Protein AF-0000000081336446 (afdb_homodimer)

pLDDT: mean 94.87, std 6.67, range [36.56, 98.88]

InterPro domains:
  IPR006139 D-isomer specific 2-hydroxyacid dehydrogenase, catalytic domain [PF00389] (53-344)
  IPR006140 D-isomer specific 2-hydroxyacid dehydrogenase, NAD-binding domain [PF02826] (144-323)
  IPR029753 D-isomer specific 2-hydroxyacid dehydrogenase, NAD-binding domain conserved site [PS00670] (231-253)
  IPR029753 D-isomer specific 2-hydroxyacid dehydrogenase, NAD-binding domain conserved site [PS00671] (260-276)
  IPR036291 NAD(P)-binding domain superfamily [SSF51735] (137-324)
  IPR050418 D-isomer specific 2-hydroxyacid dehydrogenase, PdxB subfamily [PTHR43761] (101-345)

Radius of gyration: 30.39 Å; Cα contacts (8 Å, |Δi|>4): 1432; chains: 2; bounding box: 53×104×70 Å

Secondary structure (DSSP, 8-state):
---EEEE---PPTTHHHHHHHHHHHTT-EEEEEGGG-S-HHHHHHHHGGGSEEE---TTSHHHHHHHHHHTTB-SEEEESS---B-HHHHHHHT-TTSSB---EEEESSS--TTB-HHHHHHTT-EEE--TTTTHHHHHHHHHHHHHHHHTTHHHHHHHHHTT---TTSSPPBPPGGGPEEEEE--SHHHHHHHHHHHHTT-EEEEE--TT--HHHHHHHT-EE-SSHHHHHHH-SEEEE-----TTTTT-BSHHHHHHSPTTEEEEE-S-TTSB-HHHHHHHHHH-TTTEEEEEE---SS-GGG---TTTT-TTEEE-SS-TT-BHHHHHHHHHHHHHHHHHHHHHHHHHHS--/---EEEE---PPTTHHHHHHHHHHHTT-EEEEEGGG-S-HHHHHHHHGGGSEEE---TTSHHHHHHHHHHTTB-SEEEESS---B-HHHHHHHT-TTSSB---EEEESSS--TTB-HHHHHHTT-EEE--TTTTHHHHHHHHHHHHHHHHTTHHHHHHHHHTT---TTSSPPBPPGGGPEEEEE--SHHHHHHHHHHHHTT-EEEEE--TT--HHHHHHHT-EE-SSHHHHHHH-SEEEE-----TTTTT-BSHHHHHHSPTTEEEEE-S-TTSB-HHHHHHHHHH-TTTEEEEEE---SS-GGG---TTTT-TTEEE-SS-TT-BHHHHHHHHHHHHHHHHHHHHHHHHHHTT-

Organism: NCBI:txid2813360

Structure (mmCIF, N/CA/C/O backbone):
data_AF-0000000081336446-model_v1
#
loop_
_entity.id
_entity.type
_entity.pdbx_description
1 polymer 'Hydroxyacid dehydrogenase'
#
loop_
_atom_site.group_PDB
_atom_site.id
_atom_site.type_symbol
_atom_site.label_atom_id
_atom_site.label_alt_id
_atom_site.label_comp_id
_atom_site.label_asym_id
_atom_site.label_entity_id
_atom_site.label_seq_id
_atom_site.pdbx_PDB_ins_code
_atom_site.Cartn_x
_atom_site.Cartn_y
_atom_site.Cartn_z
_atom_site.occupancy
_atom_site.B_iso_or_equiv
_atom_site.auth_seq_id
_atom_site.auth_comp_id
_atom_site.auth_asym_id
_atom_site.auth_atom_id
_atom_site.pdbx_PDB_model_num
ATOM 1 N N . MET A 1 1 ? -6.777 40.469 31.391 1 57.97 1 MET A N 1
ATOM 2 C CA . MET A 1 1 ? -7.051 40.531 29.969 1 57.97 1 MET A CA 1
ATOM 3 C C . MET A 1 1 ? -7.652 39.25 29.453 1 57.97 1 MET A C 1
ATOM 5 O O . MET A 1 1 ? -7.332 38.156 29.969 1 57.97 1 MET A O 1
ATOM 9 N N . ALA A 1 2 ? -8.789 39.375 28.594 1 83.06 2 ALA A N 1
ATOM 10 C CA . ALA A 1 2 ? -9.516 38.156 28.219 1 83.06 2 ALA A CA 1
ATOM 11 C C . ALA A 1 2 ? -8.695 37.312 27.25 1 83.06 2 ALA A C 1
ATOM 13 O O . ALA A 1 2 ? -8.07 37.844 26.328 1 83.06 2 ALA A O 1
ATOM 14 N N . PHE A 1 3 ? -8.398 36.125 27.625 1 93.44 3 PHE A N 1
ATOM 15 C CA . PHE A 1 3 ? -7.715 35.156 26.766 1 93.44 3 PHE A CA 1
ATOM 16 C C . PHE A 1 3 ? -8.633 34.688 25.641 1 93.44 3 PHE A C 1
ATOM 18 O O . PHE A 1 3 ? -9.625 34 25.891 1 93.44 3 PHE A O 1
ATOM 25 N N . VAL A 1 4 ? -8.391 35.156 24.438 1 96.62 4 VAL A N 1
ATOM 26 C CA . VAL A 1 4 ? -9.258 34.844 23.297 1 96.62 4 VAL A CA 1
ATOM 27 C C . VAL A 1 4 ? -8.438 34.25 22.156 1 96.62 4 VAL A C 1
ATOM 29 O O . VAL A 1 4 ? -7.332 34.75 21.875 1 96.62 4 VAL A O 1
ATOM 32 N N . THR A 1 5 ? -8.938 33.188 21.562 1 98.38 5 THR A N 1
ATOM 33 C CA . THR A 1 5 ? -8.289 32.562 20.422 1 98.38 5 THR A CA 1
ATOM 34 C C . THR A 1 5 ? -9.016 32.906 19.125 1 98.38 5 THR A C 1
ATOM 36 O O . THR A 1 5 ? -10.227 32.719 19.016 1 98.38 5 THR A O 1
ATOM 39 N N . LEU A 1 6 ? -8.289 33.469 18.203 1 98.62 6 LEU A N 1
ATOM 40 C CA . LEU A 1 6 ? -8.805 33.625 16.844 1 98.62 6 LEU A CA 1
ATOM 41 C C . LEU A 1 6 ? -8.461 32.406 15.992 1 98.62 6 LEU A C 1
ATOM 43 O O . LEU A 1 6 ? -7.289 32.156 15.711 1 98.62 6 LEU A O 1
ATOM 47 N N . ILE A 1 7 ? -9.422 31.656 15.586 1 98.38 7 ILE A N 1
ATOM 48 C CA . ILE A 1 7 ? -9.25 30.547 14.656 1 98.38 7 ILE A CA 1
ATOM 49 C C . ILE A 1 7 ? -9.227 31.078 13.227 1 98.38 7 ILE A C 1
ATOM 51 O O . ILE A 1 7 ? -10.266 31.438 12.672 1 98.38 7 ILE A O 1
ATOM 55 N N . LEU A 1 8 ? -8.062 31.078 12.688 1 97.69 8 LEU A N 1
ATOM 56 C CA . LEU A 1 8 ? -7.906 31.656 11.359 1 97.69 8 LEU A CA 1
ATOM 57 C C . LEU A 1 8 ? -8.57 30.781 10.305 1 97.69 8 LEU A C 1
ATOM 59 O O . LEU A 1 8 ? -9.211 31.281 9.375 1 97.69 8 LEU A O 1
ATOM 63 N N . ASP A 1 9 ? -8.336 29.516 10.438 1 95.19 9 ASP A N 1
ATOM 64 C CA . ASP A 1 9 ? -8.898 28.484 9.562 1 95.19 9 ASP A CA 1
ATOM 65 C C . ASP A 1 9 ? -8.977 27.141 10.273 1 95.19 9 ASP A C 1
ATOM 67 O O . ASP A 1 9 ? -8.344 26.953 11.312 1 95.19 9 ASP A O 1
ATOM 71 N N . ALA A 1 10 ? -9.828 26.281 9.805 1 92.75 10 ALA A N 1
ATOM 72 C CA . ALA A 1 10 ? -10.055 24.953 10.352 1 92.75 10 ALA A CA 1
ATOM 73 C C . ALA A 1 10 ? -10.664 24.016 9.297 1 92.75 10 ALA A C 1
ATOM 75 O O . ALA A 1 10 ? -11.062 24.469 8.227 1 92.75 10 ALA A O 1
ATOM 76 N N . PRO A 1 11 ? -10.531 22.75 9.594 1 90.62 11 PRO A N 1
ATOM 77 C CA . PRO A 1 11 ? -11.25 21.859 8.68 1 90.62 11 PRO A CA 1
ATOM 78 C C . PRO A 1 11 ? -12.758 22.094 8.688 1 90.62 11 PRO A C 1
ATOM 80 O O . PRO A 1 11 ? -13.297 22.609 9.664 1 90.62 11 PRO A O 1
ATOM 83 N N . GLY A 1 12 ? -13.406 21.688 7.672 1 89.19 12 GLY A N 1
ATOM 84 C CA . GLY A 1 12 ? -14.859 21.812 7.629 1 89.19 12 GLY A CA 1
ATOM 85 C C . GLY A 1 12 ? -15.562 20.859 8.578 1 89.19 12 GLY A C 1
ATOM 86 O O . GLY A 1 12 ? -14.938 19.984 9.164 1 89.19 12 GLY A O 1
ATOM 87 N N . PRO A 1 13 ? -16.906 21.188 8.82 1 90.75 13 PRO A N 1
ATOM 88 C CA . PRO A 1 13 ? -17.688 20.234 9.609 1 90.75 13 PRO A CA 1
ATOM 89 C C . PRO A 1 13 ? -17.656 18.828 9.031 1 90.75 13 PRO A C 1
ATOM 91 O O . PRO A 1 13 ? -17.578 18.656 7.812 1 90.75 13 PRO A O 1
ATOM 94 N N . PRO A 1 14 ? -17.703 17.812 9.898 1 91.88 14 PRO A N 1
ATOM 95 C CA . PRO A 1 14 ? -17.984 17.922 11.336 1 91.88 14 PRO A CA 1
ATOM 96 C C . PRO A 1 14 ? -16.734 18.172 12.172 1 91.88 14 PRO A C 1
ATOM 98 O O . PRO A 1 14 ? -16.828 18.438 13.367 1 91.88 14 PRO A O 1
ATOM 101 N N . LEU A 1 15 ? -15.562 18.141 11.586 1 92.88 15 LEU A N 1
ATOM 102 C CA . LEU A 1 15 ? -14.312 18.281 12.336 1 92.88 15 LEU A CA 1
ATOM 103 C C . LEU A 1 15 ? -14.227 19.672 12.969 1 92.88 15 LEU A C 1
ATOM 105 O O . LEU A 1 15 ? -13.672 19.812 14.055 1 92.88 15 LEU A O 1
ATOM 109 N N . LEU A 1 16 ? -14.711 20.625 12.297 1 95.19 16 LEU A N 1
ATOM 110 C CA . LEU A 1 16 ? -14.758 21.969 12.852 1 95.19 16 LEU A CA 1
ATOM 111 C C . LEU A 1 16 ? -15.461 21.984 14.203 1 95.19 16 LEU A C 1
ATOM 113 O O . LEU A 1 16 ? -14.953 22.531 15.172 1 95.19 16 LEU A O 1
ATOM 117 N N . PHE A 1 17 ? -16.641 21.375 14.211 1 96.69 17 PHE A N 1
ATOM 118 C CA . PHE A 1 17 ? -17.469 21.391 15.414 1 96.69 17 PHE A CA 1
ATOM 119 C C . PHE A 1 17 ? -16.781 20.641 16.547 1 96.69 17 PHE A C 1
ATOM 121 O O . PHE A 1 17 ? -16.859 21.062 17.719 1 96.69 17 PHE A O 1
ATOM 128 N N . GLU A 1 18 ? -16.094 19.578 16.203 1 96.56 18 GLU A N 1
ATOM 129 C CA . GLU A 1 18 ? -15.328 18.859 17.219 1 96.56 18 GLU A CA 1
ATOM 130 C C . GLU A 1 18 ? -14.266 19.766 17.844 1 96.56 18 GLU A C 1
ATOM 132 O O . GLU A 1 18 ? -14.07 19.766 19.062 1 96.56 18 GLU A O 1
ATOM 137 N N . GLU A 1 19 ? -13.586 20.5 17.016 1 96.75 19 GLU A N 1
ATOM 138 C CA . GLU A 1 19 ? -12.531 21.391 17.484 1 96.75 19 GLU A CA 1
ATOM 139 C C . GLU A 1 19 ? -13.102 22.531 18.328 1 96.75 19 GLU A C 1
ATOM 141 O O . GLU A 1 19 ? -12.633 22.781 19.438 1 96.75 19 GLU A O 1
ATOM 146 N N . VAL A 1 20 ? -14.125 23.188 17.859 1 97.56 20 VAL A N 1
ATOM 147 C CA . VAL A 1 20 ? -14.742 24.328 18.547 1 97.56 20 VAL A CA 1
ATOM 148 C C . VAL A 1 20 ? -15.336 23.875 19.875 1 97.56 20 VAL A C 1
ATOM 150 O O . VAL A 1 20 ? -15.18 24.547 20.906 1 97.56 20 VAL A O 1
ATOM 153 N N . ASP A 1 21 ? -16.016 22.703 19.844 1 97.88 21 ASP A N 1
ATOM 154 C CA . ASP A 1 21 ? -16.594 22.172 21.062 1 97.88 21 ASP A CA 1
ATOM 155 C C . ASP A 1 21 ? -15.523 21.922 22.125 1 97.88 21 ASP A C 1
ATOM 157 O O . ASP A 1 21 ? -15.758 22.125 23.312 1 97.88 21 ASP A O 1
ATOM 161 N N . ARG A 1 22 ? -14.445 21.5 21.719 1 97.06 22 ARG A N 1
ATOM 162 C CA . ARG A 1 22 ? -13.352 21.266 22.656 1 97.06 22 ARG A CA 1
ATOM 163 C C . ARG A 1 22 ? -12.859 22.578 23.266 1 97.06 22 ARG A C 1
ATOM 165 O O . ARG A 1 22 ? -12.531 22.625 24.453 1 97.06 22 ARG A O 1
ATOM 172 N N . PHE A 1 23 ? -12.727 23.641 22.453 1 97.5 23 PHE A N 1
ATOM 173 C CA . PHE A 1 23 ? -12.398 24.969 22.969 1 97.5 23 PHE A CA 1
ATOM 174 C C . PHE A 1 23 ? -13.391 25.391 24.047 1 97.5 23 PHE A C 1
ATOM 176 O O . PHE A 1 23 ? -12.992 25.859 25.125 1 97.5 23 PHE A O 1
ATOM 183 N N . LEU A 1 24 ? -14.625 25.203 23.75 1 97.19 24 LEU A N 1
ATOM 184 C CA . LEU A 1 24 ? -15.688 25.641 24.656 1 97.19 24 LEU A CA 1
ATOM 185 C C . LEU A 1 24 ? -15.664 24.828 25.953 1 97.19 24 LEU A C 1
ATOM 187 O O . LEU A 1 24 ? -15.867 25.375 27.031 1 97.19 24 LEU A O 1
ATOM 191 N N . GLU A 1 25 ? -15.461 23.562 25.797 1 96.69 25 GLU A N 1
ATOM 192 C CA . GLU A 1 25 ? -15.352 22.703 26.969 1 96.69 25 GLU A CA 1
ATOM 193 C C . GLU A 1 25 ? -14.188 23.125 27.875 1 96.69 25 GLU A C 1
ATOM 195 O O . GLU A 1 25 ? -14.258 22.969 29.094 1 96.69 25 GLU A O 1
ATOM 200 N N . ALA A 1 26 ? -13.172 23.625 27.297 1 95.31 26 ALA A N 1
ATOM 201 C CA . ALA A 1 26 ? -11.984 24.062 28.031 1 95.31 26 ALA A CA 1
ATOM 202 C C . ALA A 1 26 ? -12.172 25.484 28.578 1 95.31 26 ALA A C 1
ATOM 204 O O . ALA A 1 26 ? -11.297 26 29.266 1 95.31 26 ALA A O 1
ATOM 205 N N . GLY A 1 27 ? -13.289 26.109 28.266 1 94.56 27 GLY A N 1
ATOM 206 C CA . GLY A 1 27 ? -13.586 27.453 28.75 1 94.56 27 GLY A CA 1
ATOM 207 C C . GLY A 1 27 ? -12.789 28.531 28.031 1 94.56 27 GLY A C 1
ATOM 208 O O . GLY A 1 27 ? -12.484 29.562 28.625 1 94.56 27 GLY A O 1
ATOM 209 N N . ILE A 1 28 ? -12.383 28.234 26.812 1 96.19 28 ILE A N 1
ATOM 210 C CA . ILE A 1 28 ? -11.586 29.203 26.047 1 96.19 28 ILE A CA 1
ATOM 211 C C . ILE A 1 28 ? -12.484 29.953 25.078 1 96.19 28 ILE A C 1
ATOM 213 O O . ILE A 1 28 ? -13.211 29.344 24.281 1 96.19 28 ILE A O 1
ATOM 217 N N . ALA A 1 29 ? -12.445 31.25 25.172 1 96.56 29 ALA A N 1
ATOM 218 C CA . ALA A 1 29 ? -13.211 32.094 24.234 1 96.56 29 ALA A CA 1
ATOM 219 C C . ALA A 1 29 ? -12.609 32.031 22.828 1 96.56 29 ALA A C 1
ATOM 221 O O . ALA A 1 29 ? -11.383 32.031 22.672 1 96.56 29 ALA A O 1
ATOM 222 N N . ILE A 1 30 ? -13.516 31.938 21.828 1 97.56 30 ILE A N 1
ATOM 223 C CA . ILE A 1 30 ? -12.961 31.828 20.484 1 97.56 30 ILE A CA 1
ATOM 224 C C . ILE A 1 30 ? -13.688 32.812 19.547 1 97.56 30 ILE A C 1
ATOM 226 O O . ILE A 1 30 ? -14.867 33.125 19.766 1 97.56 30 ILE A O 1
ATOM 230 N N . THR A 1 31 ? -13.008 33.344 18.672 1 98.25 31 THR A N 1
ATOM 231 C CA . THR A 1 31 ? -13.492 34 17.469 1 98.25 31 THR A CA 1
ATOM 232 C C . THR A 1 31 ? -13.172 33.188 16.234 1 98.25 31 THR A C 1
ATOM 234 O O . THR A 1 31 ? -12.016 32.875 15.969 1 98.25 31 THR A O 1
ATOM 237 N N . LEU A 1 32 ? -14.211 32.781 15.508 1 98.12 32 LEU A N 1
ATOM 238 C CA . LEU A 1 32 ? -14.039 31.938 14.328 1 98.12 32 LEU A CA 1
ATOM 239 C C . LEU A 1 32 ? -14.031 32.781 13.055 1 98.12 32 LEU A C 1
ATOM 241 O O . LEU A 1 32 ? -14.984 33.531 12.789 1 98.12 32 LEU A O 1
ATOM 245 N N . ASN A 1 33 ? -12.914 32.719 12.352 1 98.19 33 ASN A N 1
ATOM 246 C CA . ASN A 1 33 ? -12.883 33.312 11.016 1 98.19 33 ASN A CA 1
ATOM 247 C C . ASN A 1 33 ? -13.625 32.438 10.008 1 98.19 33 ASN A C 1
ATOM 249 O O . ASN A 1 33 ? -13.156 31.359 9.656 1 98.19 33 ASN A O 1
ATOM 253 N N . VAL A 1 34 ? -14.711 32.875 9.453 1 97.31 34 VAL A N 1
ATOM 254 C CA . VAL A 1 34 ? -15.594 32.031 8.641 1 97.31 34 VAL A CA 1
ATOM 255 C C . VAL A 1 34 ? -15.258 32.219 7.16 1 97.31 34 VAL A C 1
ATOM 257 O O . VAL A 1 34 ? -15.875 31.594 6.297 1 97.31 34 VAL A O 1
ATOM 260 N N . HIS A 1 35 ? -14.219 33 6.879 1 95.69 35 HIS A N 1
ATOM 261 C CA . HIS A 1 35 ? -13.875 33.406 5.523 1 95.69 35 HIS A CA 1
ATOM 262 C C . HIS A 1 35 ? -13.641 32.219 4.621 1 95.69 35 HIS A C 1
ATOM 264 O O . HIS A 1 35 ? -13.969 32.25 3.434 1 95.69 35 HIS A O 1
ATOM 270 N N . TYR A 1 36 ? -13.117 31.172 5.176 1 92.56 36 TYR A N 1
ATOM 271 C CA . TYR A 1 36 ? -12.641 30.062 4.355 1 92.56 36 TYR A CA 1
ATOM 272 C C . TYR A 1 36 ? -13.656 28.922 4.34 1 92.56 36 TYR A C 1
ATOM 274 O O . TYR A 1 36 ? -13.398 27.859 3.758 1 92.56 36 TYR A O 1
ATOM 282 N N . PHE A 1 37 ? -14.789 29.078 4.926 1 93 37 PHE A N 1
ATOM 283 C CA . PHE A 1 37 ? -15.812 28.047 4.953 1 93 37 PHE A CA 1
ATOM 284 C C . PHE A 1 37 ? -16.875 28.312 3.891 1 93 37 PHE A C 1
ATOM 286 O O . PHE A 1 37 ? -17.25 29.469 3.656 1 93 37 PHE A O 1
ATOM 293 N N . ILE A 1 38 ? -17.297 27.266 3.342 1 87.62 38 ILE A N 1
ATOM 294 C CA . ILE A 1 38 ? -18.328 27.375 2.312 1 87.62 38 ILE A CA 1
ATOM 295 C C . ILE A 1 38 ? -19.688 27.656 2.963 1 87.62 38 ILE A C 1
ATOM 297 O O . ILE A 1 38 ? -20.406 28.562 2.553 1 87.62 38 ILE A O 1
ATOM 301 N N . ASP A 1 39 ? -20.031 26.906 3.984 1 90.75 39 ASP A N 1
ATOM 302 C CA . ASP A 1 39 ? -21.344 27 4.625 1 90.75 39 ASP A CA 1
ATOM 303 C C . ASP A 1 39 ? -21.266 27.828 5.902 1 90.75 39 ASP A C 1
ATOM 305 O O . ASP A 1 39 ? -21.531 27.328 6.996 1 90.75 39 ASP A O 1
ATOM 309 N N . LYS A 1 40 ? -21.094 29.141 5.715 1 94.38 40 LYS A N 1
ATOM 310 C CA . LYS A 1 40 ? -20.953 30.062 6.836 1 94.38 40 LYS A CA 1
ATOM 311 C C . LYS A 1 40 ? -22.234 30.141 7.664 1 94.38 40 LYS A C 1
ATOM 313 O O . LYS A 1 40 ? -22.172 30.188 8.898 1 94.38 40 LYS A O 1
ATOM 318 N N . THR A 1 41 ? -23.312 30.109 6.918 1 94.62 41 THR A N 1
ATOM 319 C CA . THR A 1 41 ? -24.609 30.266 7.559 1 94.62 41 THR A CA 1
ATOM 320 C C . THR A 1 41 ? -24.875 29.125 8.539 1 94.62 41 THR A C 1
ATOM 322 O O . THR A 1 41 ? -25.281 29.359 9.68 1 94.62 41 THR A O 1
ATOM 325 N N . HIS A 1 42 ? -24.672 27.922 8.125 1 94.88 42 HIS A N 1
ATOM 326 C CA . HIS A 1 42 ? -24.906 26.766 8.977 1 94.88 42 HIS A CA 1
ATOM 327 C C . HIS A 1 42 ? -24.016 26.781 10.203 1 94.88 42 HIS A C 1
ATOM 329 O O . HIS A 1 42 ? -24.438 26.422 11.297 1 94.88 42 HIS A O 1
ATOM 335 N N . ILE A 1 43 ? -22.781 27.203 10.016 1 95.69 43 ILE A N 1
ATOM 336 C CA . ILE A 1 43 ? -21.828 27.281 11.117 1 95.69 43 ILE A CA 1
ATOM 337 C C . ILE A 1 43 ? -22.297 28.297 12.148 1 95.69 43 ILE A C 1
ATOM 339 O O . ILE A 1 43 ? -22.297 28.016 13.352 1 95.69 43 ILE A O 1
ATOM 343 N N . LYS A 1 44 ? -22.75 29.484 11.703 1 96.31 44 LYS A N 1
ATOM 344 C CA . LYS A 1 44 ? -23.219 30.547 12.586 1 96.31 44 LYS A CA 1
ATOM 345 C C . LYS A 1 44 ? -24.5 30.125 13.312 1 96.31 44 LYS A C 1
ATOM 347 O O . LYS A 1 44 ? -24.703 30.484 14.477 1 96.31 44 LYS A O 1
ATOM 352 N N . LEU A 1 45 ? -25.312 29.359 12.578 1 96.06 45 LEU A N 1
ATOM 353 C CA . LEU A 1 45 ? -26.547 28.875 13.195 1 96.06 45 LEU A CA 1
ATOM 354 C C . LEU A 1 45 ? -26.25 27.859 14.273 1 96.06 45 LEU A C 1
ATOM 356 O O . LEU A 1 45 ? -26.953 27.781 15.281 1 96.06 45 LEU A O 1
ATOM 360 N N . HIS A 1 46 ? -25.281 27.062 14.062 1 96.38 46 HIS A N 1
ATOM 361 C CA . HIS A 1 46 ? -24.938 25.969 14.969 1 96.38 46 HIS A CA 1
ATOM 362 C C . HIS A 1 46 ? -24.5 26.5 16.328 1 96.38 46 HIS A C 1
ATOM 364 O O . HIS A 1 46 ? -24.906 25.984 17.359 1 96.38 46 HIS A O 1
ATOM 370 N N . TYR A 1 47 ? -23.641 27.531 16.344 1 96.06 47 TYR A N 1
ATOM 371 C CA . TYR A 1 47 ? -23.078 28 17.609 1 96.06 47 TYR A CA 1
ATOM 372 C C . TYR A 1 47 ? -23.719 29.297 18.062 1 96.06 47 TYR A C 1
ATOM 374 O O . TYR A 1 47 ? -23.609 29.672 19.219 1 96.06 47 TYR A O 1
ATOM 382 N N . GLY A 1 48 ? -24.406 29.969 17.125 1 95.31 48 GLY A N 1
ATOM 383 C CA . GLY A 1 48 ? -25.062 31.219 17.469 1 95.31 48 GLY A CA 1
ATOM 384 C C . GLY A 1 48 ? -24.125 32.219 18.156 1 95.31 48 GLY A C 1
ATOM 385 O O . GLY A 1 48 ? -23.031 32.5 17.672 1 95.31 48 GLY A O 1
ATOM 386 N N . GLU A 1 49 ? -24.516 32.656 19.328 1 95.12 49 GLU A N 1
ATOM 387 C CA . GLU A 1 49 ? -23.766 33.688 20.031 1 95.12 49 GLU A CA 1
ATOM 388 C C . GLU A 1 49 ? -22.781 33.094 21.031 1 95.12 49 GLU A C 1
ATOM 390 O O . GLU A 1 49 ? -22.156 33.812 21.812 1 95.12 49 GLU A O 1
ATOM 395 N N . ARG A 1 50 ? -22.641 31.781 20.984 1 95.94 50 ARG A N 1
ATOM 396 C CA . ARG A 1 50 ? -21.734 31.125 21.906 1 95.94 50 ARG A CA 1
ATOM 397 C C . ARG A 1 50 ? -20.281 31.453 21.578 1 95.94 50 ARG A C 1
ATOM 399 O O . ARG A 1 50 ? -19.406 31.328 22.438 1 95.94 50 ARG A O 1
ATOM 406 N N . ILE A 1 51 ? -20.094 31.734 20.281 1 97.31 51 ILE A N 1
ATOM 407 C CA . ILE A 1 51 ? -18.766 32.156 19.844 1 97.31 51 ILE A CA 1
ATOM 408 C C . ILE A 1 51 ? -18.875 33.438 19 1 97.31 51 ILE A C 1
ATOM 410 O O . ILE A 1 51 ? -19.984 33.844 18.641 1 97.31 51 ILE A O 1
ATOM 414 N N . GLN A 1 52 ? -17.797 34.094 18.766 1 97.56 52 GLN A N 1
ATOM 415 C CA . GLN A 1 52 ? -17.75 35.281 17.906 1 97.56 52 GLN A CA 1
ATOM 416 C C . GLN A 1 52 ? -17.297 34.906 16.5 1 97.56 52 GLN A C 1
ATOM 418 O O . GLN A 1 52 ? -16.625 33.875 16.312 1 97.56 52 GLN A O 1
ATOM 423 N N . TYR A 1 53 ? -17.703 35.75 15.523 1 97.94 53 TYR A N 1
ATOM 424 C CA . TYR A 1 53 ? -17.359 35.469 14.133 1 97.94 53 TYR A CA 1
ATOM 425 C C . TYR A 1 53 ? -16.703 36.688 13.484 1 97.94 53 TYR A C 1
ATOM 427 O O . TYR A 1 53 ? -17.016 37.812 13.812 1 97.94 53 TYR A O 1
ATOM 435 N N . VAL A 1 54 ? -15.781 36.406 12.68 1 97.88 54 VAL A N 1
ATOM 436 C CA . VAL A 1 54 ? -15.227 37.406 11.797 1 97.88 54 VAL A CA 1
ATOM 437 C C . VAL A 1 54 ? -15.117 36.844 10.375 1 97.88 54 VAL A C 1
ATOM 439 O O . VAL A 1 54 ? -15.305 35.656 10.156 1 97.88 54 VAL A O 1
ATOM 442 N N . ASP A 1 55 ? -14.977 37.625 9.359 1 97.25 55 ASP A N 1
ATOM 443 C CA . ASP A 1 55 ? -14.781 37.281 7.957 1 97.25 55 ASP A CA 1
ATOM 444 C C . ASP A 1 55 ? -13.57 38 7.371 1 97.25 55 ASP A C 1
ATOM 446 O O . ASP A 1 55 ? -13.719 39.031 6.715 1 97.25 55 ASP A O 1
ATOM 450 N N . ILE A 1 56 ? -12.43 37.375 7.648 1 97 56 ILE A N 1
ATOM 451 C CA . ILE A 1 56 ? -11.156 38 7.316 1 97 56 ILE A CA 1
ATOM 452 C C . ILE A 1 56 ? -10.438 37.188 6.242 1 97 56 ILE A C 1
ATOM 454 O O . ILE A 1 56 ? -10.242 36 6.402 1 97 56 ILE A O 1
ATOM 458 N N . ASN A 1 57 ? -10.078 37.812 5.129 1 96.31 57 ASN A N 1
ATOM 459 C CA . ASN A 1 57 ? -9.133 37.188 4.203 1 96.31 57 ASN A CA 1
ATOM 460 C C . ASN A 1 57 ? -7.699 37.312 4.719 1 96.31 57 ASN A C 1
ATOM 462 O O . ASN A 1 57 ? -7.023 38.312 4.492 1 96.31 57 ASN A O 1
ATOM 466 N N . CYS A 1 58 ? -7.219 36.281 5.281 1 95.5 58 CYS A N 1
ATOM 467 C CA . CYS A 1 58 ? -5.934 36.312 5.969 1 95.5 58 CYS A CA 1
ATOM 468 C C . CYS A 1 58 ? -4.785 36.375 4.973 1 95.5 58 CYS A C 1
ATOM 470 O O . CYS A 1 58 ? -3.637 36.594 5.352 1 95.5 58 CYS A O 1
ATOM 472 N N . HIS A 1 59 ? -5.059 36.219 3.713 1 92.94 59 HIS A N 1
ATOM 473 C CA . HIS A 1 59 ? -4.023 36.312 2.688 1 92.94 59 HIS A CA 1
ATOM 474 C C . HIS A 1 59 ? -3.852 37.75 2.209 1 92.94 59 HIS A C 1
ATOM 476 O O . HIS A 1 59 ? -2.893 38.031 1.5 1 92.94 59 HIS A O 1
ATOM 482 N N . ASP A 1 60 ? -4.801 38.594 2.535 1 95.69 60 ASP A N 1
ATOM 483 C CA . ASP A 1 60 ? -4.645 40.031 2.408 1 95.69 60 ASP A CA 1
ATOM 484 C C . ASP A 1 60 ? -4.027 40.625 3.67 1 95.69 60 ASP A C 1
ATOM 486 O O . ASP A 1 60 ? -4.742 41.031 4.594 1 95.69 60 ASP A O 1
ATOM 490 N N . LYS A 1 61 ? -2.715 40.812 3.605 1 96.56 61 LYS A N 1
ATOM 491 C CA . LYS A 1 61 ? -1.954 41.125 4.812 1 96.56 61 LYS A CA 1
ATOM 492 C C . LYS A 1 61 ? -2.426 42.406 5.441 1 96.56 61 LYS A C 1
ATOM 494 O O . LYS A 1 61 ? -2.734 42.469 6.633 1 96.56 61 LYS A O 1
ATOM 499 N N . PRO A 1 62 ? -2.602 43.469 4.738 1 97 62 PRO A N 1
ATOM 500 C CA . PRO A 1 62 ? -3.066 44.719 5.348 1 97 62 PRO A CA 1
ATOM 501 C C . PRO A 1 62 ? -4.457 44.594 5.969 1 97 62 PRO A C 1
ATOM 503 O O . PRO A 1 62 ? -4.691 45.094 7.07 1 97 62 PRO A O 1
ATOM 506 N N . ALA A 1 63 ? -5.297 43.938 5.242 1 97 63 ALA A N 1
ATOM 507 C CA . ALA A 1 63 ? -6.656 43.75 5.746 1 97 63 ALA A CA 1
ATOM 508 C C . ALA A 1 63 ? -6.66 42.906 7.012 1 97 63 ALA A C 1
ATOM 510 O O . ALA A 1 63 ? -7.445 43.156 7.93 1 97 63 ALA A O 1
ATOM 511 N N . PHE A 1 64 ? -5.859 41.906 7.051 1 97.94 64 PHE A N 1
ATOM 512 C CA . PHE A 1 64 ? -5.73 41.031 8.195 1 97.94 64 PHE A CA 1
ATOM 513 C C . PHE A 1 64 ? -5.25 41.781 9.422 1 97.94 64 PHE A C 1
ATOM 515 O O . PHE A 1 64 ? -5.871 41.719 10.484 1 97.94 64 PHE A O 1
ATOM 522 N N . ILE A 1 65 ? -4.227 42.562 9.289 1 98.19 65 ILE A N 1
ATOM 523 C CA . ILE A 1 65 ? -3.652 43.344 10.375 1 98.19 65 ILE A CA 1
ATOM 524 C C . ILE A 1 65 ? -4.68 44.344 10.883 1 98.19 65 ILE A C 1
ATOM 526 O O . ILE A 1 65 ? -4.875 44.5 12.094 1 98.19 65 ILE A O 1
ATOM 530 N N . ALA A 1 66 ? -5.297 45 9.922 1 98.19 66 ALA A N 1
ATOM 531 C CA . ALA A 1 66 ? -6.297 46 10.289 1 98.19 66 ALA A CA 1
ATOM 532 C C . ALA A 1 66 ? -7.434 45.375 11.086 1 98.19 66 ALA A C 1
ATOM 534 O O . ALA A 1 66 ? -7.906 45.969 12.062 1 98.19 66 ALA A O 1
ATOM 535 N N . ALA A 1 67 ? -7.875 44.25 10.625 1 98.12 67 ALA A N 1
ATOM 536 C CA . ALA A 1 67 ? -8.969 43.562 11.305 1 98.12 67 ALA A CA 1
ATOM 537 C C . ALA A 1 67 ? -8.578 43.188 12.727 1 98.12 67 ALA A C 1
ATOM 539 O O . ALA A 1 67 ? -9.383 43.281 13.656 1 98.12 67 ALA A O 1
ATOM 540 N N . VAL A 1 68 ? -7.406 42.688 12.93 1 98 68 VAL A N 1
ATOM 541 C CA . VAL A 1 68 ? -6.906 42.281 14.242 1 98 68 VAL A CA 1
ATOM 542 C C . VAL A 1 68 ? -6.816 43.5 15.156 1 98 68 VAL A C 1
ATOM 544 O O . VAL A 1 68 ? -7.227 43.438 16.312 1 98 68 VAL A O 1
ATOM 547 N N . LYS A 1 69 ? -6.336 44.594 14.633 1 97.56 69 LYS A N 1
ATOM 548 C CA . LYS A 1 69 ? -6.215 45.812 15.414 1 97.56 69 LYS A CA 1
ATOM 549 C C . LYS A 1 69 ? -7.586 46.344 15.812 1 97.56 69 LYS A C 1
ATOM 551 O O . LYS A 1 69 ? -7.781 46.781 16.953 1 97.56 69 LYS A O 1
ATOM 556 N N . HIS A 1 70 ? -8.461 46.344 14.797 1 97.56 70 HIS A N 1
ATOM 557 C CA . HIS A 1 70 ? -9.812 46.844 15.047 1 97.56 70 HIS A CA 1
ATOM 558 C C . HIS A 1 70 ? -10.484 46.062 16.172 1 97.56 70 HIS A C 1
ATOM 560 O O . HIS A 1 70 ? -11.281 46.594 16.938 1 97.56 70 HIS A O 1
ATOM 566 N N . ALA A 1 71 ? -10.172 44.812 16.266 1 97.31 71 ALA A N 1
ATOM 567 C CA . ALA A 1 71 ? -10.773 43.938 17.266 1 97.31 71 ALA A CA 1
ATOM 568 C C . ALA A 1 71 ? -10.094 44.094 18.609 1 97.31 71 ALA A C 1
ATOM 570 O O . ALA A 1 71 ? -10.57 43.562 19.625 1 97.31 71 ALA A O 1
ATOM 571 N N . GLY A 1 72 ? -8.992 44.781 18.719 1 96.94 72 GLY A N 1
ATOM 572 C CA . GLY A 1 72 ? -8.242 44.938 19.953 1 96.94 72 GLY A CA 1
ATOM 573 C C . GLY A 1 72 ? -7.238 43.844 20.188 1 96.94 72 GLY A C 1
ATOM 574 O O . GLY A 1 72 ? -6.648 43.75 21.266 1 96.94 72 GLY A O 1
ATOM 575 N N . GLY A 1 73 ? -7.133 42.969 19.203 1 97.69 73 GLY A N 1
ATOM 576 C CA . GLY A 1 73 ? -6.145 41.906 19.281 1 97.69 73 GLY A CA 1
ATOM 577 C C . GLY A 1 73 ? -6.727 40.562 19.734 1 97.69 73 GLY A C 1
ATOM 578 O O . GLY A 1 73 ? -7.918 40.469 20.047 1 97.69 73 GLY A O 1
ATOM 579 N N . TYR A 1 74 ? -5.906 39.5 19.703 1 98.25 74 TYR A N 1
ATOM 580 C CA . TYR A 1 74 ? -6.215 38.156 20.141 1 98.25 74 TYR A CA 1
ATOM 581 C C . TYR A 1 74 ? -5.012 37.531 20.828 1 98.25 74 TYR A C 1
ATOM 583 O O . TYR A 1 74 ? -3.871 37.719 20.391 1 98.25 74 TYR A O 1
ATOM 591 N N . SER A 1 75 ? -5.25 36.75 21.828 1 97.81 75 SER A N 1
ATOM 592 C CA . SER A 1 75 ? -4.168 36.125 22.578 1 97.81 75 SER A CA 1
ATOM 593 C C . SER A 1 75 ? -3.48 35.031 21.734 1 97.81 75 SER A C 1
ATOM 595 O O . SER A 1 75 ? -2.273 34.812 21.859 1 97.81 75 SER A O 1
ATOM 597 N N . VAL A 1 76 ? -4.25 34.312 20.938 1 98.62 76 VAL A N 1
ATOM 598 C CA . VAL A 1 76 ? -3.74 33.188 20.172 1 98.62 76 VAL A CA 1
ATOM 599 C C . VAL A 1 76 ? -4.301 33.219 18.75 1 98.62 76 VAL A C 1
ATOM 601 O O . VAL A 1 76 ? -5.484 33.5 18.547 1 98.62 76 VAL A O 1
ATOM 604 N N . PHE A 1 77 ? -3.451 33.031 17.766 1 98.62 77 PHE A N 1
ATOM 605 C CA . PHE A 1 77 ? -3.863 32.656 16.422 1 98.62 77 PHE A CA 1
ATOM 606 C C . PHE A 1 77 ? -3.791 31.141 16.234 1 98.62 77 PHE A C 1
ATOM 608 O O . PHE A 1 77 ? -2.721 30.547 16.375 1 98.62 77 PHE A O 1
ATOM 615 N N . LYS A 1 78 ? -4.93 30.531 16.016 1 98.38 78 LYS A N 1
ATOM 616 C CA . LYS A 1 78 ? -4.945 29.125 15.664 1 98.38 78 LYS A CA 1
ATOM 617 C C . LYS A 1 78 ? -5.113 28.938 14.156 1 98.38 78 LYS A C 1
ATOM 619 O O . LYS A 1 78 ? -6 29.531 13.547 1 98.38 78 LYS A O 1
ATOM 624 N N . THR A 1 79 ? -4.223 28.172 13.531 1 97.06 79 THR A N 1
ATOM 625 C CA . THR A 1 79 ? -4.301 27.953 12.094 1 97.06 79 THR A CA 1
ATOM 626 C C . THR A 1 79 ? -3.996 26.5 11.75 1 97.06 79 THR A C 1
ATOM 628 O O . THR A 1 79 ? -3.439 25.766 12.57 1 97.06 79 THR A O 1
ATOM 631 N N . ARG A 1 80 ? -4.465 26.062 10.531 1 93 80 ARG A N 1
ATOM 632 C CA . ARG A 1 80 ? -4.18 24.734 10 1 93 80 ARG A CA 1
ATOM 633 C C . ARG A 1 80 ? -3.678 24.812 8.562 1 93 80 ARG A C 1
ATOM 635 O O . ARG A 1 80 ? -2.801 24.047 8.156 1 93 80 ARG A O 1
ATOM 642 N N . LEU A 1 81 ? -4.207 25.578 7.621 1 82.06 81 LEU A N 1
ATOM 643 C CA . LEU A 1 81 ? -3.996 25.641 6.18 1 82.06 81 LEU A CA 1
ATOM 644 C C . LEU A 1 81 ? -2.783 26.5 5.844 1 82.06 81 LEU A C 1
ATOM 646 O O . LEU A 1 81 ? -2.729 27.109 4.773 1 82.06 81 LEU A O 1
ATOM 650 N N . ASN A 1 82 ? -1.811 26.625 6.59 1 82.12 82 ASN A N 1
ATOM 651 C CA . ASN A 1 82 ? -0.541 27.297 6.355 1 82.12 82 ASN A CA 1
ATOM 652 C C . ASN A 1 82 ? -0.75 28.766 5.957 1 82.12 82 ASN A C 1
ATOM 654 O O . ASN A 1 82 ? -0.175 29.234 4.969 1 82.12 82 ASN A O 1
ATOM 658 N N . ILE A 1 83 ? -1.647 29.453 6.543 1 90.81 83 ILE A N 1
ATOM 659 C CA . ILE A 1 83 ? -1.767 30.906 6.406 1 90.81 83 ILE A CA 1
ATOM 660 C C . ILE A 1 83 ? -0.434 31.562 6.75 1 90.81 83 ILE A C 1
ATOM 662 O O . ILE A 1 83 ? 0.16 31.281 7.793 1 90.81 83 ILE A O 1
ATOM 666 N N . PRO A 1 84 ? 0.007 32.406 5.867 1 93.12 84 PRO A N 1
ATOM 667 C CA . PRO A 1 84 ? 1.306 33.031 6.137 1 93.12 84 PRO A CA 1
ATOM 668 C C . PRO A 1 84 ? 1.27 34 7.332 1 93.12 84 PRO A C 1
ATOM 670 O O . PRO A 1 84 ? 0.434 34.906 7.383 1 93.12 84 PRO A O 1
ATOM 673 N N . LEU A 1 85 ? 2.084 33.812 8.281 1 97.5 85 LEU A N 1
ATOM 674 C CA . LEU A 1 85 ? 2.266 34.688 9.445 1 97.5 85 LEU A CA 1
ATOM 675 C C . LEU A 1 85 ? 3.699 35.188 9.516 1 97.5 85 LEU A C 1
ATOM 677 O O . LEU A 1 85 ? 4.508 34.656 10.289 1 97.5 85 LEU A O 1
ATOM 681 N N . ASP A 1 86 ? 3.934 36.219 8.742 1 97.12 86 ASP A N 1
ATOM 682 C CA . ASP A 1 86 ? 5.285 36.75 8.617 1 97.12 86 ASP A CA 1
ATOM 683 C C . ASP A 1 86 ? 5.574 37.781 9.711 1 97.12 86 ASP A C 1
ATOM 685 O O . ASP A 1 86 ? 4.777 37.969 10.633 1 97.12 86 ASP A O 1
ATOM 689 N N . SER A 1 87 ? 6.672 38.469 9.586 1 97.94 87 SER A N 1
ATOM 690 C CA . SER A 1 87 ? 7.168 39.375 10.625 1 97.94 87 SER A CA 1
ATOM 691 C C . SER A 1 87 ? 6.211 40.531 10.852 1 97.94 87 SER A C 1
ATOM 693 O O . SER A 1 87 ? 5.938 40.906 11.992 1 97.94 87 SER A O 1
ATOM 695 N N . GLU A 1 88 ? 5.691 41.062 9.82 1 98.12 88 GLU A N 1
ATOM 696 C CA . GLU A 1 88 ? 4.809 42.219 9.93 1 98.12 88 GLU A CA 1
ATOM 697 C C . GLU A 1 88 ? 3.523 41.875 10.672 1 98.12 88 GLU A C 1
ATOM 699 O O . GLU A 1 88 ? 3.074 42.625 11.539 1 98.12 88 GLU A O 1
ATOM 704 N N . VAL A 1 89 ? 2.928 40.719 10.273 1 98.38 89 VAL A N 1
ATOM 705 C CA . VAL A 1 89 ? 1.695 40.281 10.906 1 98.38 89 VAL A CA 1
ATOM 706 C C . VAL A 1 89 ? 1.941 40.031 12.391 1 98.38 89 VAL A C 1
ATOM 708 O O . VAL A 1 89 ? 1.171 40.5 13.242 1 98.38 89 VAL A O 1
ATOM 711 N N . ILE A 1 90 ? 3 39.375 12.742 1 98.62 90 ILE A N 1
ATOM 712 C CA . ILE A 1 90 ? 3.303 38.969 14.117 1 98.62 90 ILE A CA 1
ATOM 713 C C . ILE A 1 90 ? 3.586 40.219 14.953 1 98.62 90 ILE A C 1
ATOM 715 O O . ILE A 1 90 ? 3.029 40.406 16.047 1 98.62 90 ILE A O 1
ATOM 719 N N . ARG A 1 91 ? 4.418 41.125 14.445 1 98 91 ARG A N 1
ATOM 720 C CA . ARG A 1 91 ? 4.773 42.344 15.172 1 98 91 ARG A CA 1
ATOM 721 C C . ARG A 1 91 ? 3.537 43.188 15.461 1 98 91 ARG A C 1
ATOM 723 O O . ARG A 1 91 ? 3.383 43.688 16.562 1 98 91 ARG A O 1
ATOM 730 N N . SER A 1 92 ? 2.734 43.312 14.469 1 98.38 92 SER A N 1
ATOM 731 C CA . SER A 1 92 ? 1.523 44.125 14.625 1 98.38 92 SER A CA 1
ATOM 732 C C . SER A 1 92 ? 0.577 43.5 15.648 1 98.38 92 SER A C 1
ATOM 734 O O . SER A 1 92 ? 0.001 44.188 16.469 1 98.38 92 SER A O 1
ATOM 736 N N . ALA A 1 93 ? 0.449 42.219 15.562 1 98.38 93 ALA A N 1
ATOM 737 C CA . ALA A 1 93 ? -0.504 41.5 16.422 1 98.38 93 ALA A CA 1
ATOM 738 C C . ALA A 1 93 ? 0.018 41.406 17.859 1 98.38 93 ALA A C 1
ATOM 740 O O . ALA A 1 93 ? -0.763 41.25 18.797 1 98.38 93 ALA A O 1
ATOM 741 N N . ALA A 1 94 ? 1.296 41.469 18 1 98.19 94 ALA A N 1
ATOM 742 C CA . ALA A 1 94 ? 1.913 41.344 19.312 1 98.19 94 ALA A CA 1
ATOM 743 C C . ALA A 1 94 ? 2.107 42.688 19.984 1 98.19 94 ALA A C 1
ATOM 745 O O . ALA A 1 94 ? 2.586 42.781 21.109 1 98.19 94 ALA A O 1
ATOM 746 N N . SER A 1 95 ? 1.737 43.719 19.344 1 97.25 95 SER A N 1
ATOM 747 C CA . SER A 1 95 ? 1.961 45.062 19.828 1 97.25 95 SER A CA 1
ATOM 748 C C . SER A 1 95 ? 1.315 45.281 21.188 1 97.25 95 SER A C 1
ATOM 750 O O . SER A 1 95 ? 0.165 44.906 21.406 1 97.25 95 SER A O 1
ATOM 752 N N . SER A 1 96 ? 1.971 46 22.047 1 95.31 96 SER A N 1
ATOM 753 C CA . SER A 1 96 ? 1.48 46.281 23.391 1 95.31 96 SER A CA 1
ATOM 754 C C . SER A 1 96 ? 0.369 47.344 23.375 1 95.31 96 SER A C 1
ATOM 756 O O . SER A 1 96 ? -0.327 47.531 24.359 1 95.31 96 SER A O 1
ATOM 758 N N . ASP A 1 97 ? 0.189 47.875 22.219 1 95.5 97 ASP A N 1
ATOM 759 C CA . ASP A 1 97 ? -0.853 48.875 22.078 1 95.5 97 ASP A CA 1
ATOM 760 C C . ASP A 1 97 ? -2.234 48.25 21.984 1 95.5 97 ASP A C 1
ATOM 762 O O . ASP A 1 97 ? -3.252 48.906 22.156 1 95.5 97 ASP A O 1
ATOM 766 N N . LEU A 1 98 ? -2.199 47 21.703 1 96.62 98 LEU A N 1
ATOM 767 C CA . LEU A 1 98 ? -3.469 46.281 21.578 1 96.62 98 LEU A CA 1
ATOM 768 C C . LEU A 1 98 ? -3.996 45.875 22.953 1 96.62 98 LEU A C 1
ATOM 770 O O . LEU A 1 98 ? -3.213 45.625 23.875 1 96.62 98 LEU A O 1
ATOM 774 N N . ALA A 1 99 ? -5.293 45.875 23.062 1 96.25 99 ALA A N 1
ATOM 775 C CA . ALA A 1 99 ? -5.91 45.438 24.312 1 96.25 99 ALA A CA 1
ATOM 776 C C . ALA A 1 99 ? -5.523 44 24.641 1 96.25 99 ALA A C 1
ATOM 778 O O . ALA A 1 99 ? -5.379 43.656 25.812 1 96.25 99 ALA A O 1
ATOM 779 N N . THR A 1 100 ? -5.434 43.188 23.625 1 96.56 100 THR A N 1
ATOM 780 C CA . THR A 1 100 ? -5.055 41.781 23.75 1 96.56 100 THR A CA 1
ATOM 781 C C . THR A 1 100 ? -3.955 41.438 22.75 1 96.56 100 THR A C 1
ATOM 783 O O . THR A 1 100 ? -4.234 40.938 21.656 1 96.56 100 THR A O 1
ATOM 786 N N . PRO A 1 101 ? -2.742 41.656 23.141 1 97.31 101 PRO A N 1
ATOM 787 C CA . PRO A 1 101 ? -1.64 41.344 22.234 1 97.31 101 PRO A CA 1
ATOM 788 C C . PRO A 1 101 ? -1.478 39.844 22 1 97.31 101 PRO A C 1
ATOM 790 O O . PRO A 1 101 ? -1.713 39.031 22.906 1 97.31 101 PRO A O 1
ATOM 793 N N . LEU A 1 102 ? -1.03 39.5 20.844 1 98.31 102 LEU A N 1
ATOM 794 C CA . LEU A 1 102 ? -0.776 38.094 20.469 1 98.31 102 LEU A CA 1
ATOM 795 C C . LEU A 1 102 ? 0.289 37.5 21.375 1 98.31 102 LEU A C 1
ATOM 797 O O . LEU A 1 102 ? 1.355 38.062 21.578 1 98.31 102 LEU A O 1
ATOM 801 N N . GLN A 1 103 ? -0.017 36.344 21.859 1 97.69 103 GLN A N 1
ATOM 802 C CA . GLN A 1 103 ? 0.901 35.656 22.766 1 97.69 103 GLN A CA 1
ATOM 803 C C . GLN A 1 103 ? 1.371 34.312 22.188 1 97.69 103 GLN A C 1
ATOM 805 O O . GLN A 1 103 ? 2.453 33.844 22.531 1 97.69 103 GLN A O 1
ATOM 810 N N . ALA A 1 104 ? 0.563 33.719 21.328 1 98.44 104 ALA A N 1
ATOM 811 C CA . ALA A 1 104 ? 0.945 32.438 20.766 1 98.44 104 ALA A CA 1
ATOM 812 C C . ALA A 1 104 ? 0.335 32.25 19.375 1 98.44 104 ALA A C 1
ATOM 814 O O . ALA A 1 104 ? -0.72 32.812 19.078 1 98.44 104 ALA A O 1
ATOM 815 N N . ILE A 1 105 ? 1.02 31.547 18.547 1 98.56 105 ILE A N 1
ATOM 816 C CA . ILE A 1 105 ? 0.522 31 17.281 1 98.56 105 ILE A CA 1
ATOM 817 C C . ILE A 1 105 ? 0.455 29.484 17.359 1 98.56 105 ILE A C 1
ATOM 819 O O . ILE A 1 105 ? 1.453 28.828 17.672 1 98.56 105 ILE A O 1
ATOM 823 N N . ALA A 1 106 ? -0.745 29 17.156 1 98.25 106 ALA A N 1
ATOM 824 C CA . ALA A 1 106 ? -0.987 27.562 17.297 1 98.25 106 ALA A CA 1
ATOM 825 C C . ALA A 1 106 ? -1.303 26.922 15.953 1 98.25 106 ALA A C 1
ATOM 827 O O . ALA A 1 106 ? -2.385 27.125 15.398 1 98.25 106 ALA A O 1
ATOM 828 N N . GLN A 1 107 ? -0.414 26.109 15.508 1 97.38 107 GLN A N 1
ATOM 829 C CA . GLN A 1 107 ? -0.545 25.391 14.242 1 97.38 107 GLN A CA 1
ATOM 830 C C . GLN A 1 107 ? -1.026 23.969 14.461 1 97.38 107 GLN A C 1
ATOM 832 O O . GLN A 1 107 ? -0.293 23.125 14.992 1 97.38 107 GLN A O 1
ATOM 837 N N . ALA A 1 108 ? -2.266 23.703 14.039 1 96.56 108 ALA A N 1
ATOM 838 C CA . ALA A 1 108 ? -2.717 22.312 14.016 1 96.56 108 ALA A CA 1
ATOM 839 C C . ALA A 1 108 ? -2.062 21.547 12.867 1 96.56 108 ALA A C 1
ATOM 841 O O . ALA A 1 108 ? -2.676 21.344 11.812 1 96.56 108 ALA A O 1
ATOM 842 N N . GLY A 1 109 ? -0.968 20.969 13.055 1 93.31 109 GLY A N 1
ATOM 843 C CA . GLY A 1 109 ? -0.104 20.312 12.086 1 93.31 109 GLY A CA 1
ATOM 844 C C . GLY A 1 109 ? 1.359 20.328 12.484 1 93.31 109 GLY A C 1
ATOM 845 O O . GLY A 1 109 ? 1.737 20.984 13.453 1 93.31 109 GLY A O 1
ATOM 846 N N . VAL A 1 110 ? 2.156 19.688 11.75 1 87.88 110 VAL A N 1
ATOM 847 C CA . VAL A 1 110 ? 3.566 19.516 12.078 1 87.88 110 VAL A CA 1
ATOM 848 C C . VAL A 1 110 ? 4.371 20.688 11.523 1 87.88 110 VAL A C 1
ATOM 850 O O . VAL A 1 110 ? 5.258 21.219 12.195 1 87.88 110 VAL A O 1
ATOM 853 N N . GLY A 1 111 ? 4.109 21.062 10.32 1 86.88 111 GLY A N 1
ATOM 854 C CA . GLY A 1 111 ? 4.887 22.078 9.617 1 86.88 111 GLY A CA 1
ATOM 855 C C . GLY A 1 111 ? 4.613 23.484 10.102 1 86.88 111 GLY A C 1
ATOM 856 O O . GLY A 1 111 ? 3.457 23.859 10.297 1 86.88 111 GLY A O 1
ATOM 857 N N . ILE A 1 112 ? 5.664 24.297 10.312 1 91.06 112 ILE A N 1
ATOM 858 C CA . ILE A 1 112 ? 5.512 25.672 10.789 1 91.06 112 ILE A CA 1
ATOM 859 C C . ILE A 1 112 ? 6.328 26.625 9.922 1 91.06 112 ILE A C 1
ATOM 861 O O . ILE A 1 112 ? 6.742 27.688 10.375 1 91.06 112 ILE A O 1
ATOM 865 N N . SER A 1 113 ? 6.539 26.188 8.68 1 84.75 113 SER A N 1
ATOM 866 C CA . SER A 1 113 ? 7.391 26.938 7.77 1 84.75 113 SER A CA 1
ATOM 867 C C . SER A 1 113 ? 6.738 28.266 7.367 1 84.75 113 SER A C 1
ATOM 869 O O . SER A 1 113 ? 7.422 29.203 6.961 1 84.75 113 SER A O 1
ATOM 871 N N . HIS A 1 114 ? 5.465 28.391 7.508 1 89.5 114 HIS A N 1
ATOM 872 C CA . HIS A 1 114 ? 4.727 29.578 7.102 1 89.5 114 HIS A CA 1
ATOM 873 C C . HIS A 1 114 ? 4.719 30.641 8.211 1 89.5 114 HIS A C 1
ATOM 875 O O . HIS A 1 114 ? 4.211 31.734 8.016 1 89.5 114 HIS A O 1
ATOM 881 N N . ILE A 1 115 ? 5.301 30.328 9.367 1 96.19 115 ILE A N 1
ATOM 882 C CA . ILE A 1 115 ? 5.387 31.234 10.516 1 96.19 115 ILE A CA 1
ATOM 883 C C . ILE A 1 115 ? 6.809 31.766 10.641 1 96.19 115 ILE A C 1
ATOM 885 O O . ILE A 1 115 ? 7.773 31 10.625 1 96.19 115 ILE A O 1
ATOM 889 N N . ASP A 1 116 ? 6.969 33.031 10.719 1 96.94 116 ASP A N 1
ATOM 890 C CA . ASP A 1 116 ? 8.273 33.656 10.984 1 96.94 116 ASP A CA 1
ATOM 891 C C . ASP A 1 116 ? 8.711 33.406 12.43 1 96.94 116 ASP A C 1
ATOM 893 O O . ASP A 1 116 ? 8.453 34.219 13.305 1 96.94 116 ASP A O 1
ATOM 897 N N . ARG A 1 117 ? 9.484 32.438 12.594 1 95.75 117 ARG A N 1
ATOM 898 C CA . ARG A 1 117 ? 9.844 31.984 13.938 1 95.75 117 ARG A CA 1
ATOM 899 C C . ARG A 1 117 ? 10.766 33 14.617 1 95.75 117 ARG A C 1
ATOM 901 O O . ARG A 1 117 ? 10.734 33.156 15.836 1 95.75 117 ARG A O 1
ATOM 908 N N . GLN A 1 118 ? 11.586 33.594 13.859 1 96.25 118 GLN A N 1
ATOM 909 C CA . GLN A 1 118 ? 12.492 34.594 14.414 1 96.25 118 GLN A CA 1
ATOM 910 C C . GLN A 1 118 ? 11.719 35.781 14.977 1 96.25 118 GLN A C 1
ATOM 912 O O . GLN A 1 118 ? 11.992 36.25 16.094 1 96.25 118 GLN A O 1
ATOM 917 N N . GLU A 1 119 ? 10.812 36.25 14.211 1 97.81 119 GLU A N 1
ATOM 918 C CA . GLU A 1 119 ? 9.992 37.344 14.688 1 97.81 119 GLU A CA 1
ATOM 919 C C . GLU A 1 119 ? 9.133 36.938 15.875 1 97.81 119 GLU A C 1
ATOM 921 O O . GLU A 1 119 ? 8.898 37.719 16.797 1 97.81 119 GLU A O 1
ATOM 926 N N . ALA A 1 120 ? 8.586 35.719 15.812 1 98.19 120 ALA A N 1
ATOM 927 C CA . ALA A 1 120 ? 7.809 35.219 16.938 1 98.19 120 ALA A CA 1
ATOM 928 C C . ALA A 1 120 ? 8.625 35.281 18.234 1 98.19 120 ALA A C 1
ATOM 930 O O . ALA A 1 120 ? 8.148 35.75 19.25 1 98.19 120 ALA A O 1
ATOM 931 N N . GLU A 1 121 ? 9.812 34.844 18.156 1 97.12 121 GLU A N 1
ATOM 932 C CA . GLU A 1 121 ? 10.703 34.844 19.312 1 97.12 121 GLU A CA 1
ATOM 933 C C . GLU A 1 121 ? 10.984 36.281 19.781 1 97.12 121 GLU A C 1
ATOM 935 O O . GLU A 1 121 ? 10.898 36.562 20.969 1 97.12 121 GLU A O 1
ATOM 940 N N . ARG A 1 122 ? 11.312 37.125 18.859 1 97.5 122 ARG A N 1
ATOM 941 C CA . ARG A 1 122 ? 11.625 38.5 19.172 1 97.5 122 ARG A CA 1
ATOM 942 C C . ARG A 1 122 ? 10.453 39.188 19.844 1 97.5 122 ARG A C 1
ATOM 944 O O . ARG A 1 122 ? 10.641 40.031 20.734 1 97.5 122 ARG A O 1
ATOM 951 N N . SER A 1 123 ? 9.266 38.875 19.422 1 97.69 123 SER A N 1
ATOM 952 C CA . SER A 1 123 ? 8.055 39.531 19.906 1 97.69 123 SER A CA 1
ATOM 953 C C . SER A 1 123 ? 7.5 38.844 21.141 1 97.69 123 SER A C 1
ATOM 955 O O . SER A 1 123 ? 6.434 39.188 21.641 1 97.69 123 SER A O 1
ATOM 957 N N . GLY A 1 124 ? 8.164 37.75 21.531 1 96.62 124 GLY A N 1
ATOM 958 C CA . GLY A 1 124 ? 7.703 37 22.688 1 96.62 124 GLY A CA 1
ATOM 959 C C . GLY A 1 124 ? 6.48 36.156 22.391 1 96.62 124 GLY A C 1
ATOM 960 O O . GLY A 1 124 ? 5.676 35.875 23.297 1 96.62 124 GLY A O 1
ATOM 961 N N . VAL A 1 125 ? 6.242 35.812 21.172 1 98.25 125 VAL A N 1
ATOM 962 C CA . VAL A 1 125 ? 5.105 35 20.766 1 98.25 125 VAL A CA 1
ATOM 963 C C . VAL A 1 125 ? 5.52 33.531 20.703 1 98.25 125 VAL A C 1
ATOM 965 O O . VAL A 1 125 ? 6.449 33.156 19.969 1 98.25 125 VAL A O 1
ATOM 968 N N . THR A 1 126 ? 4.84 32.656 21.453 1 98 126 THR A N 1
ATOM 969 C CA . THR A 1 126 ? 5.125 31.234 21.469 1 98 126 THR A CA 1
ATOM 970 C C . THR A 1 126 ? 4.496 30.547 20.266 1 98 126 THR A C 1
ATOM 972 O O . THR A 1 126 ? 3.367 30.859 19.875 1 98 126 THR A O 1
ATOM 975 N N . VAL A 1 127 ? 5.227 29.656 19.641 1 98.19 127 VAL A N 1
ATOM 976 C CA . VAL A 1 127 ? 4.68 28.875 18.531 1 98.19 127 VAL A CA 1
ATOM 977 C C . VAL A 1 127 ? 4.375 27.453 19 1 98.19 127 VAL A C 1
ATOM 979 O O . VAL A 1 127 ? 5.262 26.766 19.516 1 98.19 127 VAL A O 1
ATOM 982 N N . LEU A 1 128 ? 3.164 27.062 18.906 1 97.75 128 LEU A N 1
ATOM 983 C CA . LEU A 1 128 ? 2.684 25.719 19.25 1 97.75 128 LEU A CA 1
ATOM 984 C C . LEU A 1 128 ? 2.336 24.938 18 1 97.75 128 LEU A C 1
ATOM 986 O O . LEU A 1 128 ? 1.816 25.5 17.031 1 97.75 128 LEU A O 1
ATOM 990 N N . ASN A 1 129 ? 2.699 23.703 17.922 1 96.75 129 ASN A N 1
ATOM 991 C CA . ASN A 1 129 ? 2.293 22.812 16.828 1 96.75 129 ASN A CA 1
ATOM 992 C C . ASN A 1 129 ? 2.016 21.406 17.328 1 96.75 129 ASN A C 1
ATOM 994 O O . ASN A 1 129 ? 1.938 21.172 18.531 1 96.75 129 ASN A O 1
ATOM 998 N N . THR A 1 130 ? 1.651 20.531 16.453 1 96.31 130 THR A N 1
ATOM 999 C CA . THR A 1 130 ? 1.211 19.188 16.859 1 96.31 130 THR A CA 1
ATOM 1000 C C . THR A 1 130 ? 2.055 18.109 16.188 1 96.31 130 THR A C 1
ATOM 1002 O O . THR A 1 130 ? 1.542 17.328 15.391 1 96.31 130 THR A O 1
ATOM 1005 N N . PRO A 1 131 ? 3.363 17.969 16.594 1 92.56 131 PRO A N 1
ATOM 1006 C CA . PRO A 1 131 ? 4.234 16.953 16.016 1 92.56 131 PRO A CA 1
ATOM 1007 C C . PRO A 1 131 ? 3.688 15.531 16.203 1 92.56 131 PRO A C 1
ATOM 1009 O O . PRO A 1 131 ? 3.186 15.203 17.281 1 92.56 131 PRO A O 1
ATOM 1012 N N . GLY A 1 132 ? 3.709 14.711 15.156 1 94.12 132 GLY A N 1
ATOM 1013 C CA . GLY A 1 132 ? 3.336 13.312 15.258 1 94.12 132 GLY A CA 1
ATOM 1014 C C . GLY A 1 132 ? 1.867 13.062 14.969 1 94.12 132 GLY A C 1
ATOM 1015 O O . GLY A 1 132 ? 1.452 11.914 14.773 1 94.12 132 GLY A O 1
ATOM 1016 N N . ALA A 1 133 ? 1.062 14.156 14.93 1 95.38 133 ALA A N 1
ATOM 1017 C CA . ALA A 1 133 ? -0.38 14 14.758 1 95.38 133 ALA A CA 1
ATOM 1018 C C . ALA A 1 133 ? -0.699 13.25 13.469 1 95.38 133 ALA A C 1
ATOM 1020 O O . ALA A 1 133 ? -1.706 12.547 13.383 1 95.38 133 ALA A O 1
ATOM 1021 N N . ASN A 1 134 ? 0.182 13.352 12.508 1 96.44 134 ASN A N 1
ATOM 1022 C CA . ASN A 1 134 ? -0.082 12.734 11.219 1 96.44 134 ASN A CA 1
ATOM 1023 C C . ASN A 1 134 ? 0.836 11.539 10.969 1 96.44 134 ASN A C 1
ATOM 1025 O O . ASN A 1 134 ? 0.935 11.055 9.836 1 96.44 134 ASN A O 1
ATOM 1029 N N . ALA A 1 135 ? 1.518 11.023 11.969 1 97.31 135 ALA A N 1
ATOM 1030 C CA . ALA A 1 135 ? 2.551 10 11.805 1 97.31 135 ALA A CA 1
ATOM 1031 C C . ALA A 1 135 ? 1.966 8.711 11.242 1 97.31 135 ALA A C 1
ATOM 1033 O O . ALA A 1 135 ? 2.533 8.109 10.328 1 97.31 135 ALA A O 1
ATOM 1034 N N . THR A 1 136 ? 0.807 8.32 11.766 1 97.5 136 THR A N 1
ATOM 1035 C CA . THR A 1 136 ? 0.177 7.086 11.312 1 97.5 136 THR A CA 1
ATOM 1036 C C . THR A 1 136 ? -0.228 7.199 9.844 1 97.5 136 THR A C 1
ATOM 1038 O O . THR A 1 136 ? 0.023 6.289 9.047 1 97.5 136 THR A O 1
ATOM 1041 N N . ALA A 1 137 ? -0.825 8.328 9.508 1 97.69 137 ALA A N 1
ATOM 1042 C CA . ALA A 1 137 ? -1.264 8.57 8.133 1 97.69 137 ALA A CA 1
ATOM 1043 C C . ALA A 1 137 ? -0.092 8.477 7.16 1 97.69 137 ALA A C 1
ATOM 1045 O O . ALA A 1 137 ? -0.172 7.785 6.141 1 97.69 137 ALA A O 1
ATOM 1046 N N . VAL A 1 138 ? 0.971 9.117 7.473 1 98.06 138 VAL A N 1
ATOM 1047 C CA . VAL A 1 138 ? 2.137 9.148 6.598 1 98.06 138 VAL A CA 1
ATOM 1048 C C . VAL A 1 138 ? 2.748 7.75 6.504 1 98.06 138 VAL A C 1
ATOM 1050 O O . VAL A 1 138 ? 3.156 7.316 5.422 1 98.06 138 VAL A O 1
ATOM 1053 N N . ALA A 1 139 ? 2.812 7.059 7.602 1 98.12 139 ALA A N 1
ATOM 1054 C CA . ALA A 1 139 ? 3.4 5.723 7.629 1 98.12 139 ALA A CA 1
ATOM 1055 C C . ALA A 1 139 ? 2.639 4.77 6.711 1 98.12 139 ALA A C 1
ATOM 1057 O O . ALA A 1 139 ? 3.248 3.994 5.969 1 98.12 139 ALA A O 1
ATOM 1058 N N . GLU A 1 140 ? 1.33 4.832 6.773 1 97.62 140 GLU A N 1
ATOM 1059 C CA . GLU A 1 140 ? 0.502 4 5.906 1 97.62 140 GLU A CA 1
ATOM 1060 C C . GLU A 1 140 ? 0.752 4.316 4.434 1 97.62 140 GLU A C 1
ATOM 1062 O O . GLU A 1 140 ? 0.861 3.41 3.609 1 97.62 140 GLU A O 1
ATOM 1067 N N . TYR A 1 141 ? 0.847 5.586 4.145 1 98.12 141 TYR A N 1
ATOM 1068 C CA . TYR A 1 141 ? 1.158 6.035 2.793 1 98.12 141 TYR A CA 1
ATOM 1069 C C . TYR A 1 141 ? 2.486 5.457 2.318 1 98.12 141 TYR A C 1
ATOM 1071 O O . TYR A 1 141 ? 2.576 4.914 1.215 1 98.12 141 TYR A O 1
ATOM 1079 N N . VAL A 1 142 ? 3.498 5.504 3.145 1 98.56 142 VAL A N 1
ATOM 1080 C CA . VAL A 1 142 ? 4.855 5.094 2.793 1 98.56 142 VAL A CA 1
ATOM 1081 C C . VAL A 1 142 ? 4.891 3.59 2.531 1 98.56 142 VAL A C 1
ATOM 1083 O O . VAL A 1 142 ? 5.414 3.145 1.508 1 98.56 142 VAL A O 1
ATOM 1086 N N . VAL A 1 143 ? 4.305 2.812 3.408 1 96.38 143 VAL A N 1
ATOM 1087 C CA . VAL A 1 143 ? 4.34 1.361 3.27 1 96.38 143 VAL A CA 1
ATOM 1088 C C . VAL A 1 143 ? 3.547 0.941 2.033 1 96.38 143 VAL A C 1
ATOM 1090 O O . VAL A 1 143 ? 3.971 0.054 1.289 1 96.38 143 VAL A O 1
ATOM 1093 N N . ALA A 1 144 ? 2.412 1.59 1.799 1 96.19 144 ALA A N 1
ATOM 1094 C CA . ALA A 1 144 ? 1.616 1.293 0.61 1 96.19 144 ALA A CA 1
ATOM 1095 C C . ALA A 1 144 ? 2.406 1.581 -0.664 1 96.19 144 ALA A C 1
ATOM 1097 O O . ALA A 1 144 ? 2.393 0.782 -1.603 1 96.19 144 ALA A O 1
ATOM 1098 N N . GLN A 1 145 ? 3.078 2.719 -0.676 1 97.75 145 GLN A N 1
ATOM 1099 C CA . GLN A 1 145 ? 3.875 3.096 -1.84 1 97.75 145 GLN A CA 1
ATOM 1100 C C . GLN A 1 145 ? 5.031 2.123 -2.053 1 97.75 145 GLN A C 1
ATOM 1102 O O . GLN A 1 145 ? 5.363 1.782 -3.191 1 97.75 145 GLN A O 1
ATOM 1107 N N . ALA A 1 146 ? 5.652 1.666 -0.968 1 97.25 146 ALA A N 1
ATOM 1108 C CA . ALA A 1 146 ? 6.75 0.708 -1.062 1 97.25 146 ALA A CA 1
ATOM 1109 C C . ALA A 1 146 ? 6.316 -0.556 -1.798 1 97.25 146 ALA A C 1
ATOM 1111 O O . ALA A 1 146 ? 7 -1.013 -2.717 1 97.25 146 ALA A O 1
ATOM 1112 N N . VAL A 1 147 ? 5.16 -1.062 -1.438 1 95.75 147 VAL A N 1
ATOM 1113 C CA . VAL A 1 147 ? 4.676 -2.283 -2.072 1 95.75 147 VAL A CA 1
ATOM 1114 C C . VAL A 1 147 ? 4.227 -1.979 -3.5 1 95.75 147 VAL A C 1
ATOM 1116 O O . VAL A 1 147 ? 4.59 -2.695 -4.438 1 95.75 147 VAL A O 1
ATOM 1119 N N . TYR A 1 148 ? 3.467 -0.919 -3.67 1 96.62 148 TYR A N 1
ATOM 1120 C CA . TYR A 1 148 ? 2.896 -0.546 -4.961 1 96.62 148 TYR A CA 1
ATOM 1121 C C . TYR A 1 148 ? 3.988 -0.375 -6.008 1 96.62 148 TYR A C 1
ATOM 1123 O O . TYR A 1 148 ? 3.871 -0.89 -7.125 1 96.62 148 TYR A O 1
ATOM 1131 N N . LEU A 1 149 ? 5.07 0.235 -5.609 1 96.94 149 LEU A N 1
ATOM 1132 C CA . LEU A 1 149 ? 6.137 0.563 -6.547 1 96.94 149 LEU A CA 1
ATOM 1133 C C . LEU A 1 149 ? 7.094 -0.612 -6.715 1 96.94 149 LEU A C 1
ATOM 1135 O O . LEU A 1 149 ? 7.586 -0.863 -7.816 1 96.94 149 LEU A O 1
ATOM 1139 N N . SER A 1 150 ? 7.371 -1.352 -5.621 1 96.25 150 SER A N 1
ATOM 1140 C CA . SER A 1 150 ? 8.305 -2.473 -5.699 1 96.25 150 SER A CA 1
ATOM 1141 C C . SER A 1 150 ? 7.754 -3.586 -6.586 1 96.25 150 SER A C 1
ATOM 1143 O O . SER A 1 150 ? 8.516 -4.328 -7.203 1 96.25 150 SER A O 1
ATOM 1145 N N . ARG A 1 151 ? 6.426 -3.604 -6.727 1 96.31 151 ARG A N 1
ATOM 1146 C CA . ARG A 1 151 ? 5.777 -4.66 -7.496 1 96.31 151 ARG A CA 1
ATOM 1147 C C . ARG A 1 151 ? 5.395 -4.172 -8.891 1 96.31 151 ARG A C 1
ATOM 1149 O O . ARG A 1 151 ? 4.68 -4.863 -9.617 1 96.31 151 ARG A O 1
ATOM 1156 N N . ASP A 1 152 ? 5.766 -3.002 -9.242 1 96.06 152 ASP A N 1
ATOM 1157 C CA . ASP A 1 152 ? 5.57 -2.42 -10.57 1 96.06 152 ASP A CA 1
ATOM 1158 C C . ASP A 1 152 ? 4.086 -2.363 -10.93 1 96.06 152 ASP A C 1
ATOM 1160 O O . ASP A 1 152 ? 3.711 -2.6 -12.078 1 96.06 152 ASP A O 1
ATOM 1164 N N . LEU A 1 153 ? 3.225 -2.08 -9.961 1 96.12 153 LEU A N 1
ATOM 1165 C CA . LEU A 1 153 ? 1.783 -2.186 -10.156 1 96.12 153 LEU A CA 1
ATOM 1166 C C . LEU A 1 153 ? 1.285 -1.113 -11.117 1 96.12 153 LEU A C 1
ATOM 1168 O O . LEU A 1 153 ? 0.317 -1.332 -11.852 1 96.12 153 LEU A O 1
ATOM 1172 N N . ASN A 1 154 ? 1.943 0.072 -11.117 1 93.56 154 ASN A N 1
ATOM 1173 C CA . ASN A 1 154 ? 1.576 1.106 -12.078 1 93.56 154 ASN A CA 1
ATOM 1174 C C . ASN A 1 154 ? 1.778 0.635 -13.516 1 93.56 154 ASN A C 1
ATOM 1176 O O . ASN A 1 154 ? 0.934 0.88 -14.383 1 93.56 154 ASN A O 1
ATOM 1180 N N . HIS A 1 155 ? 2.896 0.002 -13.773 1 94.38 155 HIS A N 1
ATOM 1181 C CA . HIS A 1 155 ? 3.191 -0.537 -15.102 1 94.38 155 HIS A CA 1
ATOM 1182 C C . HIS A 1 155 ? 2.146 -1.563 -15.523 1 94.38 155 HIS A C 1
ATOM 1184 O O . HIS A 1 155 ? 1.582 -1.469 -16.609 1 94.38 155 HIS A O 1
ATOM 1190 N N . TYR A 1 156 ? 1.874 -2.518 -14.664 1 97.12 156 TYR A N 1
ATOM 1191 C CA . TYR A 1 156 ? 0.935 -3.588 -14.977 1 97.12 156 TYR A CA 1
ATOM 1192 C C . TYR A 1 156 ? -0.471 -3.037 -15.188 1 97.12 156 TYR A C 1
ATOM 1194 O O . TYR A 1 156 ? -1.19 -3.48 -16.078 1 97.12 156 TYR A O 1
ATOM 1202 N N . ASN A 1 157 ? -0.846 -2.076 -14.32 1 96.88 157 ASN A N 1
ATOM 1203 C CA . ASN A 1 157 ? -2.145 -1.433 -14.484 1 96.88 157 ASN A CA 1
ATOM 1204 C C . ASN A 1 157 ? -2.268 -0.751 -15.844 1 96.88 157 ASN A C 1
ATOM 1206 O O . ASN A 1 157 ? -3.27 -0.923 -16.547 1 96.88 157 ASN A O 1
ATOM 1210 N N . THR A 1 158 ? -1.225 0.006 -16.219 1 95.31 158 THR A N 1
ATOM 1211 C CA . THR A 1 158 ? -1.22 0.72 -17.484 1 95.31 158 THR A CA 1
ATOM 1212 C C . THR A 1 158 ? -1.34 -0.254 -18.656 1 95.31 158 THR A C 1
ATOM 1214 O O . THR A 1 158 ? -2.164 -0.058 -19.547 1 95.31 158 THR A O 1
ATOM 1217 N N . GLU A 1 159 ? -0.58 -1.327 -18.641 1 97.06 159 GLU A N 1
ATOM 1218 C CA . GLU A 1 159 ? -0.597 -2.324 -19.703 1 97.06 159 GLU A CA 1
ATOM 1219 C C . GLU A 1 159 ? -1.954 -3.016 -19.797 1 97.06 159 GLU A C 1
ATOM 1221 O O . GLU A 1 159 ? -2.49 -3.211 -20.891 1 97.06 159 GLU A O 1
ATOM 1226 N N . THR A 1 160 ? -2.5 -3.365 -18.641 1 97.94 160 THR A N 1
ATOM 1227 C CA . THR A 1 160 ? -3.775 -4.074 -18.625 1 97.94 160 THR A CA 1
ATOM 1228 C C . THR A 1 160 ? -4.898 -3.18 -19.141 1 97.94 160 THR A C 1
ATOM 1230 O O . THR A 1 160 ? -5.746 -3.625 -19.922 1 97.94 160 THR A O 1
ATOM 1233 N N . HIS A 1 161 ? -4.918 -1.911 -18.781 1 97.25 161 HIS A N 1
ATOM 1234 C CA . HIS A 1 161 ? -5.914 -0.974 -19.281 1 97.25 161 HIS A CA 1
ATOM 1235 C C . HIS A 1 161 ? -5.789 -0.801 -20.797 1 97.25 161 HIS A C 1
ATOM 1237 O O . HIS A 1 161 ? -6.773 -0.482 -21.469 1 97.25 161 HIS A O 1
ATOM 1243 N N . SER A 1 162 ? -4.621 -1.01 -21.297 1 96.69 162 SER A N 1
ATOM 1244 C CA . SER A 1 162 ? -4.387 -0.887 -22.734 1 96.69 162 SER A CA 1
ATOM 1245 C C . SER A 1 162 ? -4.719 -2.184 -23.453 1 96.69 162 SER A C 1
ATOM 1247 O O . SER A 1 162 ? -4.465 -2.312 -24.656 1 96.69 162 SER A O 1
ATOM 1249 N N . GLY A 1 163 ? -5.164 -3.213 -22.734 1 96.31 163 GLY A N 1
ATOM 1250 C CA . GLY A 1 163 ? -5.57 -4.477 -23.328 1 96.31 163 GLY A CA 1
ATOM 1251 C C . GLY A 1 163 ? -4.426 -5.469 -23.453 1 96.31 163 GLY A C 1
ATOM 1252 O O . GLY A 1 163 ? -4.562 -6.496 -24.125 1 96.31 163 GLY A O 1
ATOM 1253 N N . HIS A 1 164 ? -3.334 -5.16 -22.844 1 96 164 HIS A N 1
ATOM 1254 C CA . HIS A 1 164 ? -2.152 -6.008 -22.953 1 96 164 HIS A CA 1
ATOM 1255 C C . HIS A 1 164 ? -1.97 -6.855 -21.703 1 96 164 HIS A C 1
ATOM 1257 O O . HIS A 1 164 ? -1.97 -6.332 -20.578 1 96 164 HIS A O 1
ATOM 1263 N N . TRP A 1 165 ? -1.906 -8.117 -21.906 1 96.06 165 TRP A N 1
ATOM 1264 C CA . TRP A 1 165 ? -1.554 -9.016 -20.812 1 96.06 165 TRP A CA 1
ATOM 1265 C C . TRP A 1 165 ? -0.042 -9.078 -20.625 1 96.06 165 TRP A C 1
ATOM 1267 O O . TRP A 1 165 ? 0.65 -9.789 -21.359 1 96.06 165 TRP A O 1
ATOM 1277 N N . SER A 1 166 ? 0.46 -8.508 -19.562 1 94.38 166 SER A N 1
ATOM 1278 C CA . SER A 1 166 ? 1.896 -8.25 -19.469 1 94.38 166 SER A CA 1
ATOM 1279 C C . SER A 1 166 ? 2.553 -9.133 -18.422 1 94.38 166 SER A C 1
ATOM 1281 O O . SER A 1 166 ? 3.719 -8.93 -18.078 1 94.38 166 SER A O 1
ATOM 1283 N N . LYS A 1 167 ? 1.817 -10.039 -17.828 1 91.81 167 LYS A N 1
ATOM 1284 C CA . LYS A 1 167 ? 2.459 -10.961 -16.891 1 91.81 167 LYS A CA 1
ATOM 1285 C C . LYS A 1 167 ? 3.688 -11.609 -17.516 1 91.81 167 LYS A C 1
ATOM 1287 O O . LYS A 1 167 ? 3.631 -12.094 -18.656 1 91.81 167 LYS A O 1
ATOM 1292 N N . GLY A 1 168 ? 4.75 -11.617 -16.844 1 88 168 GLY A N 1
ATOM 1293 C CA . GLY A 1 168 ? 5.965 -12.227 -17.359 1 88 168 GLY A CA 1
ATOM 1294 C C . GLY A 1 168 ? 6.867 -11.242 -18.078 1 88 168 GLY A C 1
ATOM 1295 O O . GLY A 1 168 ? 8.016 -11.555 -18.391 1 88 168 GLY A O 1
ATOM 1296 N N . SER A 1 169 ? 6.34 -10.031 -18.328 1 88.88 169 SER A N 1
ATOM 1297 C CA . SER A 1 169 ? 7.141 -9.023 -19.016 1 88.88 169 SER A CA 1
ATOM 1298 C C . SER A 1 169 ? 8.266 -8.508 -18.125 1 88.88 169 SER A C 1
ATOM 1300 O O . SER A 1 169 ? 9.273 -8.008 -18.625 1 88.88 169 SER A O 1
ATOM 1302 N N . LEU A 1 170 ? 8.125 -8.586 -16.844 1 89.94 170 LEU A N 1
ATOM 1303 C CA . LEU A 1 170 ? 9.133 -8.203 -15.859 1 89.94 170 LEU A CA 1
ATOM 1304 C C . LEU A 1 170 ? 9.477 -9.383 -14.945 1 89.94 170 LEU A C 1
ATOM 1306 O O . LEU A 1 170 ? 8.719 -10.344 -14.859 1 89.94 170 LEU A O 1
ATOM 1310 N N . ALA A 1 171 ? 10.641 -9.305 -14.344 1 89.56 171 ALA A N 1
ATOM 1311 C CA . ALA A 1 171 ? 10.984 -10.297 -13.328 1 89.56 171 ALA A CA 1
ATOM 1312 C C . ALA A 1 171 ? 9.992 -10.266 -12.172 1 89.56 171 ALA A C 1
ATOM 1314 O O . ALA A 1 171 ? 9.383 -9.234 -11.891 1 89.56 171 ALA A O 1
ATOM 1315 N N . PRO A 1 172 ? 9.734 -11.398 -11.562 1 91.88 172 PRO A N 1
ATOM 1316 C CA . PRO A 1 172 ? 8.852 -11.391 -10.398 1 91.88 172 PRO A CA 1
ATOM 1317 C C . PRO A 1 172 ? 9.281 -10.375 -9.336 1 91.88 172 PRO A C 1
ATOM 1319 O O . PRO A 1 172 ? 10.477 -10.172 -9.125 1 91.88 172 PRO A O 1
ATOM 1322 N N . GLY A 1 173 ? 8.336 -9.789 -8.75 1 92.69 173 GLY A N 1
ATOM 1323 C CA . GLY A 1 173 ? 8.625 -8.82 -7.707 1 92.69 173 GLY A CA 1
ATOM 1324 C C . GLY A 1 173 ? 9.195 -9.453 -6.453 1 92.69 173 GLY A C 1
ATOM 1325 O O . GLY A 1 173 ? 9.25 -10.68 -6.336 1 92.69 173 GLY A O 1
ATOM 1326 N N . LEU A 1 174 ? 9.656 -8.641 -5.516 1 94.69 174 LEU A N 1
ATOM 1327 C CA . LEU A 1 174 ? 10.156 -9.086 -4.223 1 94.69 174 LEU A CA 1
ATOM 1328 C C . LEU A 1 174 ? 9.102 -8.906 -3.135 1 94.69 174 LEU A C 1
ATOM 1330 O O . LEU A 1 174 ? 8.305 -7.965 -3.191 1 94.69 174 LEU A O 1
ATOM 1334 N N . GLU A 1 175 ? 9.031 -9.797 -2.205 1 96.69 175 GLU A N 1
ATOM 1335 C CA . GLU A 1 175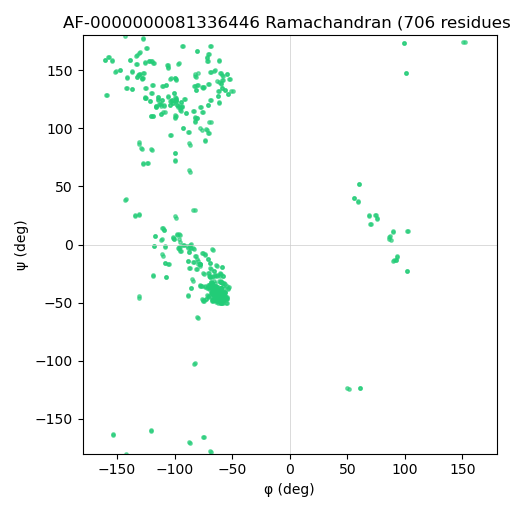 ? 8.219 -9.594 -1.009 1 96.69 175 GLU A CA 1
ATOM 1336 C C . GLU A 1 175 ? 8.852 -8.562 -0.081 1 96.69 175 GLU A C 1
ATOM 1338 O O . GLU A 1 175 ? 10.062 -8.312 -0.15 1 96.69 175 GLU A O 1
ATOM 1343 N N . LEU A 1 176 ? 8.102 -7.992 0.807 1 96.44 176 LEU A N 1
ATOM 1344 C CA . LEU A 1 176 ? 8.57 -6.953 1.716 1 96.44 176 LEU A CA 1
ATOM 1345 C C . LEU A 1 176 ? 9.711 -7.465 2.588 1 96.44 176 LEU A C 1
ATOM 1347 O O . LEU A 1 176 ? 10.625 -6.711 2.918 1 96.44 176 LEU A O 1
ATOM 1351 N N . SER A 1 177 ? 9.656 -8.734 2.885 1 95.69 177 SER A N 1
ATOM 1352 C CA . SER A 1 177 ? 10.68 -9.312 3.75 1 95.69 177 SER A CA 1
ATOM 1353 C C . SER A 1 177 ? 12.031 -9.367 3.051 1 95.69 177 SER A C 1
ATOM 1355 O O . SER A 1 177 ? 13.062 -9.578 3.693 1 95.69 177 SER A O 1
ATOM 1357 N N . GLU A 1 178 ? 12.062 -9.219 1.77 1 96 178 GLU A N 1
ATOM 1358 C CA . GLU A 1 178 ? 13.297 -9.25 0.99 1 96 178 GLU A CA 1
ATOM 1359 C C . GLU A 1 178 ? 13.844 -7.84 0.766 1 96 178 GLU A C 1
ATOM 1361 O O . GLU A 1 178 ? 14.914 -7.672 0.191 1 96 178 GLU A O 1
ATOM 1366 N N . LEU A 1 179 ? 13.102 -6.867 1.179 1 96.69 179 LEU A N 1
ATOM 1367 C CA . LEU A 1 179 ? 13.477 -5.477 0.954 1 96.69 179 LEU A CA 1
ATOM 1368 C C . LEU A 1 179 ? 14.023 -4.848 2.23 1 96.69 179 LEU A C 1
ATOM 1370 O O . LEU A 1 179 ? 13.531 -5.125 3.326 1 96.69 179 LEU A O 1
ATOM 1374 N N . THR A 1 180 ? 15 -4.008 2.113 1 97.88 180 THR A N 1
ATOM 1375 C CA . THR A 1 180 ? 15.5 -3.156 3.188 1 97.88 180 THR A CA 1
ATOM 1376 C C . THR A 1 180 ? 14.977 -1.73 3.031 1 97.88 180 THR A C 1
ATOM 1378 O O . THR A 1 180 ? 15.156 -1.109 1.981 1 97.88 180 THR A O 1
ATOM 1381 N N . LEU A 1 181 ? 14.297 -1.278 4.043 1 98.31 181 LEU A N 1
ATOM 1382 C CA . LEU A 1 181 ? 13.82 0.098 4.09 1 98.31 181 LEU A CA 1
ATOM 1383 C C . LEU A 1 181 ? 14.805 0.994 4.828 1 98.31 181 LEU A C 1
ATOM 1385 O O . LEU A 1 181 ? 15.141 0.734 5.988 1 98.31 181 LEU A O 1
ATOM 1389 N N . GLY A 1 182 ? 15.32 1.973 4.121 1 98.62 182 GLY A N 1
ATOM 1390 C CA . GLY A 1 182 ? 16.188 2.973 4.734 1 98.62 182 GLY A CA 1
ATOM 1391 C C . GLY A 1 182 ? 15.445 4.254 5.09 1 98.62 182 GLY A C 1
ATOM 1392 O O . GLY A 1 182 ? 14.898 4.926 4.211 1 98.62 182 GLY A O 1
ATOM 1393 N N . LEU A 1 183 ? 15.438 4.605 6.348 1 98.56 183 LEU A N 1
ATOM 1394 C CA . LEU A 1 183 ? 14.805 5.824 6.832 1 98.56 183 LEU A CA 1
ATOM 1395 C C . LEU A 1 183 ? 15.828 6.938 7.027 1 98.56 183 LEU A C 1
ATOM 1397 O O . LEU A 1 183 ? 16.844 6.742 7.707 1 98.56 183 LEU A O 1
ATOM 1401 N N . VAL A 1 184 ? 15.594 8.047 6.379 1 98.31 184 VAL A N 1
ATOM 1402 C CA . VAL A 1 184 ? 16.391 9.25 6.594 1 98.31 184 VAL A CA 1
ATOM 1403 C C . VAL A 1 184 ? 15.648 10.203 7.531 1 98.31 184 VAL A C 1
ATOM 1405 O O . VAL A 1 184 ? 14.719 10.891 7.113 1 98.31 184 VAL A O 1
ATOM 1408 N N . GLY A 1 185 ? 16.094 10.344 8.672 1 96.38 185 GLY A N 1
ATOM 1409 C CA . GLY A 1 185 ? 15.359 10.945 9.766 1 96.38 185 GLY A CA 1
ATOM 1410 C C . GLY A 1 185 ? 14.766 9.922 10.719 1 96.38 185 GLY A C 1
ATOM 1411 O O . GLY A 1 185 ? 14.398 8.82 10.305 1 96.38 185 GLY A O 1
ATOM 1412 N N . THR A 1 186 ? 14.688 10.297 12.016 1 94.69 186 THR A N 1
ATOM 1413 C CA . THR A 1 186 ? 14.281 9.305 13.008 1 94.69 186 THR A CA 1
ATOM 1414 C C . THR A 1 186 ? 13.234 9.891 13.953 1 94.69 186 THR A C 1
ATOM 1416 O O . THR A 1 186 ? 13.172 9.516 15.125 1 94.69 186 THR A O 1
ATOM 1419 N N . GLY A 1 187 ? 12.5 10.891 13.5 1 92.94 187 GLY A N 1
ATOM 1420 C CA . GLY A 1 187 ? 11.438 11.492 14.289 1 92.94 187 GLY A CA 1
ATOM 1421 C C . GLY A 1 187 ? 10.195 10.625 14.375 1 92.94 187 GLY A C 1
ATOM 1422 O O . GLY A 1 187 ? 10.25 9.422 14.109 1 92.94 187 GLY A O 1
ATOM 1423 N N . ASN A 1 188 ? 9.078 11.203 14.82 1 93.62 188 ASN A N 1
ATOM 1424 C CA . ASN A 1 188 ? 7.82 10.5 15.078 1 93.62 188 ASN A CA 1
ATOM 1425 C C . ASN A 1 188 ? 7.348 9.727 13.844 1 93.62 188 ASN A C 1
ATOM 1427 O O . ASN A 1 188 ? 6.961 8.562 13.945 1 93.62 188 ASN A O 1
ATOM 1431 N N . ILE A 1 189 ? 7.383 10.367 12.711 1 96 189 ILE A N 1
ATOM 1432 C CA . ILE A 1 189 ? 6.879 9.766 11.484 1 96 189 ILE A CA 1
ATOM 1433 C C . ILE A 1 189 ? 7.762 8.578 11.102 1 96 189 ILE A C 1
ATOM 1435 O O . ILE A 1 189 ? 7.254 7.488 10.812 1 96 189 ILE A O 1
ATOM 1439 N N . ALA A 1 190 ? 9.086 8.758 11.125 1 96.69 190 ALA A N 1
ATOM 1440 C CA . ALA A 1 190 ? 10.023 7.688 10.789 1 96.69 190 ALA A CA 1
ATOM 1441 C C . ALA A 1 190 ? 9.82 6.477 11.695 1 96.69 190 ALA A C 1
ATOM 1443 O O . ALA A 1 190 ? 9.875 5.336 11.242 1 96.69 190 ALA A O 1
ATOM 1444 N N . GLN A 1 191 ? 9.609 6.75 12.938 1 95.88 191 GLN A N 1
ATOM 1445 C CA . GLN A 1 191 ? 9.422 5.672 13.906 1 95.88 191 GLN A CA 1
ATOM 1446 C C . GLN A 1 191 ? 8.141 4.891 13.617 1 95.88 191 GLN A C 1
ATOM 1448 O O . GLN A 1 191 ? 8.117 3.662 13.727 1 95.88 191 GLN A O 1
ATOM 1453 N N . GLU A 1 192 ? 7.09 5.648 13.305 1 96.56 192 GLU A N 1
ATOM 1454 C CA . GLU A 1 192 ? 5.84 4.977 12.961 1 96.56 192 GLU A CA 1
ATOM 1455 C C . GLU A 1 192 ? 5.98 4.176 11.672 1 96.56 192 GLU A C 1
ATOM 1457 O O . GLU A 1 192 ? 5.441 3.072 11.555 1 96.56 192 GLU A O 1
ATOM 1462 N N . VAL A 1 193 ? 6.719 4.676 10.672 1 97.69 193 VAL A N 1
ATOM 1463 C CA . VAL A 1 193 ? 7 3.943 9.445 1 97.69 193 VAL A CA 1
ATOM 1464 C C . VAL A 1 193 ? 7.758 2.658 9.773 1 97.69 193 VAL A C 1
ATOM 1466 O O . VAL A 1 193 ? 7.414 1.583 9.273 1 97.69 193 VAL A O 1
ATOM 1469 N N . ALA A 1 194 ? 8.766 2.777 10.625 1 97.12 194 ALA A N 1
ATOM 1470 C CA . ALA A 1 194 ? 9.555 1.619 11.031 1 97.12 194 ALA A CA 1
ATOM 1471 C C . ALA A 1 194 ? 8.68 0.547 11.672 1 97.12 194 ALA A C 1
ATOM 1473 O O . ALA A 1 194 ? 8.805 -0.638 11.352 1 97.12 194 ALA A O 1
ATOM 1474 N N . ARG A 1 195 ? 7.836 0.964 12.547 1 95.81 195 ARG A N 1
ATOM 1475 C CA . ARG A 1 195 ? 6.953 0.037 13.25 1 95.81 195 ARG A CA 1
ATOM 1476 C C . ARG A 1 195 ? 6.078 -0.736 12.266 1 95.81 195 ARG A C 1
ATOM 1478 O O . ARG A 1 195 ? 6.004 -1.965 12.328 1 95.81 195 ARG A O 1
ATOM 1485 N N . LYS A 1 196 ? 5.438 -0.06 11.383 1 96.19 196 LYS A N 1
ATOM 1486 C CA . LYS A 1 196 ? 4.539 -0.704 10.43 1 96.19 196 LYS A CA 1
ATOM 1487 C C . LYS A 1 196 ? 5.32 -1.563 9.43 1 96.19 196 LYS A C 1
ATOM 1489 O O . LYS A 1 196 ? 4.879 -2.656 9.07 1 96.19 196 LYS A O 1
ATOM 1494 N N . ALA A 1 197 ? 6.441 -1.054 8.969 1 96.25 197 ALA A N 1
ATOM 1495 C CA . ALA A 1 197 ? 7.285 -1.827 8.062 1 96.25 197 ALA A CA 1
ATOM 1496 C C . ALA A 1 197 ? 7.738 -3.131 8.719 1 96.25 197 ALA A C 1
ATOM 1498 O O . ALA A 1 197 ? 7.691 -4.191 8.094 1 96.25 197 ALA A O 1
ATOM 1499 N N . HIS A 1 198 ? 8.141 -3.084 9.992 1 94.44 198 HIS A N 1
ATOM 1500 C CA . HIS A 1 198 ? 8.547 -4.27 10.742 1 94.44 198 HIS A CA 1
ATOM 1501 C C . HIS A 1 198 ? 7.398 -5.266 10.859 1 94.44 198 HIS A C 1
ATOM 1503 O O . HIS A 1 198 ? 7.602 -6.473 10.727 1 94.44 198 HIS A O 1
ATOM 1509 N N . ALA A 1 199 ? 6.27 -4.727 11.125 1 92.88 199 ALA A N 1
ATOM 1510 C CA . ALA A 1 199 ? 5.094 -5.578 11.273 1 92.88 199 ALA A CA 1
ATOM 1511 C C . ALA A 1 199 ? 4.801 -6.348 9.992 1 92.88 199 ALA A C 1
ATOM 1513 O O . ALA A 1 199 ? 4.254 -7.453 10.031 1 92.88 199 ALA A O 1
ATOM 1514 N N . LEU A 1 200 ? 5.238 -5.836 8.867 1 94.5 200 LEU A N 1
ATOM 1515 C CA . LEU A 1 200 ? 4.996 -6.473 7.574 1 94.5 200 LEU A CA 1
ATOM 1516 C C . LEU A 1 200 ? 6.195 -7.309 7.148 1 94.5 200 LEU A C 1
ATOM 1518 O O . LEU A 1 200 ? 6.188 -7.902 6.066 1 94.5 200 LEU A O 1
ATOM 1522 N N . GLY A 1 201 ? 7.27 -7.266 7.969 1 93.19 201 GLY A N 1
ATOM 1523 C CA . GLY A 1 201 ? 8.383 -8.172 7.758 1 93.19 201 GLY A CA 1
ATOM 1524 C C . GLY A 1 201 ? 9.57 -7.52 7.082 1 93.19 201 GLY A C 1
ATOM 1525 O O . GLY A 1 201 ? 10.539 -8.195 6.715 1 93.19 201 GLY A O 1
ATOM 1526 N N . MET A 1 202 ? 9.586 -6.234 6.965 1 95.38 202 MET A N 1
ATOM 1527 C CA . MET A 1 202 ? 10.688 -5.547 6.301 1 95.38 202 MET A CA 1
ATOM 1528 C C . MET A 1 202 ? 11.867 -5.363 7.25 1 95.38 202 MET A C 1
ATOM 1530 O O . MET A 1 202 ? 11.68 -5.164 8.453 1 95.38 202 MET A O 1
ATOM 1534 N N . LYS A 1 203 ? 13.062 -5.453 6.699 1 96.12 203 LYS A N 1
ATOM 1535 C CA . LYS A 1 203 ? 14.234 -4.949 7.398 1 96.12 203 LYS A CA 1
ATOM 1536 C C . LYS A 1 203 ? 14.305 -3.426 7.34 1 96.12 203 LYS A C 1
ATOM 1538 O O . LYS A 1 203 ? 14.031 -2.828 6.297 1 96.12 203 LYS A O 1
ATOM 1543 N N . VAL A 1 204 ? 14.609 -2.775 8.477 1 97.19 204 VAL A N 1
ATOM 1544 C CA . VAL A 1 204 ? 14.617 -1.316 8.516 1 97.19 204 VAL A CA 1
ATOM 1545 C C . VAL A 1 204 ? 15.961 -0.821 9.039 1 97.19 204 VAL A C 1
ATOM 1547 O O . VAL A 1 204 ? 16.438 -1.273 10.086 1 97.19 204 VAL A O 1
ATOM 1550 N N . ILE A 1 205 ? 16.594 0.039 8.305 1 97.69 205 ILE A N 1
ATOM 1551 C CA . ILE A 1 205 ? 17.797 0.753 8.727 1 97.69 205 ILE A CA 1
ATOM 1552 C C . ILE A 1 205 ? 17.516 2.256 8.734 1 97.69 205 ILE A C 1
ATOM 1554 O O . ILE A 1 205 ? 16.594 2.73 8.062 1 97.69 205 ILE A O 1
ATOM 1558 N N . ALA A 1 206 ? 18.25 3.016 9.508 1 98 206 ALA A N 1
ATOM 1559 C CA . ALA A 1 206 ? 17.969 4.441 9.625 1 98 206 ALA A CA 1
ATOM 1560 C C . ALA A 1 206 ? 19.234 5.246 9.852 1 98 206 ALA A C 1
ATOM 1562 O O . ALA A 1 206 ? 20.234 4.719 10.367 1 98 206 ALA A O 1
ATOM 1563 N N . THR A 1 207 ? 19.219 6.43 9.391 1 97.31 207 THR A N 1
ATOM 1564 C CA . THR A 1 207 ? 20.219 7.43 9.703 1 97.31 207 THR A CA 1
ATOM 1565 C C . THR A 1 207 ? 19.578 8.742 10.133 1 97.31 207 THR A C 1
ATOM 1567 O O . THR A 1 207 ? 18.438 9.031 9.75 1 97.31 207 THR A O 1
ATOM 1570 N N . GLY A 1 208 ? 20.141 9.469 10.992 1 92.44 208 GLY A N 1
ATOM 1571 C CA . GLY A 1 208 ? 19.594 10.711 11.516 1 92.44 208 GLY A CA 1
ATOM 1572 C C . GLY A 1 208 ? 20.672 11.672 11.992 1 92.44 208 GLY A C 1
ATOM 1573 O O . GLY A 1 208 ? 21.828 11.586 11.57 1 92.44 208 GLY A O 1
ATOM 1574 N N . SER A 1 209 ? 20.25 12.578 12.727 1 87.38 209 SER A N 1
ATOM 1575 C CA . SER A 1 209 ? 21.172 13.586 13.25 1 87.38 209 SER A CA 1
ATOM 1576 C C . SER A 1 209 ? 22.125 12.992 14.281 1 87.38 209 SER A C 1
ATOM 1578 O O . SER A 1 209 ? 22.078 11.797 14.547 1 87.38 209 SER A O 1
ATOM 1580 N N . GLU A 1 210 ? 22.922 13.852 14.812 1 84.88 210 GLU A N 1
ATOM 1581 C CA . GLU A 1 210 ? 23.922 13.438 15.805 1 84.88 210 GLU A CA 1
ATOM 1582 C C . GLU A 1 210 ? 23.25 12.891 17.062 1 84.88 210 GLU A C 1
ATOM 1584 O O . GLU A 1 210 ? 23.859 12.117 17.812 1 84.88 210 GLU A O 1
ATOM 1589 N N . ARG A 1 211 ? 22.016 13.188 17.219 1 86.38 211 ARG A N 1
ATOM 1590 C CA . ARG A 1 211 ? 21.297 12.734 18.391 1 86.38 211 ARG A CA 1
ATOM 1591 C C . ARG A 1 211 ? 20.859 11.281 18.25 1 86.38 211 ARG A C 1
ATOM 1593 O O . ARG A 1 211 ? 20.5 10.625 19.234 1 86.38 211 ARG A O 1
ATOM 1600 N N . PHE A 1 212 ? 20.891 10.852 17.078 1 89.94 212 PHE A N 1
ATOM 1601 C CA . PHE A 1 212 ? 20.516 9.469 16.797 1 89.94 212 PHE A CA 1
ATOM 1602 C C . PHE A 1 212 ? 21.719 8.547 16.953 1 89.94 212 PHE A C 1
ATOM 1604 O O . PHE A 1 212 ? 22.359 8.188 15.953 1 89.94 212 PHE A O 1
ATOM 1611 N N . THR A 1 213 ? 21.969 8.094 18.156 1 89.81 213 THR A N 1
ATOM 1612 C CA . THR A 1 213 ? 23.094 7.234 18.5 1 89.81 213 THR A CA 1
ATOM 1613 C C . THR A 1 213 ? 22.703 5.762 18.438 1 89.81 213 THR A C 1
ATOM 1615 O O . THR A 1 213 ? 21.516 5.438 18.25 1 89.81 213 THR A O 1
ATOM 1618 N N . ASP A 1 214 ? 23.688 4.891 18.547 1 90.5 214 ASP A N 1
ATOM 1619 C CA . ASP A 1 214 ? 23.422 3.455 18.578 1 90.5 214 ASP A CA 1
ATOM 1620 C C . ASP A 1 214 ? 22.484 3.094 19.734 1 90.5 214 ASP A C 1
ATOM 1622 O O . ASP A 1 214 ? 21.625 2.213 19.594 1 90.5 214 ASP A O 1
ATOM 1626 N N . LYS A 1 215 ? 22.656 3.777 20.766 1 90.56 215 LYS A N 1
ATOM 1627 C CA . LYS A 1 215 ? 21.812 3.535 21.922 1 90.56 215 LYS A CA 1
ATOM 1628 C C . LYS A 1 215 ? 20.359 3.885 21.625 1 90.56 215 LYS A C 1
ATOM 1630 O O . LYS A 1 215 ? 19.453 3.109 21.938 1 90.56 215 LYS A O 1
ATOM 1635 N N . VAL A 1 216 ? 20.156 5.055 21 1 89.19 216 VAL A N 1
ATOM 1636 C CA . VAL A 1 216 ? 18.812 5.488 20.641 1 89.19 216 VAL A CA 1
ATOM 1637 C C . VAL A 1 216 ? 18.203 4.52 19.641 1 89.19 216 VAL A C 1
ATOM 1639 O O . VAL A 1 216 ? 17.047 4.125 19.766 1 89.19 216 VAL A O 1
ATOM 1642 N N . ALA A 1 217 ? 18.984 4.113 18.672 1 90.5 217 ALA A N 1
ATOM 1643 C CA . ALA A 1 217 ? 18.547 3.158 17.672 1 90.5 217 ALA A CA 1
ATOM 1644 C C . ALA A 1 217 ? 18.078 1.855 18.312 1 90.5 217 ALA A C 1
ATOM 1646 O O . ALA A 1 217 ? 17.031 1.317 17.953 1 90.5 217 ALA A O 1
ATOM 1647 N N . GLY A 1 218 ? 18.844 1.328 19.203 1 88 218 GLY A N 1
ATOM 1648 C CA . GLY A 1 218 ? 18.484 0.119 19.922 1 88 218 GLY A CA 1
ATOM 1649 C C . GLY A 1 218 ? 17.156 0.227 20.656 1 88 218 GLY A C 1
ATOM 1650 O O . GLY A 1 218 ? 16.344 -0.702 20.625 1 88 218 GLY A O 1
ATOM 1651 N N . THR A 1 219 ? 16.938 1.356 21.25 1 87.5 219 THR A N 1
ATOM 1652 C CA . THR A 1 219 ? 15.711 1.571 22 1 87.5 219 THR A CA 1
ATOM 1653 C C . THR A 1 219 ? 14.5 1.599 21.078 1 87.5 219 THR A C 1
ATOM 1655 O O . THR A 1 219 ? 13.398 1.205 21.453 1 87.5 219 THR A O 1
ATOM 1658 N N . LEU A 1 220 ? 14.805 1.999 19.875 1 86 220 LEU A N 1
ATOM 1659 C CA . LEU A 1 220 ? 13.719 2.129 18.906 1 86 220 LEU A CA 1
ATOM 1660 C C . LEU A 1 220 ? 13.602 0.872 18.047 1 86 220 LEU A C 1
ATOM 1662 O O . LEU A 1 220 ? 12.719 0.778 17.203 1 86 220 LEU A O 1
ATOM 1666 N N . GLY A 1 221 ? 14.531 -0.103 18.281 1 84.44 221 GLY A N 1
ATOM 1667 C CA . GLY A 1 221 ? 14.539 -1.327 17.5 1 84.44 221 GLY A CA 1
ATOM 1668 C C . GLY A 1 221 ? 14.953 -1.109 16.062 1 84.44 221 GLY A C 1
ATOM 1669 O O . GLY A 1 221 ? 14.484 -1.804 15.156 1 84.44 221 GLY A O 1
ATOM 1670 N N . LEU A 1 222 ? 15.711 -0.064 15.797 1 89.12 222 LEU A N 1
ATOM 1671 C CA . LEU A 1 222 ? 16.203 0.262 14.461 1 89.12 222 LEU A CA 1
ATOM 1672 C C . LEU A 1 222 ? 17.688 -0.068 14.328 1 89.12 222 LEU A C 1
ATOM 1674 O O . LEU A 1 222 ? 18.391 -0.161 15.328 1 89.12 222 LEU A O 1
ATOM 1678 N N . GLU A 1 223 ? 18.109 -0.352 13.172 1 93.94 223 GLU A N 1
ATOM 1679 C CA . GLU A 1 223 ? 19.531 -0.507 12.875 1 93.94 223 GLU A CA 1
ATOM 1680 C C . GLU A 1 223 ? 20.125 0.79 12.328 1 93.94 223 GLU A C 1
ATOM 1682 O O . GLU A 1 223 ? 19.734 1.258 11.258 1 93.94 223 GLU A O 1
ATOM 1687 N N . ARG A 1 224 ? 21.031 1.313 13.023 1 96.5 224 ARG A N 1
ATOM 1688 C CA . ARG A 1 224 ? 21.594 2.619 12.695 1 96.5 224 ARG A CA 1
ATOM 1689 C C . ARG A 1 224 ? 22.672 2.496 11.625 1 96.5 224 ARG A C 1
ATOM 1691 O O . ARG A 1 224 ? 23.484 1.57 11.664 1 96.5 224 ARG A O 1
ATOM 1698 N N . ARG A 1 225 ? 22.672 3.359 10.672 1 96.69 225 ARG A N 1
ATOM 1699 C CA . ARG A 1 225 ? 23.797 3.646 9.781 1 96.69 225 ARG A CA 1
ATOM 1700 C C . ARG A 1 225 ? 24.359 5.035 10.047 1 96.69 225 ARG A C 1
ATOM 1702 O O . ARG A 1 225 ? 23.625 6.004 10.188 1 96.69 225 ARG A O 1
ATOM 1709 N N . GLN A 1 226 ? 25.578 5.172 10.086 1 94.25 226 GLN A N 1
ATOM 1710 C CA . GLN A 1 226 ? 26.25 6.387 10.539 1 94.25 226 GLN A CA 1
ATOM 1711 C C . GLN A 1 226 ? 26.125 7.5 9.508 1 94.25 226 GLN A C 1
ATOM 1713 O O . GLN A 1 226 ? 26.078 8.68 9.859 1 94.25 226 GLN A O 1
ATOM 1718 N N . THR A 1 227 ? 26.172 7.082 8.258 1 95.56 227 THR A N 1
ATOM 1719 C CA . THR A 1 227 ? 26.141 8.102 7.215 1 95.56 227 THR A CA 1
ATOM 1720 C C . THR A 1 227 ? 25.016 7.832 6.223 1 95.56 227 THR A C 1
ATOM 1722 O O . THR A 1 227 ? 24.562 6.695 6.09 1 95.56 227 THR A O 1
ATOM 1725 N N . LEU A 1 228 ? 24.609 8.844 5.562 1 97.19 228 LEU A N 1
ATOM 1726 C CA . LEU A 1 228 ? 23.609 8.703 4.508 1 97.19 228 LEU A CA 1
ATOM 1727 C C . LEU A 1 228 ? 24.109 7.77 3.41 1 97.19 228 LEU A C 1
ATOM 1729 O O . LEU A 1 228 ? 23.344 6.934 2.91 1 97.19 228 LEU A O 1
ATOM 1733 N N . ALA A 1 229 ? 25.359 7.871 3.045 1 97.5 229 ALA A N 1
ATOM 1734 C CA . ALA A 1 229 ? 25.953 7.047 1.996 1 97.5 229 ALA A CA 1
ATOM 1735 C C . ALA A 1 229 ? 25.812 5.562 2.322 1 97.5 229 ALA A C 1
ATOM 1737 O O . ALA A 1 229 ? 25.484 4.758 1.452 1 97.5 229 ALA A O 1
ATOM 1738 N N . GLN A 1 230 ? 26.078 5.219 3.57 1 97.62 230 GLN A N 1
ATOM 1739 C CA . GLN A 1 230 ? 25.953 3.83 4.004 1 97.62 230 GLN A CA 1
ATOM 1740 C C . GLN A 1 230 ? 24.516 3.334 3.838 1 97.62 230 GLN A C 1
ATOM 1742 O O . GLN A 1 230 ? 24.297 2.213 3.379 1 97.62 230 GLN A O 1
ATOM 1747 N N . LEU A 1 231 ? 23.609 4.137 4.215 1 98.44 231 LEU A N 1
ATOM 1748 C CA . LEU A 1 231 ? 22.203 3.771 4.113 1 98.44 231 LEU A CA 1
ATOM 1749 C C . LEU A 1 231 ? 21.797 3.598 2.656 1 98.44 231 LEU A C 1
ATOM 1751 O O . LEU A 1 231 ? 21.141 2.615 2.305 1 98.44 231 LEU A O 1
ATOM 1755 N N . LEU A 1 232 ? 22.203 4.52 1.795 1 98.69 232 LEU A N 1
ATOM 1756 C CA . LEU A 1 232 ? 21.766 4.555 0.4 1 98.69 232 LEU A CA 1
ATOM 1757 C C . LEU A 1 232 ? 22.281 3.328 -0.353 1 98.69 232 LEU A C 1
ATOM 1759 O O . LEU A 1 232 ? 21.578 2.795 -1.221 1 98.69 232 LEU A O 1
ATOM 1763 N N . THR A 1 233 ? 23.422 2.793 -0.003 1 98.12 233 THR A N 1
ATOM 1764 C CA . THR A 1 233 ? 24.016 1.66 -0.704 1 98.12 233 THR A CA 1
ATOM 1765 C C . THR A 1 233 ? 23.344 0.355 -0.302 1 98.12 233 THR A C 1
ATOM 1767 O O . THR A 1 233 ? 23.422 -0.641 -1.024 1 98.12 233 THR A O 1
ATOM 1770 N N . GLU A 1 234 ? 22.625 0.375 0.787 1 97.94 234 GLU A N 1
ATOM 1771 C CA . GLU A 1 234 ? 22.062 -0.864 1.314 1 97.94 234 GLU A CA 1
ATOM 1772 C C . GLU A 1 234 ? 20.562 -0.918 1.099 1 97.94 234 GLU A C 1
ATOM 1774 O O . GLU A 1 234 ? 19.969 -2.002 1.019 1 97.94 234 GLU A O 1
ATOM 1779 N N . ALA A 1 235 ? 19.938 0.197 1.042 1 98.62 235 ALA A N 1
ATOM 1780 C CA . ALA A 1 235 ? 18.484 0.267 1.078 1 98.62 235 ALA A CA 1
ATOM 1781 C C . ALA A 1 235 ? 17.875 -0.013 -0.299 1 98.62 235 ALA A C 1
ATOM 1783 O O . ALA A 1 235 ? 18.359 0.509 -1.308 1 98.62 235 ALA A O 1
ATOM 1784 N N . ASN A 1 236 ? 16.844 -0.888 -0.37 1 98.38 236 ASN A N 1
ATOM 1785 C CA . ASN A 1 236 ? 16.031 -1.067 -1.57 1 98.38 236 ASN A CA 1
ATOM 1786 C C . ASN A 1 236 ? 15.016 0.053 -1.729 1 98.38 236 ASN A C 1
ATOM 1788 O O . ASN A 1 236 ? 14.656 0.42 -2.85 1 98.38 236 ASN A O 1
ATOM 1792 N N . VAL A 1 237 ? 14.484 0.528 -0.591 1 98.75 237 VAL A N 1
ATOM 1793 C CA . VAL A 1 237 ? 13.547 1.644 -0.505 1 98.75 237 VAL A CA 1
ATOM 1794 C C . VAL A 1 237 ? 14.086 2.699 0.456 1 98.75 237 VAL A C 1
ATOM 1796 O O . VAL A 1 237 ? 14.461 2.385 1.587 1 98.75 237 VAL A O 1
ATOM 1799 N N . VAL A 1 238 ? 14.18 3.922 0.013 1 98.88 238 VAL A N 1
ATOM 1800 C CA . VAL A 1 238 ? 14.625 5.035 0.846 1 98.88 238 VAL A CA 1
ATOM 1801 C C . VAL A 1 238 ? 13.453 5.98 1.109 1 98.88 238 VAL A C 1
ATOM 1803 O O . VAL A 1 238 ? 12.781 6.422 0.175 1 98.88 238 VAL A O 1
ATOM 1806 N N . SER A 1 239 ? 13.148 6.242 2.334 1 98.88 239 SER A N 1
ATOM 1807 C CA . SER A 1 239 ? 12.086 7.16 2.725 1 98.88 239 SER A CA 1
ATOM 1808 C C . SER A 1 239 ? 12.625 8.32 3.553 1 98.88 239 SER A C 1
ATOM 1810 O O . SER A 1 239 ? 13.336 8.102 4.539 1 98.88 239 SER A O 1
ATOM 1812 N N . ILE A 1 240 ? 12.273 9.523 3.193 1 98.69 240 ILE A N 1
ATOM 1813 C CA . ILE A 1 240 ? 12.844 10.734 3.781 1 98.69 240 ILE A CA 1
ATOM 1814 C C . ILE A 1 240 ? 11.883 11.305 4.82 1 98.69 240 ILE A C 1
ATOM 1816 O O . ILE A 1 240 ? 10.703 11.531 4.527 1 98.69 240 ILE A O 1
ATOM 1820 N N . HIS A 1 241 ? 12.367 11.602 6.012 1 97.31 241 HIS A N 1
ATOM 1821 C CA . HIS A 1 241 ? 11.562 12.102 7.121 1 97.31 241 HIS A CA 1
ATOM 1822 C C . HIS A 1 241 ? 12.328 13.148 7.926 1 97.31 241 HIS A C 1
ATOM 1824 O O . HIS A 1 241 ? 12.242 13.172 9.156 1 97.31 241 HIS A O 1
ATOM 1830 N N . THR A 1 242 ? 13.07 13.992 7.281 1 95.12 242 THR A N 1
ATOM 1831 C CA . THR A 1 242 ? 13.812 15.07 7.93 1 95.12 242 THR A CA 1
ATOM 1832 C C . THR A 1 242 ? 13.148 16.422 7.656 1 95.12 242 THR A C 1
ATOM 1834 O O . THR A 1 242 ? 12.469 16.594 6.645 1 95.12 242 THR A O 1
ATOM 1837 N N . PRO A 1 243 ? 13.359 17.391 8.562 1 91.44 243 PRO A N 1
ATOM 1838 C CA . PRO A 1 243 ? 12.906 18.75 8.234 1 91.44 243 PRO A CA 1
ATOM 1839 C C . PRO A 1 243 ? 13.742 19.406 7.141 1 91.44 243 PRO A C 1
ATOM 1841 O O . PRO A 1 243 ? 14.828 18.922 6.82 1 91.44 243 PRO A O 1
ATOM 1844 N N . LEU A 1 244 ? 13.203 20.359 6.488 1 92.5 244 LEU A N 1
ATOM 1845 C CA . LEU A 1 244 ? 13.977 21.172 5.559 1 92.5 244 LEU A CA 1
ATOM 1846 C C . LEU A 1 244 ? 14.766 22.25 6.301 1 92.5 244 LEU A C 1
ATOM 1848 O O . LEU A 1 244 ? 14.188 23.109 6.969 1 92.5 244 LEU A O 1
ATOM 1852 N N . THR A 1 245 ? 15.977 22.156 6.383 1 91.12 245 THR A N 1
ATOM 1853 C CA . THR A 1 245 ? 16.922 23.109 6.965 1 91.12 245 THR A CA 1
ATOM 1854 C C . THR A 1 245 ? 18.031 23.438 5.969 1 91.12 245 THR A C 1
ATOM 1856 O O . THR A 1 245 ? 18.047 22.922 4.848 1 91.12 245 THR A O 1
ATOM 1859 N N . ALA A 1 246 ? 18.906 24.297 6.344 1 92.19 246 ALA A N 1
ATOM 1860 C CA . ALA A 1 246 ? 20.047 24.609 5.492 1 92.19 246 ALA A CA 1
ATOM 1861 C C . ALA A 1 246 ? 20.891 23.359 5.234 1 92.19 246 ALA A C 1
ATOM 1863 O O . ALA A 1 246 ? 21.5 23.219 4.168 1 92.19 246 ALA A O 1
ATOM 1864 N N . PHE A 1 247 ? 20.828 22.438 6.168 1 92 247 PHE A N 1
ATOM 1865 C CA . PHE A 1 247 ? 21.656 21.234 6.09 1 92 247 PHE A CA 1
ATOM 1866 C C . PHE A 1 247 ? 20.969 20.156 5.27 1 92 247 PHE A C 1
ATOM 1868 O O . PHE A 1 247 ? 21.625 19.25 4.754 1 92 247 PHE A O 1
ATOM 1875 N N . THR A 1 248 ? 19.672 20.219 5.102 1 95.12 248 THR A N 1
ATOM 1876 C CA . THR A 1 248 ? 18.969 19.141 4.426 1 95.12 248 THR A CA 1
ATOM 1877 C C . THR A 1 248 ? 18.453 19.594 3.062 1 95.12 248 THR A C 1
ATOM 1879 O O . THR A 1 248 ? 17.969 18.781 2.279 1 95.12 248 THR A O 1
ATOM 1882 N N . ARG A 1 249 ? 18.578 20.906 2.803 1 96.19 249 ARG A N 1
ATOM 1883 C CA . ARG A 1 249 ? 18.219 21.406 1.478 1 96.19 249 ARG A CA 1
ATOM 1884 C C . ARG A 1 249 ? 19.094 20.781 0.401 1 96.19 249 ARG A C 1
ATOM 1886 O O . ARG A 1 249 ? 20.328 20.859 0.477 1 96.19 249 ARG A O 1
ATOM 1893 N N . GLY A 1 250 ? 18.453 20.141 -0.528 1 97.38 250 GLY A N 1
ATOM 1894 C CA . GLY A 1 250 ? 19.203 19.516 -1.609 1 97.38 250 GLY A CA 1
ATOM 1895 C C . GLY A 1 250 ? 20 18.297 -1.162 1 97.38 250 GLY A C 1
ATOM 1896 O O . GLY A 1 250 ? 20.953 17.906 -1.824 1 97.38 250 GLY A O 1
ATOM 1897 N N . LEU A 1 251 ? 19.625 17.781 -0.026 1 97.44 251 LEU A N 1
ATOM 1898 C CA . LEU A 1 251 ? 20.312 16.609 0.516 1 97.44 251 LEU A CA 1
ATOM 1899 C C . LEU A 1 251 ? 20.328 15.477 -0.503 1 97.44 251 LEU A C 1
ATOM 1901 O O . LEU A 1 251 ? 21.297 14.703 -0.559 1 97.44 251 LEU A O 1
ATOM 1905 N N . PHE A 1 252 ? 19.281 15.336 -1.27 1 98.62 252 PHE A N 1
ATOM 1906 C CA . PHE A 1 252 ? 19.188 14.352 -2.336 1 98.62 252 PHE A CA 1
ATOM 1907 C C . PHE A 1 252 ? 19.375 15 -3.699 1 98.62 252 PHE A C 1
ATOM 1909 O O . PHE A 1 252 ? 18.422 15.547 -4.266 1 98.62 252 PHE A O 1
ATOM 1916 N N . GLY A 1 253 ? 20.531 14.992 -4.164 1 98 253 GLY A N 1
ATOM 1917 C CA . GLY A 1 253 ? 20.922 15.383 -5.508 1 98 253 GLY A CA 1
ATOM 1918 C C . GLY A 1 253 ? 21.594 14.266 -6.285 1 98 253 GLY A C 1
ATOM 1919 O O . GLY A 1 253 ? 21.422 13.086 -5.957 1 98 253 GLY A O 1
ATOM 1920 N N . ALA A 1 254 ? 22.297 14.617 -7.305 1 96.75 254 ALA A N 1
ATOM 1921 C CA . ALA A 1 254 ? 22.906 13.656 -8.219 1 96.75 254 ALA A CA 1
ATOM 1922 C C . ALA A 1 254 ? 23.812 12.688 -7.469 1 96.75 254 ALA A C 1
ATOM 1924 O O . ALA A 1 254 ? 23.828 11.484 -7.754 1 96.75 254 ALA A O 1
ATOM 1925 N N . GLU A 1 255 ? 24.547 13.234 -6.531 1 97.44 255 GLU A N 1
ATOM 1926 C CA . GLU A 1 255 ? 25.469 12.391 -5.77 1 97.44 255 GLU A CA 1
ATOM 1927 C C . GLU A 1 255 ? 24.719 11.344 -4.961 1 97.44 255 GLU A C 1
ATOM 1929 O O . GLU A 1 255 ? 25.062 10.156 -4.988 1 97.44 255 GLU A O 1
ATOM 1934 N N . ALA A 1 256 ? 23.734 11.758 -4.246 1 98.44 256 ALA A N 1
ATOM 1935 C CA . ALA A 1 256 ? 22.922 10.828 -3.471 1 98.44 256 ALA A CA 1
ATOM 1936 C C . ALA A 1 256 ? 22.25 9.805 -4.375 1 98.44 256 ALA A C 1
ATOM 1938 O O . ALA A 1 256 ? 22.234 8.609 -4.066 1 98.44 256 ALA A O 1
ATOM 1939 N N . PHE A 1 257 ? 21.703 10.25 -5.527 1 98.5 257 PHE A N 1
ATOM 1940 C CA . PHE A 1 257 ? 21.016 9.359 -6.469 1 98.5 257 PHE A CA 1
ATOM 1941 C C . PHE A 1 257 ? 21.969 8.289 -6.977 1 98.5 257 PHE A C 1
ATOM 1943 O O . PHE A 1 257 ? 21.594 7.121 -7.086 1 98.5 257 PHE A O 1
ATOM 1950 N N . SER A 1 258 ? 23.188 8.672 -7.238 1 97.94 258 SER A N 1
ATOM 1951 C CA . SER A 1 258 ? 24.172 7.734 -7.766 1 97.94 258 SER A CA 1
ATOM 1952 C C . SER A 1 258 ? 24.562 6.699 -6.723 1 97.94 258 SER A C 1
ATOM 1954 O O . SER A 1 258 ? 24.969 5.586 -7.062 1 97.94 258 SER A O 1
ATOM 1956 N N . GLN A 1 259 ? 24.453 7.07 -5.48 1 98.31 259 GLN A N 1
ATOM 1957 C CA . GLN A 1 259 ? 24.844 6.184 -4.391 1 98.31 259 GLN A CA 1
ATOM 1958 C C . GLN A 1 259 ? 23.734 5.172 -4.09 1 98.31 259 GLN A C 1
ATOM 1960 O O . GLN A 1 259 ? 23.984 4.145 -3.455 1 98.31 259 GLN A O 1
ATOM 1965 N N . MET A 1 260 ? 22.531 5.453 -4.473 1 98.44 260 MET A N 1
ATOM 1966 C CA . MET A 1 260 ? 21.422 4.535 -4.23 1 98.44 260 MET A CA 1
ATOM 1967 C C . MET A 1 260 ? 21.625 3.236 -5.012 1 98.44 260 MET A C 1
ATOM 1969 O O . MET A 1 260 ? 22.188 3.24 -6.102 1 98.44 260 MET A O 1
ATOM 1973 N N . ARG A 1 261 ? 21.141 2.18 -4.52 1 97.38 261 ARG A N 1
ATOM 1974 C CA . ARG A 1 261 ? 21.219 0.881 -5.18 1 97.38 261 ARG A CA 1
ATOM 1975 C C . ARG A 1 261 ? 20.469 0.902 -6.508 1 97.38 261 ARG A C 1
ATOM 1977 O O . ARG A 1 261 ? 19.391 1.505 -6.617 1 97.38 261 ARG A O 1
ATOM 1984 N N . ARG A 1 262 ? 21.062 0.228 -7.52 1 96.38 262 ARG A N 1
ATOM 1985 C CA . ARG A 1 262 ? 20.297 0.044 -8.75 1 96.38 262 ARG A CA 1
ATOM 1986 C C . ARG A 1 262 ? 18.969 -0.654 -8.477 1 96.38 262 ARG A C 1
ATOM 1988 O O . ARG A 1 262 ? 18.922 -1.629 -7.723 1 96.38 262 ARG A O 1
ATOM 1995 N N . GLY A 1 263 ? 17.891 -0.127 -9.031 1 96.69 263 GLY A N 1
ATOM 1996 C CA . GLY A 1 263 ? 16.562 -0.699 -8.859 1 96.69 263 GLY A CA 1
ATOM 1997 C C . GLY A 1 263 ? 15.859 -0.198 -7.613 1 96.69 263 GLY A C 1
ATOM 1998 O O . GLY A 1 263 ? 14.766 -0.668 -7.281 1 96.69 263 GLY A O 1
ATOM 1999 N N . SER A 1 264 ? 16.422 0.771 -6.91 1 98 264 SER A N 1
ATOM 2000 C CA . SER A 1 264 ? 15.875 1.238 -5.641 1 98 264 SER A CA 1
ATOM 2001 C C . SER A 1 264 ? 14.711 2.201 -5.863 1 98 264 SER A C 1
ATOM 2003 O O . SER A 1 264 ? 14.469 2.641 -6.988 1 98 264 SER A O 1
ATOM 2005 N N . ILE A 1 265 ? 13.953 2.482 -4.793 1 98.44 265 ILE A N 1
ATOM 2006 C CA . ILE A 1 265 ? 12.789 3.363 -4.762 1 98.44 265 ILE A CA 1
ATOM 2007 C C . ILE A 1 265 ? 13.039 4.516 -3.795 1 98.44 265 ILE A C 1
ATOM 2009 O O . ILE A 1 265 ? 13.586 4.316 -2.711 1 98.44 265 ILE A O 1
ATOM 2013 N N . LEU A 1 266 ? 12.672 5.695 -4.191 1 98.88 266 LEU A N 1
ATOM 2014 C CA . LEU A 1 266 ? 12.789 6.875 -3.34 1 98.88 266 LEU A CA 1
ATOM 2015 C C . LEU A 1 266 ? 11.406 7.426 -2.99 1 98.88 266 LEU A C 1
ATOM 2017 O O . LEU A 1 266 ? 10.578 7.645 -3.875 1 98.88 266 LEU A O 1
ATOM 2021 N N . ILE A 1 267 ? 11.148 7.605 -1.7 1 98.88 267 ILE A N 1
ATOM 2022 C CA . ILE A 1 267 ? 9.891 8.156 -1.222 1 98.88 267 ILE A CA 1
ATOM 2023 C C . ILE A 1 267 ? 10.156 9.422 -0.414 1 98.88 267 ILE A C 1
ATOM 2025 O O . ILE A 1 267 ? 10.938 9.406 0.54 1 98.88 267 ILE A O 1
ATOM 2029 N N . ASN A 1 268 ? 9.539 10.5 -0.821 1 98.81 268 ASN A N 1
ATOM 2030 C CA . ASN A 1 268 ? 9.641 11.734 -0.054 1 98.81 268 ASN A CA 1
ATOM 2031 C C . ASN A 1 268 ? 8.273 12.227 0.407 1 98.81 268 ASN A C 1
ATOM 2033 O O . ASN A 1 268 ? 7.461 12.672 -0.407 1 98.81 268 ASN A O 1
ATOM 2037 N N . THR A 1 269 ? 8.031 12.156 1.685 1 97.94 269 THR A N 1
ATOM 2038 C CA . THR A 1 269 ? 6.824 12.695 2.305 1 97.94 269 THR A CA 1
ATOM 2039 C C . THR A 1 269 ? 7.168 13.812 3.279 1 97.94 269 THR A C 1
ATOM 2041 O O . THR A 1 269 ? 6.324 14.234 4.074 1 97.94 269 THR A O 1
ATOM 2044 N N . ALA A 1 270 ? 8.398 14.203 3.297 1 95.69 270 ALA A N 1
ATOM 2045 C CA . ALA A 1 270 ? 8.852 15.242 4.215 1 95.69 270 ALA A CA 1
ATOM 2046 C C . ALA A 1 270 ? 8.555 16.641 3.654 1 95.69 270 ALA A C 1
ATOM 2048 O O . ALA A 1 270 ? 7.391 17.031 3.557 1 95.69 270 ALA A O 1
ATOM 2049 N N . ARG A 1 271 ? 9.609 17.312 3.117 1 94.38 271 ARG A N 1
ATOM 2050 C CA . ARG A 1 271 ? 9.406 18.656 2.59 1 94.38 271 ARG A CA 1
ATOM 2051 C C . ARG A 1 271 ? 10.008 18.797 1.194 1 94.38 271 ARG A C 1
ATOM 2053 O O . ARG A 1 271 ? 10.992 18.125 0.867 1 94.38 271 ARG A O 1
ATOM 2060 N N . GLY A 1 272 ? 9.32 19.609 0.399 1 95.56 272 GLY A N 1
ATOM 2061 C CA . GLY A 1 272 ? 9.953 20.016 -0.847 1 95.56 272 GLY A CA 1
ATOM 2062 C C . GLY A 1 272 ? 11.281 20.719 -0.643 1 95.56 272 GLY A C 1
ATOM 2063 O O . GLY A 1 272 ? 11.438 21.5 0.297 1 95.56 272 GLY A O 1
ATOM 2064 N N . GLY A 1 273 ? 12.148 20.516 -1.496 1 96.62 273 GLY A N 1
ATOM 2065 C CA . GLY A 1 273 ? 13.461 21.141 -1.39 1 96.62 273 GLY A CA 1
ATOM 2066 C C . GLY A 1 273 ? 14.531 20.203 -0.873 1 96.62 273 GLY A C 1
ATOM 2067 O O . GLY A 1 273 ? 15.727 20.438 -1.08 1 96.62 273 GLY A O 1
ATOM 2068 N N . ILE A 1 274 ? 14.133 19.156 -0.171 1 98 274 ILE A N 1
ATOM 2069 C CA . ILE A 1 274 ? 15.102 18.172 0.285 1 98 274 ILE A CA 1
ATOM 2070 C C . ILE A 1 274 ? 15.602 17.359 -0.906 1 98 274 ILE A C 1
ATOM 2072 O O . ILE A 1 274 ? 16.812 17.109 -1.029 1 98 274 ILE A O 1
ATOM 2076 N N . VAL A 1 275 ? 14.703 16.969 -1.761 1 98.69 275 VAL A N 1
ATOM 2077 C CA . VAL A 1 275 ? 15.039 16.328 -3.027 1 98.69 275 VAL A CA 1
ATOM 2078 C C . VAL A 1 275 ? 15.164 17.391 -4.125 1 98.69 275 VAL A C 1
ATOM 2080 O O . VAL A 1 275 ? 14.281 18.219 -4.293 1 98.69 275 VAL A O 1
ATOM 2083 N N . ASP A 1 276 ? 16.25 17.438 -4.793 1 98.56 276 ASP A N 1
ATOM 2084 C CA . ASP A 1 276 ? 16.375 18.25 -6.004 1 98.56 276 ASP A CA 1
ATOM 2085 C C . ASP A 1 276 ? 15.594 17.625 -7.156 1 98.56 276 ASP A C 1
ATOM 2087 O O . ASP A 1 276 ? 16.094 16.734 -7.848 1 98.56 276 ASP A O 1
ATOM 2091 N N . GLU A 1 277 ? 14.414 18.125 -7.387 1 98.38 277 GLU A N 1
ATOM 2092 C CA . GLU A 1 277 ? 13.492 17.531 -8.344 1 98.38 277 GLU A CA 1
ATOM 2093 C C . GLU A 1 277 ? 14.062 17.562 -9.758 1 98.38 277 GLU A C 1
ATOM 2095 O O . GLU A 1 277 ? 13.852 16.641 -10.547 1 98.38 277 GLU A O 1
ATOM 2100 N N . GLN A 1 278 ? 14.688 18.672 -10.094 1 98.25 278 GLN A N 1
ATOM 2101 C CA . GLN A 1 278 ? 15.273 18.797 -11.422 1 98.25 278 GLN A CA 1
ATOM 2102 C C . GLN A 1 278 ? 16.344 17.734 -11.656 1 98.25 278 GLN A C 1
ATOM 2104 O O . GLN A 1 278 ? 16.359 17.062 -12.688 1 98.25 278 GLN A O 1
ATOM 2109 N N . GLN A 1 279 ? 17.203 17.641 -10.742 1 98.31 279 GLN A N 1
ATOM 2110 C CA . GLN A 1 279 ? 18.266 16.641 -10.859 1 98.31 279 GLN A CA 1
ATOM 2111 C C . GLN A 1 279 ? 17.688 15.227 -10.844 1 98.31 279 GLN A C 1
ATOM 2113 O O . GLN A 1 279 ? 18.203 14.336 -11.523 1 98.31 279 GLN A O 1
ATOM 2118 N N . LEU A 1 280 ? 16.688 15 -10.047 1 98.44 280 LEU A N 1
ATOM 2119 C CA . LEU A 1 280 ? 16.062 13.688 -9.992 1 98.44 280 LEU A CA 1
ATOM 2120 C C . LEU A 1 280 ? 15.477 13.312 -11.352 1 98.44 280 LEU A C 1
ATOM 2122 O O . LEU A 1 280 ? 15.68 12.195 -11.836 1 98.44 280 LEU A O 1
ATOM 2126 N N . ALA A 1 281 ? 14.734 14.258 -11.945 1 98.12 281 ALA A N 1
ATOM 2127 C CA . ALA A 1 281 ? 14.133 14.016 -13.258 1 98.12 281 ALA A CA 1
ATOM 2128 C C . ALA A 1 281 ? 15.203 13.68 -14.297 1 98.12 281 ALA A C 1
ATOM 2130 O O . ALA A 1 281 ? 15.062 12.719 -15.055 1 98.12 281 ALA A O 1
ATOM 2131 N N . ILE A 1 282 ? 16.25 14.5 -14.297 1 97.69 282 ILE A N 1
ATOM 2132 C CA . ILE A 1 282 ? 17.359 14.281 -15.219 1 97.69 282 ILE A CA 1
ATOM 2133 C C . ILE A 1 282 ? 17.953 12.898 -14.992 1 97.69 282 ILE A C 1
ATOM 2135 O O . ILE A 1 282 ? 18.172 12.148 -15.945 1 97.69 282 ILE A O 1
ATOM 2139 N N . PHE A 1 283 ? 18.203 12.578 -13.773 1 97.69 283 PHE A N 1
ATOM 2140 C CA . PHE A 1 283 ? 18.828 11.305 -13.414 1 97.69 283 PHE A CA 1
ATOM 2141 C C . PHE A 1 283 ? 17.953 10.133 -13.852 1 97.69 283 PHE A C 1
ATOM 2143 O O . PHE A 1 283 ? 18.453 9.172 -14.445 1 97.69 283 PHE A O 1
ATOM 2150 N N . MET A 1 284 ? 16.672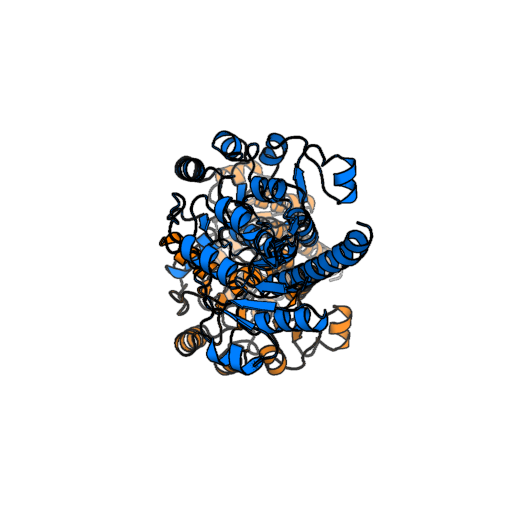 10.164 -13.594 1 96.94 284 MET A N 1
ATOM 2151 C CA . MET A 1 284 ? 15.766 9.07 -13.922 1 96.94 284 MET A CA 1
ATOM 2152 C C . MET A 1 284 ? 15.664 8.875 -15.43 1 96.94 284 MET A C 1
ATOM 2154 O O . MET A 1 284 ? 15.508 7.754 -15.906 1 96.94 284 MET A O 1
ATOM 2158 N N . ARG A 1 285 ? 15.695 9.961 -16.188 1 95.56 285 ARG A N 1
ATOM 2159 C CA . ARG A 1 285 ? 15.648 9.867 -17.641 1 95.56 285 ARG A CA 1
ATOM 2160 C C . ARG A 1 285 ? 16.938 9.289 -18.203 1 95.56 285 ARG A C 1
ATOM 2162 O O . ARG A 1 285 ? 16.922 8.484 -19.141 1 95.56 285 ARG A O 1
ATOM 2169 N N . ARG A 1 286 ? 18.031 9.703 -17.562 1 95.69 286 ARG A N 1
ATOM 2170 C CA . ARG A 1 286 ? 19.344 9.281 -18.047 1 95.69 286 ARG A CA 1
ATOM 2171 C C . ARG A 1 286 ? 19.625 7.832 -17.641 1 95.69 286 ARG A C 1
ATOM 2173 O O . ARG A 1 286 ? 20.25 7.086 -18.406 1 95.69 286 ARG A O 1
ATOM 2180 N N . PHE A 1 287 ? 19.141 7.457 -16.438 1 94.5 287 PHE A N 1
ATOM 2181 C CA . PHE A 1 287 ? 19.391 6.121 -15.898 1 94.5 287 PHE A CA 1
ATOM 2182 C C . PHE A 1 287 ? 18.094 5.449 -15.484 1 94.5 287 PHE A C 1
ATOM 2184 O O . PHE A 1 287 ? 17.875 5.172 -14.305 1 94.5 287 PHE A O 1
ATOM 2191 N N . PRO A 1 288 ? 17.172 5.039 -16.344 1 87.62 288 PRO A N 1
ATOM 2192 C CA . PRO A 1 288 ? 15.82 4.574 -16.062 1 87.62 288 PRO A CA 1
ATOM 2193 C C . PRO A 1 288 ? 15.797 3.363 -15.125 1 87.62 288 PRO A C 1
ATOM 2195 O O . PRO A 1 288 ? 14.828 3.168 -14.383 1 87.62 288 PRO A O 1
ATOM 2198 N N . GLU A 1 289 ? 16.812 2.584 -14.906 1 90.88 289 GLU A N 1
ATOM 2199 C CA . GLU A 1 289 ? 16.75 1.374 -14.094 1 90.88 289 GLU A CA 1
ATOM 2200 C C . GLU A 1 289 ? 17.484 1.555 -12.766 1 90.88 289 GLU A C 1
ATOM 2202 O O . GLU A 1 289 ? 17.422 0.689 -11.891 1 90.88 289 GLU A O 1
ATOM 2207 N N . HIS A 1 290 ? 18.047 2.664 -12.594 1 95.88 290 HIS A N 1
ATOM 2208 C CA . HIS A 1 290 ? 18.797 2.875 -11.367 1 95.88 290 HIS A CA 1
ATOM 2209 C C . HIS A 1 290 ? 17.891 3.215 -10.203 1 95.88 290 HIS A C 1
ATOM 2211 O O . HIS A 1 290 ? 17.781 2.439 -9.25 1 95.88 290 HIS A O 1
ATOM 2217 N N . ILE A 1 291 ? 17.219 4.297 -10.266 1 97.06 291 ILE A N 1
ATOM 2218 C CA . ILE A 1 291 ? 16.047 4.547 -9.422 1 97.06 291 ILE A CA 1
ATOM 2219 C C . ILE A 1 291 ? 14.781 4.109 -10.148 1 97.06 291 ILE A C 1
ATOM 2221 O O . ILE A 1 291 ? 14.297 4.809 -11.047 1 97.06 291 ILE A O 1
ATOM 2225 N N . LYS A 1 292 ? 14.305 2.977 -9.805 1 94.88 292 LYS A N 1
ATOM 2226 C CA . LYS A 1 292 ? 13.25 2.332 -10.578 1 94.88 292 LYS A CA 1
ATOM 2227 C C . LYS A 1 292 ? 11.938 3.104 -10.477 1 94.88 292 LYS A C 1
ATOM 2229 O O . LYS A 1 292 ? 11.141 3.105 -11.414 1 94.88 292 LYS A O 1
ATOM 2234 N N . ALA A 1 293 ? 11.711 3.713 -9.312 1 97.38 293 ALA A N 1
ATOM 2235 C CA . ALA A 1 293 ? 10.469 4.457 -9.102 1 97.38 293 ALA A CA 1
ATOM 2236 C C . ALA A 1 293 ? 10.609 5.449 -7.953 1 97.38 293 ALA A C 1
ATOM 2238 O O . ALA A 1 293 ? 11.523 5.332 -7.133 1 97.38 293 ALA A O 1
ATOM 2239 N N . VAL A 1 294 ? 9.781 6.434 -7.934 1 98.62 294 VAL A N 1
ATOM 2240 C CA . VAL A 1 294 ? 9.766 7.395 -6.832 1 98.62 294 VAL A CA 1
ATOM 2241 C C . VAL A 1 294 ? 8.32 7.691 -6.43 1 98.62 294 VAL A C 1
ATOM 2243 O O . VAL A 1 294 ? 7.406 7.57 -7.246 1 98.62 294 VAL A O 1
ATOM 2246 N N . ALA A 1 295 ? 8.086 7.98 -5.164 1 98.81 295 ALA A N 1
ATOM 2247 C CA . ALA A 1 295 ? 6.863 8.578 -4.637 1 98.81 295 ALA A CA 1
ATOM 2248 C C . ALA A 1 295 ? 7.152 9.922 -3.973 1 98.81 295 ALA A C 1
ATOM 2250 O O . ALA A 1 295 ? 7.832 9.984 -2.943 1 98.81 295 ALA A O 1
ATOM 2251 N N . ILE A 1 296 ? 6.68 10.984 -4.602 1 98.81 296 ILE A N 1
ATOM 2252 C CA . ILE A 1 296 ? 6.938 12.344 -4.133 1 98.81 296 ILE A CA 1
ATOM 2253 C C . ILE A 1 296 ? 5.625 13.008 -3.732 1 98.81 296 ILE A C 1
ATOM 2255 O O . ILE A 1 296 ? 4.727 13.172 -4.562 1 98.81 296 ILE A O 1
ATOM 2259 N N . ASP A 1 297 ? 5.527 13.367 -2.463 1 98.44 297 ASP A N 1
ATOM 2260 C CA . ASP A 1 297 ? 4.297 13.953 -1.943 1 98.44 297 ASP A CA 1
ATOM 2261 C C . ASP A 1 297 ? 4.477 15.445 -1.657 1 98.44 297 ASP A C 1
ATOM 2263 O O . ASP A 1 297 ? 3.5 16.156 -1.41 1 98.44 297 ASP A O 1
ATOM 2267 N N . THR A 1 298 ? 5.691 15.906 -1.59 1 97.12 298 THR A N 1
ATOM 2268 C CA . THR A 1 298 ? 5.992 17.312 -1.308 1 97.12 298 THR A CA 1
ATOM 2269 C C . THR A 1 298 ? 6.934 17.875 -2.363 1 97.12 298 THR A C 1
ATOM 2271 O O . THR A 1 298 ? 7.836 17.188 -2.844 1 97.12 298 THR A O 1
ATOM 2274 N N . PHE A 1 299 ? 6.746 19.094 -2.73 1 97.38 299 PHE A N 1
ATOM 2275 C CA . PHE A 1 299 ? 7.441 19.734 -3.842 1 97.38 299 PHE A CA 1
ATOM 2276 C C . PHE A 1 299 ? 7.977 21.109 -3.43 1 97.38 299 PHE A C 1
ATOM 2278 O O . PHE A 1 299 ? 7.465 21.719 -2.492 1 97.38 299 PHE A O 1
ATOM 2285 N N . ALA A 1 300 ? 8.992 21.531 -4.129 1 95.88 300 ALA A N 1
ATOM 2286 C CA . ALA A 1 300 ? 9.539 22.859 -3.877 1 95.88 300 ALA A CA 1
ATOM 2287 C C . ALA A 1 300 ? 8.492 23.938 -4.137 1 95.88 300 ALA A C 1
ATOM 2289 O O . ALA A 1 300 ? 8.422 24.922 -3.402 1 95.88 300 ALA A O 1
ATOM 2290 N N . LEU A 1 301 ? 7.766 23.766 -5.168 1 95.25 301 LEU A N 1
ATOM 2291 C CA . LEU A 1 301 ? 6.648 24.641 -5.5 1 95.25 301 LEU A CA 1
ATOM 2292 C C . LEU A 1 301 ? 5.32 23.891 -5.355 1 95.25 301 LEU A C 1
ATOM 2294 O O . LEU A 1 301 ? 5.102 22.875 -6.008 1 95.25 301 LEU A O 1
ATOM 2298 N N . GLU A 1 302 ? 4.469 24.391 -4.512 1 93.88 302 GLU A N 1
ATOM 2299 C CA . GLU A 1 302 ? 3.201 23.719 -4.238 1 93.88 302 GLU A CA 1
ATOM 2300 C C . GLU A 1 302 ? 2.02 24.656 -4.473 1 93.88 302 GLU A C 1
ATOM 2302 O O . GLU A 1 302 ? 2.205 25.859 -4.668 1 93.88 302 GLU A O 1
ATOM 2307 N N . LYS A 1 303 ? 0.83 24.156 -4.48 1 91.25 303 LYS A N 1
ATOM 2308 C CA . LYS A 1 303 ? -0.434 24.875 -4.594 1 91.25 303 LYS A CA 1
ATOM 2309 C C . LYS A 1 303 ? -0.514 25.641 -5.91 1 91.25 303 LYS A C 1
ATOM 2311 O O . LYS A 1 303 ? -0.282 25.078 -6.98 1 91.25 303 LYS A O 1
ATOM 2316 N N . ASP A 1 304 ? -0.734 26.984 -5.898 1 89.12 304 ASP A N 1
ATOM 2317 C CA . ASP A 1 304 ? -0.976 27.766 -7.105 1 89.12 304 ASP A CA 1
ATOM 2318 C C . ASP A 1 304 ? 0.295 27.906 -7.941 1 89.12 304 ASP A C 1
ATOM 2320 O O . ASP A 1 304 ? 0.233 28.234 -9.125 1 89.12 304 ASP A O 1
ATOM 2324 N N . ARG A 1 305 ? 1.403 27.547 -7.355 1 92.25 305 ARG A N 1
ATOM 2325 C CA . ARG A 1 305 ? 2.678 27.672 -8.055 1 92.25 305 ARG A CA 1
ATOM 2326 C C . ARG A 1 305 ? 3.238 26.312 -8.438 1 92.25 305 ARG A C 1
ATOM 2328 O O . ARG A 1 305 ? 4.402 26.203 -8.828 1 92.25 305 ARG A O 1
ATOM 2335 N N . PHE A 1 306 ? 2.439 25.297 -8.344 1 95.75 306 PHE A N 1
ATOM 2336 C CA . PHE A 1 306 ? 2.943 23.938 -8.531 1 95.75 306 PHE A CA 1
ATOM 2337 C C . PHE A 1 306 ? 3.494 23.75 -9.938 1 95.75 306 PHE A C 1
ATOM 2339 O O . PHE A 1 306 ? 2.822 24.078 -10.922 1 95.75 306 PHE A O 1
ATOM 2346 N N . SER A 1 307 ? 4.676 23.281 -9.93 1 96.25 307 SER A N 1
ATOM 2347 C CA . SER A 1 307 ? 5.395 22.844 -11.125 1 96.25 307 SER A CA 1
ATOM 2348 C C . SER A 1 307 ? 6.535 21.891 -10.766 1 96.25 307 SER A C 1
ATOM 2350 O O . SER A 1 307 ? 7.293 22.156 -9.82 1 96.25 307 SER A O 1
ATOM 2352 N N . SER A 1 308 ? 6.535 20.844 -11.398 1 97.62 308 SER A N 1
ATOM 2353 C CA . SER A 1 308 ? 7.617 19.891 -11.117 1 97.62 308 SER A CA 1
ATOM 2354 C C . SER A 1 308 ? 8.094 19.219 -12.398 1 97.62 308 SER A C 1
ATOM 2356 O O . SER A 1 308 ? 7.281 18.781 -13.219 1 97.62 308 SER A O 1
ATOM 2358 N N . PRO A 1 309 ? 9.391 19.141 -12.562 1 98.06 309 PRO A N 1
ATOM 2359 C CA . PRO A 1 309 ? 9.945 18.422 -13.719 1 98.06 309 PRO A CA 1
ATOM 2360 C C . PRO A 1 309 ? 9.688 16.922 -13.664 1 98.06 309 PRO A C 1
ATOM 2362 O O . PRO A 1 309 ? 9.984 16.203 -14.617 1 98.06 309 PRO A O 1
ATOM 2365 N N . LEU A 1 310 ? 9.094 16.375 -12.609 1 98 310 LEU A N 1
ATOM 2366 C CA . LEU A 1 310 ? 8.836 14.953 -12.445 1 98 310 LEU A CA 1
ATOM 2367 C C . LEU A 1 310 ? 7.535 14.555 -13.148 1 98 310 LEU A C 1
ATOM 2369 O O . LEU A 1 310 ? 7.266 13.367 -13.328 1 98 310 LEU A O 1
ATOM 2373 N N . THR A 1 311 ? 6.727 15.586 -13.492 1 97.38 311 THR A N 1
ATOM 2374 C CA . THR A 1 311 ? 5.5 15.289 -14.227 1 97.38 311 THR A CA 1
ATOM 2375 C C . THR A 1 311 ? 5.82 14.602 -15.547 1 97.38 311 THR A C 1
ATOM 2377 O O . THR A 1 311 ? 6.797 14.953 -16.219 1 97.38 311 THR A O 1
ATOM 2380 N N . GLY A 1 312 ? 5.031 13.602 -15.883 1 94.25 312 GLY A N 1
ATOM 2381 C CA . GLY A 1 312 ? 5.223 12.891 -17.141 1 94.25 312 GLY A CA 1
ATOM 2382 C C . GLY A 1 312 ? 6.164 11.711 -17.016 1 94.25 312 GLY A C 1
ATOM 2383 O O . GLY A 1 312 ? 6.262 10.891 -17.938 1 94.25 312 GLY A O 1
ATOM 2384 N N . ILE A 1 313 ? 6.902 11.633 -15.938 1 94.69 313 ILE A N 1
ATOM 2385 C CA . ILE A 1 313 ? 7.766 10.477 -15.727 1 94.69 313 ILE A CA 1
ATOM 2386 C C . ILE A 1 313 ? 6.93 9.289 -15.258 1 94.69 313 ILE A C 1
ATOM 2388 O O . ILE A 1 313 ? 6.273 9.352 -14.219 1 94.69 313 ILE A O 1
ATOM 2392 N N . ALA A 1 314 ? 6.848 8.195 -15.945 1 89.12 314 ALA A N 1
ATOM 2393 C CA . ALA A 1 314 ? 5.926 7.074 -15.789 1 89.12 314 ALA A CA 1
ATOM 2394 C C . ALA A 1 314 ? 6.113 6.398 -14.43 1 89.12 314 ALA A C 1
ATOM 2396 O O . ALA A 1 314 ? 5.145 5.945 -13.82 1 89.12 314 ALA A O 1
ATOM 2397 N N . ASN A 1 315 ? 7.262 6.262 -13.875 1 93.56 315 ASN A N 1
ATOM 2398 C CA . ASN A 1 315 ? 7.492 5.535 -12.625 1 93.56 315 ASN A CA 1
ATOM 2399 C C . ASN A 1 315 ? 7.594 6.484 -11.438 1 93.56 315 ASN A C 1
ATOM 2401 O O . ASN A 1 315 ? 8.211 6.152 -10.422 1 93.56 315 ASN A O 1
ATOM 2405 N N . ALA A 1 316 ? 6.992 7.668 -11.578 1 97.31 316 ALA A N 1
ATOM 2406 C CA . ALA A 1 316 ? 6.887 8.625 -10.484 1 97.31 316 ALA A CA 1
ATOM 2407 C C . ALA A 1 316 ? 5.445 8.742 -10 1 97.31 316 ALA A C 1
ATOM 2409 O O . ALA A 1 316 ? 4.547 9.086 -10.773 1 97.31 316 ALA A O 1
ATOM 2410 N N . GLN A 1 317 ? 5.184 8.328 -8.797 1 98.19 317 GLN A N 1
ATOM 2411 C CA . GLN A 1 317 ? 3.922 8.633 -8.125 1 98.19 317 GLN A CA 1
ATOM 2412 C C . GLN A 1 317 ? 3.963 10.008 -7.465 1 98.19 317 GLN A C 1
ATOM 2414 O O . GLN A 1 317 ? 4.762 10.242 -6.559 1 98.19 317 GLN A O 1
ATOM 2419 N N . LEU A 1 318 ? 3.154 10.898 -7.957 1 98.5 318 LEU A N 1
ATOM 2420 C CA . LEU A 1 318 ? 3.148 12.289 -7.512 1 98.5 318 LEU A CA 1
ATOM 2421 C C . LEU A 1 318 ? 1.818 12.641 -6.855 1 98.5 318 LEU A C 1
ATOM 2423 O O . LEU A 1 318 ? 0.761 12.516 -7.48 1 98.5 318 LEU A O 1
ATOM 2427 N N . THR A 1 319 ? 1.849 13.023 -5.574 1 98.31 319 THR A N 1
ATOM 2428 C CA . THR A 1 319 ? 0.646 13.406 -4.844 1 98.31 319 THR A CA 1
ATOM 2429 C C . THR A 1 319 ? 0.82 14.781 -4.199 1 98.31 319 THR A C 1
ATOM 2431 O O . THR A 1 319 ? 1.943 15.195 -3.904 1 98.31 319 THR A O 1
ATOM 2434 N N . PRO A 1 320 ? -0.209 15.555 -4.074 1 97.5 3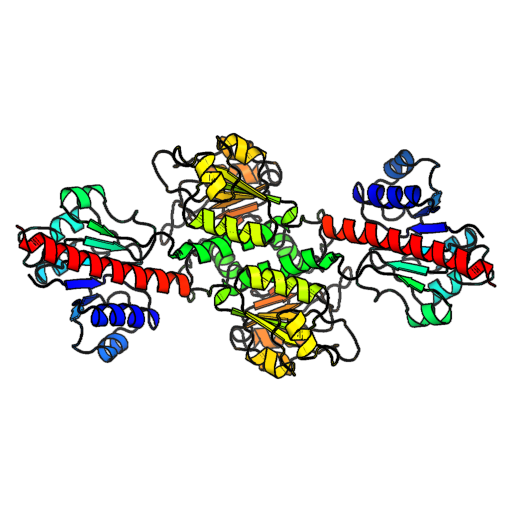20 PRO A N 1
ATOM 2435 C CA . PRO A 1 320 ? -0.125 16.953 -3.652 1 97.5 320 PRO A CA 1
ATOM 2436 C C . PRO A 1 320 ? -0.153 17.125 -2.135 1 97.5 320 PRO A C 1
ATOM 2438 O O . PRO A 1 320 ? -1.045 17.781 -1.598 1 97.5 320 PRO A O 1
ATOM 2441 N N . HIS A 1 321 ? 0.905 16.547 -1.465 1 95.88 321 HIS A N 1
ATOM 2442 C CA . HIS A 1 321 ? 1.101 16.75 -0.034 1 95.88 321 HIS A CA 1
ATOM 2443 C C . HIS A 1 321 ? -0.092 16.234 0.764 1 95.88 321 HIS A C 1
ATOM 2445 O O . HIS A 1 321 ? -0.64 16.953 1.605 1 95.88 321 HIS A O 1
ATOM 2451 N N . ILE A 1 322 ? -0.484 14.977 0.518 1 96.81 322 ILE A N 1
ATOM 2452 C CA . ILE A 1 322 ? -1.69 14.422 1.123 1 96.81 322 ILE A CA 1
ATOM 2453 C C . ILE A 1 322 ? -1.325 13.234 2.006 1 96.81 322 ILE A C 1
ATOM 2455 O O . ILE A 1 322 ? -2.203 12.586 2.58 1 96.81 322 ILE A O 1
ATOM 2459 N N . ALA A 1 323 ? -0.033 12.852 2.082 1 97.25 323 ALA A N 1
ATOM 2460 C CA . ALA A 1 323 ? 0.373 11.672 2.838 1 97.25 323 ALA A CA 1
ATOM 2461 C C . ALA A 1 323 ? -0.146 11.727 4.273 1 97.25 323 ALA A C 1
ATOM 2463 O O . ALA A 1 323 ? -0.562 10.711 4.832 1 97.25 323 ALA A O 1
ATOM 2464 N N . GLY A 1 324 ? -0.131 12.914 4.832 1 96.19 324 GLY A N 1
ATOM 2465 C CA . GLY A 1 324 ? -0.549 13.086 6.215 1 96.19 324 GLY A CA 1
ATOM 2466 C C . GLY A 1 324 ? -1.986 13.555 6.352 1 96.19 324 GLY A C 1
ATOM 2467 O O . GLY A 1 324 ? -2.434 13.891 7.449 1 96.19 324 GLY A O 1
ATOM 2468 N N . ASN A 1 325 ? -2.74 13.586 5.27 1 93.88 325 ASN A N 1
ATOM 2469 C CA . ASN A 1 325 ? -4.066 14.195 5.258 1 93.88 325 ASN A CA 1
ATOM 2470 C C . ASN A 1 325 ? -5.168 13.148 5.391 1 93.88 325 ASN A C 1
ATOM 2472 O O . ASN A 1 325 ? -5.879 12.867 4.426 1 93.88 325 ASN A O 1
ATOM 2476 N N . THR A 1 326 ? -5.418 12.656 6.594 1 96.06 326 THR A N 1
ATOM 2477 C CA . THR A 1 326 ? -6.523 11.758 6.898 1 96.06 326 THR A CA 1
ATOM 2478 C C . THR A 1 326 ? -7.453 12.375 7.938 1 96.06 326 THR A C 1
ATOM 2480 O O . THR A 1 326 ? -7.055 13.281 8.672 1 96.06 326 THR A O 1
ATOM 2483 N N . THR A 1 327 ? -8.664 11.922 7.977 1 95.44 327 THR A N 1
ATOM 2484 C CA . THR A 1 327 ? -9.648 12.406 8.945 1 95.44 327 THR A CA 1
ATOM 2485 C C . THR A 1 327 ? -9.133 12.227 10.367 1 95.44 327 THR A C 1
ATOM 2487 O O . THR A 1 327 ? -9.195 13.164 11.172 1 95.44 327 THR A O 1
ATOM 2490 N N . LYS A 1 328 ? -8.594 11.148 10.664 1 96.31 328 LYS A N 1
ATOM 2491 C CA . LYS A 1 328 ? -8.094 10.867 12 1 96.31 328 LYS A CA 1
ATOM 2492 C C . LYS A 1 328 ? -6.902 11.758 12.344 1 96.31 328 LYS A C 1
ATOM 2494 O O . LYS A 1 328 ? -6.77 12.219 13.477 1 96.31 328 LYS A O 1
ATOM 2499 N N . ALA A 1 329 ? -5.992 11.914 11.375 1 96.44 329 ALA A N 1
ATOM 2500 C CA . ALA A 1 329 ? -4.844 12.789 11.602 1 96.44 329 ALA A CA 1
ATOM 2501 C C . ALA A 1 329 ? -5.285 14.219 11.891 1 96.44 329 ALA A C 1
ATOM 2503 O O . ALA A 1 329 ? -4.754 14.867 12.789 1 96.44 329 ALA A O 1
ATOM 2504 N N . ILE A 1 330 ? -6.227 14.695 11.133 1 96.06 330 ILE A N 1
ATOM 2505 C CA . ILE A 1 330 ? -6.746 16.047 11.305 1 96.06 330 ILE A CA 1
ATOM 2506 C C . ILE A 1 330 ? -7.406 16.172 12.68 1 96.06 330 ILE A C 1
ATOM 2508 O O . ILE A 1 330 ? -7.164 17.141 13.406 1 96.06 330 ILE A O 1
ATOM 2512 N N . ARG A 1 331 ? -8.164 15.211 13.039 1 96.25 331 ARG A N 1
ATOM 2513 C CA . ARG A 1 331 ? -8.82 15.188 14.336 1 96.25 331 ARG A CA 1
ATOM 2514 C C . ARG A 1 331 ? -7.801 15.203 15.469 1 96.25 331 ARG A C 1
ATOM 2516 O O . ARG A 1 331 ? -7.957 15.938 16.438 1 96.25 331 ARG A O 1
ATOM 2523 N N . MET A 1 332 ? -6.848 14.383 15.258 1 96.12 332 MET A N 1
ATOM 2524 C CA . MET A 1 332 ? -5.801 14.297 16.266 1 96.12 332 MET A CA 1
ATOM 2525 C C . MET A 1 332 ? -5.082 15.641 16.422 1 96.12 332 MET A C 1
ATOM 2527 O O . MET A 1 332 ? -4.859 16.109 17.531 1 96.12 332 MET A O 1
ATOM 2531 N N . ALA A 1 333 ? -4.711 16.25 15.344 1 96.88 333 ALA A N 1
ATOM 2532 C CA . ALA A 1 333 ? -4.051 17.547 15.383 1 96.88 333 ALA A CA 1
ATOM 2533 C C . ALA A 1 333 ? -4.934 18.594 16.062 1 96.88 333 ALA A C 1
ATOM 2535 O O . ALA A 1 333 ? -4.449 19.406 16.859 1 96.88 333 ALA A O 1
ATOM 2536 N N . SER A 1 334 ? -6.172 18.547 15.75 1 96.88 334 SER A N 1
ATOM 2537 C CA . SER A 1 334 ? -7.129 19.484 16.312 1 96.88 334 SER A CA 1
ATOM 2538 C C . SER A 1 334 ? -7.234 19.328 17.828 1 96.88 334 SER A C 1
ATOM 2540 O O . SER A 1 334 ? -7.219 20.312 18.562 1 96.88 334 SER A O 1
ATOM 2542 N N . ARG A 1 335 ? -7.371 18.125 18.25 1 96.88 335 ARG A N 1
ATOM 2543 C CA . ARG A 1 335 ? -7.469 17.859 19.688 1 96.88 335 ARG A CA 1
ATOM 2544 C C . ARG A 1 335 ? -6.207 18.312 20.422 1 96.88 335 ARG A C 1
ATOM 2546 O O . ARG A 1 335 ? -6.285 18.984 21.438 1 96.88 335 ARG A O 1
ATOM 2553 N N . GLN A 1 336 ? -5.105 17.953 19.859 1 97.44 336 GLN A N 1
ATOM 2554 C CA . GLN A 1 336 ? -3.82 18.25 20.484 1 97.44 336 GLN A CA 1
ATOM 2555 C C . GLN A 1 336 ? -3.59 19.75 20.578 1 97.44 336 GLN A C 1
ATOM 2557 O O . GLN A 1 336 ? -3.094 20.25 21.578 1 97.44 336 GLN A O 1
ATOM 2562 N N . ILE A 1 337 ? -3.941 20.422 19.5 1 97.88 337 ILE A N 1
ATOM 2563 C CA . ILE A 1 337 ? -3.613 21.844 19.469 1 97.88 337 ILE A CA 1
ATOM 2564 C C . ILE A 1 337 ? -4.477 22.594 20.484 1 97.88 337 ILE A C 1
ATOM 2566 O O . ILE A 1 337 ? -4.016 23.547 21.109 1 97.88 337 ILE A O 1
ATOM 2570 N N . VAL A 1 338 ? -5.699 22.188 20.703 1 98.19 338 VAL A N 1
ATOM 2571 C CA . VAL A 1 338 ? -6.57 22.812 21.703 1 98.19 338 VAL A CA 1
ATOM 2572 C C . VAL A 1 338 ? -6.02 22.531 23.109 1 98.19 338 VAL A C 1
ATOM 2574 O O . VAL A 1 338 ? -6.008 23.422 23.953 1 98.19 338 VAL A O 1
ATOM 2577 N N . ASP A 1 339 ? -5.59 21.328 23.297 1 97.94 339 ASP A N 1
ATOM 2578 C CA . ASP A 1 339 ? -4.992 20.984 24.594 1 97.94 339 ASP A CA 1
ATOM 2579 C C . ASP A 1 339 ? -3.768 21.844 24.875 1 97.94 339 ASP A C 1
ATOM 2581 O O . ASP A 1 339 ? -3.57 22.281 26.016 1 97.94 339 ASP A O 1
ATOM 2585 N N . LYS A 1 340 ? -2.99 22.047 23.875 1 98.19 340 LYS A N 1
ATOM 2586 C CA . LYS A 1 340 ? -1.778 22.844 24.047 1 98.19 340 LYS A CA 1
ATOM 2587 C C . LYS A 1 340 ? -2.117 24.297 24.328 1 98.19 340 LYS A C 1
ATOM 2589 O O . LYS A 1 340 ? -1.459 24.953 25.141 1 98.19 340 LYS A O 1
ATOM 2594 N N . ILE A 1 341 ? -3.09 24.797 23.656 1 98.12 341 ILE A N 1
ATOM 2595 C CA . ILE A 1 341 ? -3.535 26.172 23.891 1 98.12 341 ILE A CA 1
ATOM 2596 C C . ILE A 1 341 ? -4.07 26.297 25.312 1 98.12 341 ILE A C 1
ATOM 2598 O O . ILE A 1 341 ? -3.783 27.281 26 1 98.12 341 ILE A O 1
ATOM 2602 N N . SER A 1 342 ? -4.812 25.328 25.719 1 97.44 342 SER A N 1
ATOM 2603 C CA . SER A 1 342 ? -5.348 25.312 27.078 1 97.44 342 SER A CA 1
ATOM 2604 C C . SER A 1 342 ? -4.23 25.312 28.109 1 97.44 342 SER A C 1
ATOM 2606 O O . SER A 1 342 ? -4.273 26.062 29.094 1 97.44 342 SER A O 1
ATOM 2608 N N . ALA A 1 343 ? -3.303 24.469 27.891 1 96.94 343 ALA A N 1
ATOM 2609 C CA . ALA A 1 343 ? -2.164 24.406 28.812 1 96.94 343 ALA A CA 1
ATOM 2610 C C . ALA A 1 343 ? -1.392 25.719 28.828 1 96.94 343 ALA A C 1
ATOM 2612 O O . ALA A 1 343 ? -0.924 26.156 29.875 1 96.94 343 ALA A O 1
ATOM 2613 N N . PHE A 1 344 ? -1.226 26.266 27.672 1 96.94 344 PHE A N 1
ATOM 2614 C CA . PHE A 1 344 ? -0.537 27.547 27.547 1 96.94 344 PHE A CA 1
ATOM 2615 C C . PHE A 1 344 ? -1.246 28.625 28.359 1 96.94 344 PHE A C 1
ATOM 2617 O O . PHE A 1 344 ? -0.604 29.391 29.078 1 96.94 344 PHE A O 1
ATOM 2624 N N . ARG A 1 345 ? -2.52 28.672 28.234 1 95.75 345 ARG A N 1
ATOM 2625 C CA . ARG A 1 345 ? -3.332 29.625 28.984 1 95.75 345 ARG A CA 1
ATOM 2626 C C . ARG A 1 345 ? -3.146 29.438 30.484 1 95.75 345 ARG A C 1
ATOM 2628 O O . ARG A 1 345 ? -2.943 30.422 31.203 1 95.75 345 ARG A O 1
ATOM 2635 N N . LEU A 1 346 ? -3.238 28.203 30.875 1 93.12 346 LEU A N 1
ATOM 2636 C CA . LEU A 1 346 ? -3.121 27.906 32.312 1 93.12 346 LEU A CA 1
ATOM 2637 C C . LEU A 1 346 ? -1.746 28.312 32.844 1 93.12 346 LEU A C 1
ATOM 2639 O O . LEU A 1 346 ? -1.626 28.812 33.938 1 93.12 346 LEU A O 1
ATOM 2643 N N . ASP A 1 347 ? -0.767 28.062 32.062 1 92.31 347 ASP A N 1
ATOM 2644 C CA . ASP A 1 347 ? 0.592 28.438 32.438 1 92.31 347 ASP A CA 1
ATOM 2645 C C . ASP A 1 347 ? 0.734 29.953 32.562 1 92.31 347 ASP A C 1
ATOM 2647 O O . ASP A 1 347 ? 1.431 30.453 33.438 1 92.31 347 ASP A O 1
ATOM 2651 N N . ARG A 1 348 ? 0.144 30.688 31.703 1 88.44 348 ARG A N 1
ATOM 2652 C CA . ARG A 1 348 ? 0.193 32.125 31.719 1 88.44 348 ARG A CA 1
ATOM 2653 C C . ARG A 1 348 ? -0.565 32.688 32.938 1 88.44 348 ARG A C 1
ATOM 2655 O O . ARG A 1 348 ? -0.191 33.719 33.469 1 88.44 348 ARG A O 1
ATOM 2662 N N . GLU A 1 349 ? -1.604 32 33.25 1 84.94 349 GLU A N 1
ATOM 2663 C CA . GLU A 1 349 ? -2.398 32.438 34.375 1 84.94 349 GLU A CA 1
ATOM 2664 C C . GLU A 1 349 ? -1.646 32.219 35.688 1 84.94 349 GLU A C 1
ATOM 2666 O O . GLU A 1 349 ? -1.734 33.031 36.625 1 84.94 349 GLU A O 1
ATOM 2671 N N . ILE A 1 350 ? -0.953 31.188 35.75 1 78.94 350 ILE A N 1
ATOM 2672 C CA . ILE A 1 350 ? -0.207 30.859 36.969 1 78.94 350 ILE A CA 1
ATOM 2673 C C . ILE A 1 350 ? 1.022 31.766 37.062 1 78.94 350 ILE A C 1
ATOM 2675 O O . ILE A 1 350 ? 1.313 32.312 38.125 1 78.94 350 ILE A O 1
ATOM 2679 N N . HIS A 1 351 ? 1.719 31.844 36.031 1 73.19 351 HIS A N 1
ATOM 2680 C CA . HIS A 1 351 ? 2.963 32.594 36.094 1 73.19 351 HIS A CA 1
ATOM 2681 C C . HIS A 1 351 ? 2.705 34.094 35.875 1 73.19 351 HIS A C 1
ATOM 2683 O O . HIS A 1 351 ? 3.547 34.938 36.219 1 73.19 351 HIS A O 1
ATOM 2689 N N . GLY A 1 352 ? 1.76 34.531 35.125 1 57.47 352 GLY A N 1
ATOM 2690 C CA . GLY A 1 352 ? 1.411 35.969 35.062 1 57.47 352 GLY A CA 1
ATOM 2691 C C . GLY A 1 352 ? 1.018 36.531 36.406 1 57.47 352 GLY A C 1
ATOM 2692 O O . GLY A 1 352 ? 1.13 37.75 36.594 1 57.47 352 GLY A O 1
ATOM 2693 N N . PHE A 1 353 ? 0.387 35.812 37.344 1 49 353 PHE A N 1
ATOM 2694 C CA . PHE A 1 353 ? 0.158 36.25 38.719 1 49 353 PHE A CA 1
ATOM 2695 C C . PHE A 1 353 ? 1.479 36.406 39.438 1 49 353 PHE A C 1
ATOM 2697 O O . PHE A 1 353 ? 1.537 37.094 40.469 1 49 353 PHE A O 1
ATOM 2704 N N . GLU A 1 354 ? 2.461 35.75 39.094 1 40.88 354 GLU A N 1
ATOM 2705 C CA . GLU A 1 354 ? 3.691 35.969 39.844 1 40.88 354 GLU A CA 1
ATOM 2706 C C . GLU A 1 354 ? 4.426 37.219 39.406 1 40.88 354 GLU A C 1
ATOM 2708 O O . GLU A 1 354 ? 5.391 37.656 40.031 1 40.88 354 GLU A O 1
ATOM 2713 N N . GLN A 1 355 ? 4.047 37.812 38.219 1 36.56 355 GLN A N 1
ATOM 2714 C CA . GLN A 1 355 ? 4.676 39.094 38.031 1 36.56 355 GLN A CA 1
ATOM 2715 C C . GLN A 1 355 ? 3.812 40.219 38.594 1 36.56 355 GLN A C 1
ATOM 2717 O O . GLN A 1 355 ? 2.584 40.188 38.5 1 36.56 355 GLN A O 1
ATOM 2722 N N . MET B 1 1 ? 10.359 -50.062 -11.578 1 57.97 1 MET B N 1
ATOM 2723 C CA . MET B 1 1 ? 10.242 -49.031 -12.609 1 57.97 1 MET B CA 1
ATOM 2724 C C . MET B 1 1 ? 10.828 -47.719 -12.133 1 57.97 1 MET B C 1
ATOM 2726 O O . MET B 1 1 ? 10.758 -47.406 -10.938 1 57.97 1 MET B O 1
ATOM 2730 N N . ALA B 1 2 ? 11.68 -47.062 -13.055 1 82.56 2 ALA B N 1
ATOM 2731 C CA . ALA B 1 2 ? 12.414 -45.875 -12.578 1 82.56 2 ALA B CA 1
ATOM 2732 C C . ALA B 1 2 ? 11.469 -44.688 -12.375 1 82.56 2 ALA B C 1
ATOM 2734 O O . ALA B 1 2 ? 10.594 -44.438 -13.203 1 82.56 2 ALA B O 1
ATOM 2735 N N . PHE B 1 3 ? 11.383 -44.188 -11.188 1 93.44 3 PHE B N 1
ATOM 2736 C CA . PHE B 1 3 ? 10.617 -43 -10.852 1 93.44 3 PHE B CA 1
ATOM 2737 C C . PHE B 1 3 ? 11.25 -41.75 -11.477 1 93.44 3 PHE B C 1
ATOM 2739 O O . PHE B 1 3 ? 12.352 -41.375 -11.086 1 93.44 3 PHE B O 1
ATOM 2746 N N . VAL B 1 4 ? 10.641 -41.25 -12.516 1 96.56 4 VAL B N 1
ATOM 2747 C CA . VAL B 1 4 ? 11.211 -40.125 -13.25 1 96.56 4 VAL B CA 1
ATOM 2748 C C . VAL B 1 4 ? 10.188 -38.969 -13.336 1 96.56 4 VAL B C 1
ATOM 2750 O O . VAL B 1 4 ? 9 -39.219 -13.578 1 96.56 4 VAL B O 1
ATOM 2753 N N . THR B 1 5 ? 10.625 -37.781 -13.078 1 98.38 5 THR B N 1
ATOM 2754 C CA . THR B 1 5 ? 9.781 -36.594 -13.172 1 98.38 5 THR B CA 1
ATOM 2755 C C . THR B 1 5 ? 10.086 -35.812 -14.445 1 98.38 5 THR B C 1
ATOM 2757 O O . THR B 1 5 ? 11.242 -35.469 -14.703 1 98.38 5 THR B O 1
ATOM 2760 N N . LEU B 1 6 ? 9.086 -35.594 -15.242 1 98.69 6 LEU B N 1
ATOM 2761 C CA . LEU B 1 6 ? 9.195 -34.656 -16.359 1 98.69 6 LEU B CA 1
ATOM 2762 C C . LEU B 1 6 ? 8.789 -33.25 -15.922 1 98.69 6 LEU B C 1
ATOM 2764 O O . LEU B 1 6 ? 7.625 -33.031 -15.594 1 98.69 6 LEU B O 1
ATOM 2768 N N . ILE B 1 7 ? 9.688 -32.344 -15.891 1 98.38 7 ILE B N 1
ATOM 2769 C CA . ILE B 1 7 ? 9.406 -30.938 -15.625 1 98.38 7 ILE B CA 1
ATOM 2770 C C . ILE B 1 7 ? 8.938 -30.266 -16.906 1 98.38 7 ILE B C 1
ATOM 2772 O O . ILE B 1 7 ? 9.742 -29.984 -17.797 1 98.38 7 ILE B O 1
ATOM 2776 N N . LEU B 1 8 ? 7.684 -30.016 -16.953 1 97.75 8 LEU B N 1
ATOM 2777 C CA . LEU B 1 8 ? 7.109 -29.453 -18.172 1 97.75 8 LEU B CA 1
ATOM 2778 C C . LEU B 1 8 ? 7.566 -28.016 -18.375 1 97.75 8 LEU B C 1
ATOM 2780 O O . LEU B 1 8 ? 7.875 -27.609 -19.5 1 97.75 8 LEU B O 1
ATOM 2784 N N . ASP B 1 9 ? 7.52 -27.281 -17.312 1 95.25 9 ASP B N 1
ATOM 2785 C CA . ASP B 1 9 ? 7.953 -25.891 -17.281 1 95.25 9 ASP B CA 1
ATOM 2786 C C . ASP B 1 9 ? 8.375 -25.484 -15.867 1 95.25 9 ASP B C 1
ATOM 2788 O O . ASP B 1 9 ? 8.078 -26.188 -14.898 1 95.25 9 ASP B O 1
ATOM 2792 N N . ALA B 1 10 ? 9.164 -24.453 -15.773 1 92.88 10 ALA B N 1
ATOM 2793 C CA . ALA B 1 10 ? 9.688 -23.906 -14.523 1 92.88 10 ALA B CA 1
ATOM 2794 C C . ALA B 1 10 ? 10.102 -22.453 -14.68 1 92.88 10 ALA B C 1
ATOM 2796 O O . ALA B 1 10 ? 10.141 -21.922 -15.797 1 92.88 10 ALA B O 1
ATOM 2797 N N . PRO B 1 11 ? 10.203 -21.812 -13.539 1 90.69 11 PRO B N 1
ATOM 2798 C CA . PRO B 1 11 ? 10.758 -20.453 -13.664 1 90.69 11 PRO B CA 1
ATOM 2799 C C . PRO B 1 11 ? 12.18 -20.453 -14.219 1 90.69 11 PRO B C 1
ATOM 2801 O O . PRO B 1 11 ? 12.883 -21.453 -14.133 1 90.69 11 PRO B O 1
ATOM 2804 N N . GLY B 1 12 ? 12.578 -19.391 -14.75 1 89.31 12 GLY B N 1
ATOM 2805 C CA . GLY B 1 12 ? 13.938 -19.266 -15.25 1 89.31 12 GLY B CA 1
ATOM 2806 C C . GLY B 1 12 ? 14.977 -19.219 -14.148 1 89.31 12 GLY B C 1
ATOM 2807 O O . GLY B 1 12 ? 14.633 -19.141 -12.969 1 89.31 12 GLY B O 1
ATOM 2808 N N . PRO B 1 13 ? 16.266 -19.453 -14.586 1 90.81 13 PRO B N 1
ATOM 2809 C CA . PRO B 1 13 ? 17.344 -19.281 -13.602 1 90.81 13 PRO B CA 1
ATOM 2810 C C . PRO B 1 13 ? 17.328 -17.922 -12.93 1 90.81 13 PRO B C 1
ATOM 2812 O O . PRO B 1 13 ? 16.938 -16.922 -13.562 1 90.81 13 PRO B O 1
ATOM 2815 N N . PRO B 1 14 ? 17.734 -17.859 -11.664 1 91.88 14 PRO B N 1
ATOM 2816 C CA . PRO B 1 14 ? 18.375 -18.938 -10.914 1 91.88 14 PRO B CA 1
ATOM 2817 C C . PRO B 1 14 ? 17.375 -19.859 -10.227 1 91.88 14 PRO B C 1
ATOM 2819 O O . PRO B 1 14 ? 17.75 -20.891 -9.688 1 91.88 14 PRO B O 1
ATOM 2822 N N . LEU B 1 15 ? 16.094 -19.547 -10.258 1 93 15 LEU B N 1
ATOM 2823 C CA . LEU B 1 15 ? 15.086 -20.328 -9.562 1 93 15 LEU B CA 1
ATOM 2824 C C . LEU B 1 15 ? 15 -21.75 -10.141 1 93 15 LEU B C 1
ATOM 2826 O O . LEU B 1 15 ? 14.75 -22.703 -9.406 1 93 15 LEU B O 1
ATOM 2830 N N . LEU B 1 16 ? 15.18 -21.859 -11.383 1 95.31 16 LEU B N 1
ATOM 2831 C CA . LEU B 1 16 ? 15.211 -23.172 -12.023 1 95.31 16 LEU B CA 1
ATOM 2832 C C . LEU B 1 16 ? 16.25 -24.062 -11.359 1 95.31 16 LEU B C 1
ATOM 2834 O O . LEU B 1 16 ? 15.953 -25.203 -11.008 1 95.31 16 LEU B O 1
ATOM 2838 N N . PHE B 1 17 ? 17.438 -23.531 -11.227 1 96.69 17 PHE B N 1
ATOM 2839 C CA . PHE B 1 17 ? 18.547 -24.312 -10.695 1 96.69 17 PHE B CA 1
ATOM 2840 C C . PHE B 1 17 ? 18.281 -24.719 -9.25 1 96.69 17 PHE B C 1
ATOM 2842 O O . PHE B 1 17 ? 18.625 -25.828 -8.844 1 96.69 17 PHE B O 1
ATOM 2849 N N . GLU B 1 18 ? 17.656 -23.812 -8.508 1 96.5 18 GLU B N 1
ATOM 2850 C CA . GLU B 1 18 ? 17.281 -24.156 -7.145 1 96.5 18 GLU B CA 1
ATOM 2851 C C . GLU B 1 18 ? 16.328 -25.344 -7.121 1 96.5 18 GLU B C 1
ATOM 2853 O O . GLU B 1 18 ? 16.469 -26.25 -6.293 1 96.5 18 GLU B O 1
ATOM 2858 N N . GLU B 1 19 ? 15.367 -25.328 -8 1 96.75 19 GLU B N 1
ATOM 2859 C CA . GLU B 1 19 ? 14.383 -26.391 -8.062 1 96.75 19 GLU B CA 1
ATOM 2860 C C . GLU B 1 19 ? 15.016 -27.703 -8.508 1 96.75 19 GLU B C 1
ATOM 2862 O O . GLU B 1 19 ? 14.828 -28.75 -7.867 1 96.75 19 GLU B O 1
ATOM 2867 N N . VAL B 1 20 ? 15.789 -27.703 -9.562 1 97.56 20 VAL B N 1
ATOM 2868 C CA . VAL B 1 20 ? 16.422 -28.891 -10.117 1 97.56 20 VAL B CA 1
ATOM 2869 C C . VAL B 1 20 ? 17.391 -29.484 -9.094 1 97.56 20 VAL B C 1
ATOM 2871 O O . VAL B 1 20 ? 17.438 -30.703 -8.891 1 97.56 20 VAL B O 1
ATOM 2874 N N . ASP B 1 21 ? 18.172 -28.594 -8.445 1 97.81 21 ASP B N 1
ATOM 2875 C CA . ASP B 1 21 ? 19.125 -29.047 -7.434 1 97.81 21 ASP B CA 1
ATOM 2876 C C . ASP B 1 21 ? 18.406 -29.781 -6.301 1 97.81 21 ASP B C 1
ATOM 2878 O O . ASP B 1 21 ? 18.922 -30.75 -5.75 1 97.81 21 ASP B O 1
ATOM 2882 N N . ARG B 1 22 ? 17.312 -29.328 -5.98 1 97 22 ARG B N 1
ATOM 2883 C CA . ARG B 1 22 ? 16.547 -29.969 -4.922 1 97 22 ARG B CA 1
ATOM 2884 C C . ARG B 1 22 ? 16.078 -31.359 -5.352 1 97 22 ARG B C 1
ATOM 2886 O O . ARG B 1 22 ? 16.062 -32.281 -4.547 1 97 22 ARG B O 1
ATOM 2893 N N . PHE B 1 23 ? 15.625 -31.516 -6.594 1 97.44 23 PHE B N 1
ATOM 2894 C CA . PHE B 1 23 ? 15.289 -32.812 -7.133 1 97.44 23 PHE B CA 1
ATOM 2895 C C . PHE B 1 23 ? 16.469 -33.781 -7.027 1 97.44 23 PHE B C 1
ATOM 2897 O O . PHE B 1 23 ? 16.328 -34.906 -6.57 1 97.44 23 PHE B O 1
ATOM 2904 N N . LEU B 1 24 ? 17.594 -33.281 -7.418 1 97.12 24 LEU B N 1
ATOM 2905 C CA . LEU B 1 24 ? 18.797 -34.094 -7.438 1 97.12 24 LEU B CA 1
ATOM 2906 C C . LEU B 1 24 ? 19.219 -34.5 -6.027 1 97.12 24 LEU B C 1
ATOM 2908 O O . LEU B 1 24 ? 19.625 -35.625 -5.789 1 97.12 24 LEU B O 1
ATOM 2912 N N . GLU B 1 25 ? 19.125 -33.562 -5.137 1 96.62 25 GLU B N 1
ATOM 2913 C CA . GLU B 1 25 ? 19.438 -33.844 -3.736 1 96.62 25 GLU B CA 1
ATOM 2914 C C . GLU B 1 25 ? 18.516 -34.906 -3.17 1 96.62 25 GLU B C 1
ATOM 2916 O O . GLU B 1 25 ? 18.922 -35.688 -2.307 1 96.62 25 GLU B O 1
ATOM 2921 N N . ALA B 1 26 ? 17.328 -34.938 -3.645 1 95.25 26 ALA B N 1
ATOM 2922 C CA . ALA B 1 26 ? 16.328 -35.906 -3.18 1 95.25 26 ALA B CA 1
ATOM 2923 C C . ALA B 1 26 ? 16.484 -37.25 -3.902 1 95.25 26 ALA B C 1
ATOM 2925 O O . ALA B 1 26 ? 15.766 -38.219 -3.619 1 95.25 26 ALA B O 1
ATOM 2926 N N . GLY B 1 27 ? 17.406 -37.312 -4.852 1 94.5 27 GLY B N 1
ATOM 2927 C CA . GLY B 1 27 ? 17.656 -38.531 -5.594 1 94.5 27 GLY B CA 1
ATOM 2928 C C . GLY B 1 27 ? 16.578 -38.844 -6.617 1 94.5 27 GLY B C 1
ATOM 2929 O O . GLY B 1 27 ? 16.312 -40 -6.918 1 94.5 27 GLY B O 1
ATOM 2930 N N . ILE B 1 28 ? 15.898 -37.812 -7.078 1 96.06 28 ILE B N 1
ATOM 2931 C CA . ILE B 1 28 ? 14.82 -38 -8.039 1 96.06 28 ILE B CA 1
ATOM 2932 C C . ILE B 1 28 ? 15.328 -37.719 -9.453 1 96.06 28 ILE B C 1
ATOM 2934 O O . ILE B 1 28 ? 15.875 -36.625 -9.703 1 96.06 28 ILE B O 1
ATOM 2938 N N . ALA B 1 29 ? 15.172 -38.656 -10.328 1 96.5 29 ALA B N 1
ATOM 2939 C CA . ALA B 1 29 ? 15.555 -38.438 -11.727 1 96.5 29 ALA B CA 1
ATOM 2940 C C . ALA B 1 29 ? 14.609 -37.469 -12.406 1 96.5 29 ALA B C 1
ATOM 2942 O O . ALA B 1 29 ? 13.398 -37.5 -12.195 1 96.5 29 ALA B O 1
ATOM 2943 N N . ILE B 1 30 ? 15.227 -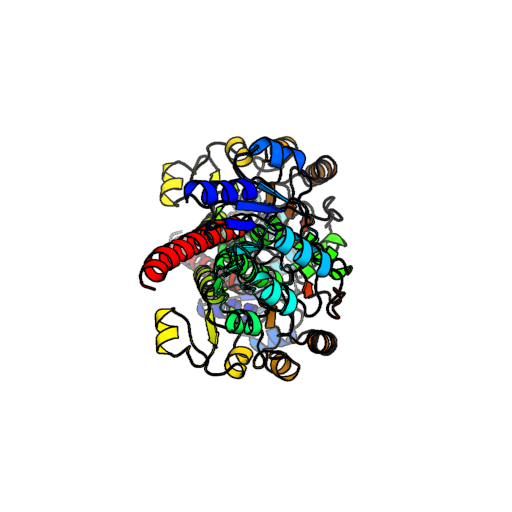36.562 -13.219 1 97.44 30 ILE B N 1
ATOM 2944 C CA . ILE B 1 30 ? 14.352 -35.594 -13.852 1 97.44 30 ILE B CA 1
ATOM 2945 C C . ILE B 1 30 ? 14.68 -35.5 -15.344 1 97.44 30 ILE B C 1
ATOM 2947 O O . ILE B 1 30 ? 15.828 -35.719 -15.75 1 97.44 30 ILE B O 1
ATOM 2951 N N . THR B 1 31 ? 13.727 -35.312 -16.109 1 98.25 31 THR B N 1
ATOM 2952 C CA . THR B 1 31 ? 13.797 -34.812 -17.484 1 98.25 31 THR B CA 1
ATOM 2953 C C . THR B 1 31 ? 13.258 -33.406 -17.594 1 98.25 31 THR B C 1
ATOM 2955 O O . THR B 1 31 ? 12.117 -33.125 -17.203 1 98.25 31 THR B O 1
ATOM 2958 N N . LEU B 1 32 ? 14.109 -32.5 -18.031 1 98.19 32 LEU B N 1
ATOM 2959 C CA . LEU B 1 32 ? 13.727 -31.078 -18.125 1 98.19 32 LEU B CA 1
ATOM 2960 C C . LEU B 1 32 ? 13.281 -30.734 -19.531 1 98.19 32 LEU B C 1
ATOM 2962 O O . LEU B 1 32 ? 14.031 -30.922 -20.5 1 98.19 32 LEU B O 1
ATOM 2966 N N . ASN B 1 33 ? 12.039 -30.297 -19.656 1 98.12 33 ASN B N 1
ATOM 2967 C CA . ASN B 1 33 ? 11.578 -29.734 -20.922 1 98.12 33 ASN B CA 1
ATOM 2968 C C . ASN B 1 33 ? 12.109 -28.328 -21.125 1 98.12 33 ASN B C 1
ATOM 2970 O O . ASN B 1 33 ? 11.703 -27.391 -20.438 1 98.12 33 ASN B O 1
ATOM 2974 N N . VAL B 1 34 ? 12.953 -28.078 -22.078 1 97.31 34 VAL B N 1
ATOM 2975 C CA . VAL B 1 34 ? 13.672 -26.828 -22.219 1 97.31 34 VAL B CA 1
ATOM 2976 C C . VAL B 1 34 ? 12.93 -25.906 -23.188 1 97.31 34 VAL B C 1
ATOM 2978 O O . VAL B 1 34 ? 13.367 -24.797 -23.453 1 97.31 34 VAL B O 1
ATOM 2981 N N . HIS B 1 35 ? 11.773 -26.375 -23.672 1 95.62 35 HIS B N 1
ATOM 2982 C CA . HIS B 1 35 ? 11.031 -25.703 -24.734 1 95.62 35 HIS B CA 1
ATOM 2983 C C . HIS B 1 35 ? 10.711 -24.266 -24.359 1 95.62 35 HIS B C 1
ATOM 2985 O O . HIS B 1 35 ? 10.703 -23.391 -25.234 1 95.62 35 HIS B O 1
ATOM 2991 N N . TYR B 1 36 ? 10.477 -24.016 -23.125 1 92.56 36 TYR B N 1
ATOM 2992 C CA . TYR B 1 36 ? 9.938 -22.734 -22.703 1 92.56 36 TYR B CA 1
ATOM 2993 C C . TYR B 1 36 ? 11.031 -21.828 -22.156 1 92.56 36 TYR B C 1
ATOM 2995 O O . TYR B 1 36 ? 10.758 -20.719 -21.688 1 92.56 36 TYR B O 1
ATOM 3003 N N . PHE B 1 37 ? 12.266 -22.219 -22.203 1 93.06 37 PHE B N 1
ATOM 3004 C CA . PHE B 1 37 ? 13.375 -21.422 -21.719 1 93.06 37 PHE B CA 1
ATOM 3005 C C . PHE B 1 37 ? 14.07 -20.703 -22.875 1 93.06 37 PHE B C 1
ATOM 3007 O O . PHE B 1 37 ? 14.227 -21.266 -23.953 1 93.06 37 PHE B O 1
ATOM 3014 N N . ILE B 1 38 ? 14.438 -19.547 -22.578 1 87.62 38 ILE B N 1
ATOM 3015 C CA . ILE B 1 38 ? 15.117 -18.75 -23.594 1 87.62 38 ILE B CA 1
ATOM 3016 C C . ILE B 1 38 ? 16.562 -19.234 -23.75 1 87.62 38 ILE B C 1
ATOM 3018 O O . ILE B 1 38 ? 17.031 -19.469 -24.859 1 87.62 38 ILE B O 1
ATOM 3022 N N . ASP B 1 39 ? 17.266 -19.422 -22.656 1 90.75 39 ASP B N 1
ATOM 3023 C CA . ASP B 1 39 ? 18.672 -19.812 -22.672 1 90.75 39 ASP B CA 1
ATOM 3024 C C . ASP B 1 39 ? 18.844 -21.312 -22.438 1 90.75 39 ASP B C 1
ATOM 3026 O O . ASP B 1 39 ? 19.469 -21.719 -21.453 1 90.75 39 ASP B O 1
ATOM 3030 N N . LYS B 1 40 ? 18.484 -22.094 -23.453 1 94.44 40 LYS B N 1
ATOM 3031 C CA . LYS B 1 40 ? 18.531 -23.547 -23.375 1 94.44 40 LYS B CA 1
ATOM 3032 C C . LYS B 1 40 ? 19.969 -24.047 -23.234 1 94.44 40 LYS B C 1
ATOM 3034 O O . LYS B 1 40 ? 20.25 -24.969 -22.469 1 94.44 40 LYS B O 1
ATOM 3039 N N . THR B 1 41 ? 20.812 -23.344 -23.984 1 94.69 41 THR B N 1
ATOM 3040 C CA . THR B 1 41 ? 22.203 -23.766 -24.031 1 94.69 41 THR B CA 1
ATOM 3041 C C . THR B 1 41 ? 22.844 -23.672 -22.656 1 94.69 41 THR B C 1
ATOM 3043 O O . THR B 1 41 ? 23.516 -24.609 -22.203 1 94.69 41 THR B O 1
ATOM 3046 N N . HIS B 1 42 ? 22.688 -22.562 -21.984 1 94.81 42 HIS B N 1
ATOM 3047 C CA . HIS B 1 42 ? 23.281 -22.359 -20.672 1 94.81 42 HIS B CA 1
ATOM 3048 C C . HIS B 1 42 ? 22.75 -23.375 -19.672 1 94.81 42 HIS B C 1
ATOM 3050 O O . HIS B 1 42 ? 23.484 -23.875 -18.812 1 94.81 42 HIS B O 1
ATOM 3056 N N . ILE B 1 43 ? 21.469 -23.672 -19.766 1 95.62 43 ILE B N 1
ATOM 3057 C CA . ILE B 1 43 ? 20.844 -24.641 -18.875 1 95.62 43 ILE B CA 1
ATOM 3058 C C . ILE B 1 43 ? 21.453 -26.016 -19.078 1 95.62 43 ILE B C 1
ATOM 3060 O O . ILE B 1 43 ? 21.812 -26.703 -18.125 1 95.62 43 ILE B O 1
ATOM 3064 N N . LYS B 1 44 ? 21.625 -26.453 -20.328 1 96.31 44 LYS B N 1
ATOM 3065 C CA . LYS B 1 44 ? 22.188 -27.766 -20.672 1 96.31 44 LYS B CA 1
ATOM 3066 C C . LYS B 1 44 ? 23.656 -27.859 -20.25 1 96.31 44 LYS B C 1
ATOM 3068 O O . LYS B 1 44 ? 24.125 -28.922 -19.828 1 96.31 44 LYS B O 1
ATOM 3073 N N . LEU B 1 45 ? 24.344 -26.688 -20.391 1 96.06 45 LEU B N 1
ATOM 3074 C CA . LEU B 1 45 ? 25.734 -26.672 -19.969 1 96.06 45 LEU B CA 1
ATOM 3075 C C . LEU B 1 45 ? 25.859 -26.797 -18.453 1 96.06 45 LEU B C 1
ATOM 3077 O O . LEU B 1 45 ? 26.828 -27.375 -17.953 1 96.06 45 LEU B O 1
ATOM 3081 N N . HIS B 1 46 ? 24.969 -26.219 -17.75 1 96.31 46 HIS B N 1
ATOM 3082 C CA . HIS B 1 46 ? 25.016 -26.172 -16.297 1 96.31 46 HIS B CA 1
ATOM 3083 C C . HIS B 1 46 ? 24.891 -27.578 -15.703 1 96.31 46 HIS B C 1
ATOM 3085 O O . HIS B 1 46 ? 25.641 -27.938 -14.781 1 96.31 46 HIS B O 1
ATOM 3091 N N . TYR B 1 47 ? 23.969 -28.406 -16.219 1 96 47 TYR B N 1
ATOM 3092 C CA . TYR B 1 47 ? 23.719 -29.703 -15.609 1 96 47 TYR B CA 1
ATOM 3093 C C . TYR B 1 47 ? 24.312 -30.828 -16.438 1 96 47 TYR B C 1
ATOM 3095 O O . TYR B 1 47 ? 24.469 -31.953 -15.953 1 96 47 TYR B O 1
ATOM 3103 N N . GLY B 1 48 ? 24.641 -30.531 -17.703 1 95.38 48 GLY B N 1
ATOM 3104 C CA . GLY B 1 48 ? 25.203 -31.547 -18.578 1 95.38 48 GLY B CA 1
ATOM 3105 C C . GLY B 1 48 ? 24.391 -32.844 -18.594 1 95.38 48 GLY B C 1
ATOM 3106 O O . GLY B 1 48 ? 23.172 -32.781 -18.812 1 95.38 48 GLY B O 1
ATOM 3107 N N . GLU B 1 49 ? 25.016 -33.938 -18.281 1 95.19 49 GLU B N 1
ATOM 3108 C CA . GLU B 1 49 ? 24.375 -35.219 -18.406 1 95.19 49 GLU B CA 1
ATOM 3109 C C . GLU B 1 49 ? 23.766 -35.688 -17.062 1 95.19 49 GLU B C 1
ATOM 3111 O O . GLU B 1 49 ? 23.281 -36.812 -16.938 1 95.19 49 GLU B O 1
ATOM 3116 N N . ARG B 1 50 ? 23.781 -34.75 -16.109 1 95.94 50 ARG B N 1
ATOM 3117 C CA . ARG B 1 50 ? 23.234 -35.094 -14.797 1 95.94 50 ARG B CA 1
ATOM 3118 C C . ARG B 1 50 ? 21.719 -35.25 -14.859 1 95.94 50 ARG B C 1
ATOM 3120 O O . ARG B 1 50 ? 21.125 -35.906 -13.984 1 95.94 50 ARG B O 1
ATOM 3127 N N . ILE B 1 51 ? 21.141 -34.531 -15.828 1 97.25 51 ILE B N 1
ATOM 3128 C CA . ILE B 1 51 ? 19.703 -34.656 -16.047 1 97.25 51 ILE B CA 1
ATOM 3129 C C . ILE B 1 51 ? 19.438 -34.875 -17.531 1 97.25 51 ILE B C 1
ATOM 3131 O O . ILE B 1 51 ? 20.344 -34.75 -18.375 1 97.25 51 ILE B O 1
ATOM 3135 N N . GLN B 1 52 ? 18.266 -35.312 -17.875 1 97.56 52 GLN B N 1
ATOM 3136 C CA . GLN B 1 52 ? 17.859 -35.469 -19.266 1 97.56 52 GLN B CA 1
ATOM 3137 C C . GLN B 1 52 ? 17.078 -34.25 -19.766 1 97.56 52 GLN B C 1
ATOM 3139 O O . GLN B 1 52 ? 16.516 -33.5 -18.969 1 97.56 52 GLN B O 1
ATOM 3144 N N . TYR B 1 53 ? 17.109 -34.094 -21.109 1 97.94 53 TYR B N 1
ATOM 3145 C CA . TYR B 1 53 ? 16.438 -32.906 -21.688 1 97.94 53 TYR B CA 1
ATOM 3146 C C . TYR B 1 53 ? 15.484 -33.344 -22.812 1 97.94 53 TYR B C 1
ATOM 3148 O O . TYR B 1 53 ? 15.742 -34.312 -23.516 1 97.94 53 TYR B O 1
ATOM 3156 N N . VAL B 1 54 ? 14.43 -32.688 -22.859 1 97.88 54 VAL B N 1
ATOM 3157 C CA . VAL B 1 54 ? 13.539 -32.781 -24.016 1 97.88 54 VAL B CA 1
ATOM 3158 C C . VAL B 1 54 ? 13.117 -31.391 -24.484 1 97.88 54 VAL B C 1
ATOM 3160 O O . VAL B 1 54 ? 13.375 -30.406 -23.797 1 97.88 54 VAL B O 1
ATOM 3163 N N . ASP B 1 55 ? 12.609 -31.219 -25.656 1 97.25 55 ASP B N 1
ATOM 3164 C CA . ASP B 1 55 ? 12.094 -29.969 -26.219 1 97.25 55 ASP B CA 1
ATOM 3165 C C . ASP B 1 55 ? 10.688 -30.188 -26.797 1 97.25 55 ASP B C 1
ATOM 3167 O O . ASP B 1 55 ? 10.531 -30.375 -28 1 97.25 55 ASP B O 1
ATOM 3171 N N . ILE B 1 56 ? 9.75 -30.109 -25.859 1 97 56 ILE B N 1
ATOM 3172 C CA . ILE B 1 56 ? 8.375 -30.453 -26.203 1 97 56 ILE B CA 1
ATOM 3173 C C . ILE B 1 56 ? 7.492 -29.203 -26.094 1 97 56 ILE B C 1
ATOM 3175 O O . ILE B 1 56 ? 7.484 -28.531 -25.062 1 97 56 ILE B O 1
ATOM 3179 N N . ASN B 1 57 ? 6.777 -28.859 -27.156 1 96.31 57 ASN B N 1
ATOM 3180 C CA . ASN B 1 57 ? 5.695 -27.891 -27.047 1 96.31 57 ASN B CA 1
ATOM 3181 C C . ASN B 1 57 ? 4.453 -28.5 -26.406 1 96.31 57 ASN B C 1
ATOM 3183 O O . ASN B 1 57 ? 3.629 -29.109 -27.094 1 96.31 57 ASN B O 1
ATOM 3187 N N . CYS B 1 58 ? 4.277 -28.281 -25.188 1 95.44 58 CYS B N 1
ATOM 3188 C CA . CYS B 1 58 ? 3.229 -28.953 -24.422 1 95.44 58 CYS B CA 1
ATOM 3189 C C . CYS B 1 58 ? 1.854 -28.391 -24.781 1 95.44 58 CYS B C 1
ATOM 3191 O O . CYS B 1 58 ? 0.832 -28.969 -24.406 1 95.44 58 CYS B O 1
ATOM 3193 N N . HIS B 1 59 ? 1.797 -27.344 -25.547 1 92.88 59 HIS B N 1
ATOM 3194 C CA . HIS B 1 59 ? 0.522 -26.781 -25.984 1 92.88 59 HIS B CA 1
ATOM 3195 C C . HIS B 1 59 ? 0.06 -27.438 -27.281 1 92.88 59 HIS B C 1
ATOM 3197 O O . HIS B 1 59 ? -1.081 -27.234 -27.719 1 92.88 59 HIS B O 1
ATOM 3203 N N . ASP B 1 60 ? 0.966 -28.141 -27.938 1 95.62 60 ASP B N 1
ATOM 3204 C CA . ASP B 1 60 ? 0.613 -29.047 -29.031 1 95.62 60 ASP B CA 1
ATOM 3205 C C . ASP B 1 60 ? 0.287 -30.438 -28.5 1 95.62 60 ASP B C 1
ATOM 3207 O O . ASP B 1 60 ? 1.176 -31.281 -28.375 1 95.62 60 ASP B O 1
ATOM 3211 N N . LYS B 1 61 ? -1.015 -30.672 -28.328 1 96.5 61 LYS B N 1
ATOM 3212 C CA . LYS B 1 61 ? -1.455 -31.844 -27.578 1 96.5 61 LYS B CA 1
ATOM 3213 C C . LYS B 1 61 ? -0.992 -33.125 -28.266 1 96.5 61 LYS B C 1
ATOM 3215 O O . LYS B 1 61 ? -0.379 -33.969 -27.625 1 96.5 61 LYS B O 1
ATOM 3220 N N . PRO B 1 62 ? -1.125 -33.312 -29.516 1 97 62 PRO B N 1
ATOM 3221 C CA . PRO B 1 62 ? -0.665 -34.562 -30.156 1 97 62 PRO B CA 1
ATOM 3222 C C . PRO B 1 62 ? 0.845 -34.75 -30.031 1 97 62 PRO B C 1
ATOM 3224 O O . PRO B 1 62 ? 1.307 -35.844 -29.766 1 97 62 PRO B O 1
ATOM 3227 N N . ALA B 1 63 ? 1.522 -33.688 -30.25 1 97.06 63 ALA B N 1
ATOM 3228 C CA . ALA B 1 63 ? 2.979 -33.75 -30.156 1 97.06 63 ALA B CA 1
ATOM 3229 C C . ALA B 1 63 ? 3.422 -34.094 -28.734 1 97.06 63 ALA B C 1
ATOM 3231 O O . ALA B 1 63 ? 4.387 -34.844 -28.531 1 97.06 63 ALA B O 1
ATOM 3232 N N . PHE B 1 64 ? 2.789 -33.531 -27.781 1 97.94 64 PHE B N 1
ATOM 3233 C CA . PHE B 1 64 ? 3.078 -33.781 -26.375 1 97.94 64 PHE B CA 1
ATOM 3234 C C . PHE B 1 64 ? 2.855 -35.25 -26.016 1 97.94 64 PHE B C 1
ATOM 3236 O O . PHE B 1 64 ? 3.744 -35.906 -25.469 1 97.94 64 PHE B O 1
ATOM 3243 N N . ILE B 1 65 ? 1.75 -35.781 -26.391 1 98.19 65 ILE B N 1
ATOM 3244 C CA . ILE B 1 65 ? 1.397 -37.188 -26.109 1 98.19 65 ILE B CA 1
ATOM 3245 C C . ILE B 1 65 ? 2.4 -38.094 -26.797 1 98.19 65 ILE B C 1
ATOM 3247 O O . ILE B 1 65 ? 2.895 -39.062 -26.172 1 98.19 65 ILE B O 1
ATOM 3251 N N . ALA B 1 66 ? 2.664 -37.781 -28.047 1 98.25 66 ALA B N 1
ATOM 3252 C CA . ALA B 1 66 ? 3.598 -38.625 -28.797 1 98.25 66 ALA B CA 1
ATOM 3253 C C . ALA B 1 66 ? 4.973 -38.625 -28.141 1 98.25 66 ALA B C 1
ATOM 3255 O O . ALA B 1 66 ? 5.617 -39.688 -28.078 1 98.25 66 ALA B O 1
ATOM 3256 N N . ALA B 1 67 ? 5.406 -37.469 -27.75 1 98.19 67 ALA B N 1
ATOM 3257 C CA . ALA B 1 67 ? 6.719 -37.375 -27.109 1 98.19 67 ALA B CA 1
ATOM 3258 C C . ALA B 1 67 ? 6.77 -38.188 -25.828 1 98.19 67 ALA B C 1
ATOM 3260 O O . ALA B 1 67 ? 7.773 -38.844 -25.547 1 98.19 67 ALA B O 1
ATOM 3261 N N . VAL B 1 68 ? 5.754 -38.156 -25.031 1 98 68 VAL B N 1
ATOM 3262 C CA . VAL B 1 68 ? 5.676 -38.875 -23.766 1 98 68 VAL B CA 1
ATOM 3263 C C . VAL B 1 68 ? 5.684 -40.375 -24.047 1 98 68 VAL B C 1
ATOM 3265 O O . VAL B 1 68 ? 6.398 -41.156 -23.375 1 98 68 VAL B O 1
ATOM 3268 N N . LYS B 1 69 ? 4.953 -40.781 -25.031 1 97.56 69 LYS B N 1
ATOM 3269 C CA . LYS B 1 69 ? 4.898 -42.219 -25.391 1 97.56 69 LYS B CA 1
ATOM 3270 C C . LYS B 1 69 ? 6.25 -42.719 -25.906 1 97.56 69 LYS B C 1
ATOM 3272 O O . LYS B 1 69 ? 6.691 -43.812 -25.547 1 97.56 69 LYS B O 1
ATOM 3277 N N . HIS B 1 70 ? 6.816 -41.844 -26.766 1 97.56 70 HIS B N 1
ATOM 3278 C CA . HIS B 1 70 ? 8.117 -42.219 -27.328 1 97.56 70 HIS B CA 1
ATOM 3279 C C . HIS B 1 70 ? 9.156 -42.406 -26.219 1 97.56 70 HIS B C 1
ATOM 3281 O O . HIS B 1 70 ? 10.047 -43.25 -26.344 1 97.56 70 HIS B O 1
ATOM 3287 N N . ALA B 1 71 ? 9.023 -41.688 -25.172 1 97.31 71 ALA B N 1
ATOM 3288 C CA . ALA B 1 71 ? 9.977 -41.719 -24.062 1 97.31 71 ALA B CA 1
ATOM 3289 C C . ALA B 1 71 ? 9.664 -42.906 -23.125 1 97.31 71 ALA B C 1
ATOM 3291 O O . ALA B 1 71 ? 10.453 -43.219 -22.234 1 97.31 71 ALA B O 1
ATOM 3292 N N . GLY B 1 72 ? 8.555 -43.562 -23.297 1 96.94 72 GLY B N 1
ATOM 3293 C CA . GLY B 1 72 ? 8.141 -44.656 -22.438 1 96.94 72 GLY B CA 1
ATOM 3294 C C . GLY B 1 72 ? 7.379 -44.188 -21.203 1 96.94 72 GLY B C 1
ATOM 3295 O O . GLY B 1 72 ? 7.117 -44.969 -20.297 1 96.94 72 GLY B O 1
ATOM 3296 N N . GLY B 1 73 ? 7.129 -42.906 -21.156 1 97.69 73 GLY B N 1
ATOM 3297 C CA . GLY B 1 73 ? 6.328 -42.344 -20.078 1 97.69 73 GLY B CA 1
ATOM 3298 C C . GLY B 1 73 ? 7.164 -41.719 -18.984 1 97.69 73 GLY B C 1
ATOM 3299 O O . GLY B 1 73 ? 8.391 -41.75 -19.031 1 97.69 73 GLY B O 1
ATOM 3300 N N . TYR B 1 74 ? 6.496 -41.062 -18.031 1 98.25 74 TYR B N 1
ATOM 3301 C CA . TYR B 1 74 ? 7.066 -40.438 -16.844 1 98.25 74 TYR B CA 1
ATOM 3302 C C . TYR B 1 74 ? 6.172 -40.625 -15.625 1 98.25 74 TYR B C 1
ATOM 3304 O O . TYR B 1 74 ? 4.945 -40.594 -15.734 1 98.25 74 TYR B O 1
ATOM 3312 N N . SER B 1 75 ? 6.762 -40.812 -14.5 1 97.81 75 SER B N 1
ATOM 3313 C CA . SER B 1 75 ? 6 -41.062 -13.281 1 97.81 75 SER B CA 1
ATOM 3314 C C . SER B 1 75 ? 5.246 -39.812 -12.852 1 97.81 75 SER B C 1
ATOM 3316 O O . SER B 1 75 ? 4.152 -39.906 -12.289 1 97.81 75 SER B O 1
ATOM 3318 N N . VAL B 1 76 ? 5.855 -38.625 -13.039 1 98.56 76 VAL B N 1
ATOM 3319 C CA . VAL B 1 76 ? 5.293 -37.375 -12.57 1 98.56 76 VAL B CA 1
ATOM 3320 C C . VAL B 1 76 ? 5.445 -36.312 -13.648 1 98.56 76 VAL B C 1
ATOM 3322 O O . VAL B 1 76 ? 6.496 -36.188 -14.289 1 98.56 76 VAL B O 1
ATOM 3325 N N . PHE B 1 77 ? 4.391 -35.562 -13.922 1 98.62 77 PHE B N 1
ATOM 3326 C CA . PHE B 1 77 ? 4.469 -34.281 -14.609 1 98.62 77 PHE B CA 1
ATOM 3327 C C . PHE B 1 77 ? 4.531 -33.125 -13.609 1 98.62 77 PHE B C 1
ATOM 3329 O O . PHE B 1 77 ? 3.613 -32.938 -12.805 1 98.62 77 PHE B O 1
ATOM 3336 N N . LYS B 1 78 ? 5.629 -32.438 -13.609 1 98.38 78 LYS B N 1
ATOM 3337 C CA . LYS B 1 78 ? 5.723 -31.203 -12.812 1 98.38 78 LYS B CA 1
ATOM 3338 C C . LYS B 1 78 ? 5.5 -29.969 -13.672 1 98.38 78 LYS B C 1
ATOM 3340 O O . LYS B 1 78 ? 6.113 -29.828 -14.734 1 98.38 78 LYS B O 1
ATOM 3345 N N . THR B 1 79 ? 4.562 -29.109 -13.273 1 97 79 THR B N 1
ATOM 3346 C CA . THR B 1 79 ? 4.273 -27.906 -14.055 1 97 79 THR B CA 1
ATOM 3347 C C . THR B 1 79 ? 4.07 -26.703 -13.141 1 97 79 THR B C 1
ATOM 3349 O O . THR B 1 79 ? 3.861 -26.859 -11.93 1 97 79 THR B O 1
ATOM 3352 N N . ARG B 1 80 ? 4.242 -25.469 -13.734 1 92.75 80 ARG B N 1
ATOM 3353 C CA . ARG B 1 80 ? 3.994 -24.203 -13.039 1 92.75 80 ARG B CA 1
ATOM 3354 C C . ARG B 1 80 ? 3.117 -23.281 -13.875 1 92.75 80 ARG B C 1
ATOM 3356 O O . ARG B 1 80 ? 2.24 -22.594 -13.344 1 92.75 80 ARG B O 1
ATOM 3363 N N . LEU B 1 81 ? 3.281 -23.031 -15.172 1 81.25 81 LEU B N 1
ATOM 3364 C CA . LEU B 1 81 ? 2.676 -22.062 -16.078 1 81.25 81 LEU B CA 1
ATOM 3365 C C . LEU B 1 81 ? 1.318 -22.547 -16.578 1 81.25 81 LEU B C 1
ATOM 3367 O O . LEU B 1 81 ? 0.883 -22.188 -17.672 1 81.25 81 LEU B O 1
ATOM 3371 N N . ASN B 1 82 ? 0.574 -23.281 -15.938 1 81.81 82 ASN B N 1
ATOM 3372 C CA . ASN B 1 82 ? -0.781 -23.734 -16.234 1 81.81 82 ASN B CA 1
ATOM 3373 C C . ASN B 1 82 ? -0.864 -24.422 -17.594 1 81.81 82 ASN B C 1
ATOM 3375 O O . ASN B 1 82 ? -1.741 -24.094 -18.391 1 81.81 82 ASN B O 1
ATOM 3379 N N . ILE B 1 83 ? 0.064 -25.203 -17.969 1 90.75 83 ILE B N 1
ATOM 3380 C CA . ILE B 1 83 ? -0.026 -26.078 -19.125 1 90.75 83 ILE B CA 1
ATOM 3381 C C . ILE B 1 83 ? -1.283 -26.938 -19.031 1 90.75 83 ILE B C 1
ATOM 3383 O O . ILE B 1 83 ? -1.536 -27.562 -18 1 90.75 83 ILE B O 1
ATOM 3387 N N . PRO B 1 84 ? -2.033 -26.938 -20.109 1 93 84 PRO B N 1
ATOM 3388 C CA . PRO B 1 84 ? -3.275 -27.719 -20.031 1 93 84 PRO B CA 1
ATOM 3389 C C . PRO B 1 84 ? -3.029 -29.219 -19.969 1 93 84 PRO B C 1
ATOM 3391 O O . PRO B 1 84 ? -2.324 -29.766 -20.828 1 93 84 PRO B O 1
ATOM 3394 N N . LEU B 1 85 ? -3.521 -29.875 -19 1 97.5 85 LEU B N 1
ATOM 3395 C CA . LEU B 1 85 ? -3.486 -31.328 -18.844 1 97.5 85 LEU B CA 1
ATOM 3396 C C . LEU B 1 85 ? -4.898 -31.906 -18.781 1 97.5 85 LEU B C 1
ATOM 3398 O O . LEU B 1 85 ? -5.406 -32.188 -17.703 1 97.5 85 LEU B O 1
ATOM 3402 N N . ASP B 1 86 ? -5.453 -32.062 -19.984 1 97.12 86 ASP B N 1
ATOM 3403 C CA . ASP B 1 86 ? -6.844 -32.5 -20.078 1 97.12 86 ASP B CA 1
ATOM 3404 C C . ASP B 1 86 ? -6.945 -34.031 -20.062 1 97.12 86 ASP B C 1
ATOM 3406 O O . ASP B 1 86 ? -5.953 -34.719 -19.812 1 97.12 86 ASP B O 1
ATOM 3410 N N . SER B 1 87 ? -8.109 -34.531 -20.328 1 97.94 87 SER B N 1
ATOM 3411 C CA . SER B 1 87 ? -8.414 -35.938 -20.188 1 97.94 87 SER B CA 1
ATOM 3412 C C . SER B 1 87 ? -7.574 -36.781 -21.141 1 97.94 87 SER B C 1
ATOM 3414 O O . SER B 1 87 ? -7.051 -37.844 -20.766 1 97.94 87 SER B O 1
ATOM 3416 N N . GLU B 1 88 ? -7.414 -36.344 -22.328 1 98.12 88 GLU B N 1
ATOM 3417 C CA . GLU B 1 88 ? -6.68 -37.094 -23.328 1 98.12 88 GLU B CA 1
ATOM 3418 C C . GLU B 1 88 ? -5.207 -37.25 -22.953 1 98.12 88 GLU B C 1
ATOM 3420 O O . GLU B 1 88 ? -4.637 -38.344 -23.062 1 98.12 88 GLU B O 1
ATOM 3425 N N . VAL B 1 89 ? -4.617 -36.125 -22.531 1 98.38 89 VAL B N 1
ATOM 3426 C CA . VAL B 1 89 ? -3.213 -36.125 -22.141 1 98.38 89 VAL B CA 1
ATOM 3427 C C . VAL B 1 89 ? -3.023 -37.062 -20.938 1 98.38 89 VAL B C 1
ATOM 3429 O O . VAL B 1 89 ? -2.115 -37.906 -20.938 1 98.38 89 VAL B O 1
ATOM 3432 N N . ILE B 1 90 ? -3.867 -37 -19.953 1 98.62 90 ILE B N 1
ATOM 3433 C CA . ILE B 1 90 ? -3.742 -37.75 -18.719 1 98.62 90 ILE B CA 1
ATOM 3434 C C . ILE B 1 90 ? -3.938 -39.25 -19.016 1 98.62 90 ILE B C 1
ATOM 3436 O O . ILE B 1 90 ? -3.131 -40.094 -18.609 1 98.62 90 ILE B O 1
ATOM 3440 N N . ARG B 1 91 ? -4.969 -39.562 -19.766 1 98.06 91 ARG B N 1
ATOM 3441 C CA . ARG B 1 91 ? -5.258 -40.969 -20.094 1 98.06 91 ARG B CA 1
ATOM 3442 C C . ARG B 1 91 ? -4.098 -41.594 -20.844 1 98.06 91 ARG B C 1
ATOM 3444 O O . ARG B 1 91 ? -3.713 -42.75 -20.562 1 98.06 91 ARG B O 1
ATOM 3451 N N . SER B 1 92 ? -3.607 -40.875 -21.797 1 98.38 92 SER B N 1
ATOM 3452 C CA . SER B 1 92 ? -2.504 -41.375 -22.594 1 98.38 92 SER B CA 1
ATOM 3453 C C . SER B 1 92 ? -1.252 -41.594 -21.75 1 98.38 92 SER B C 1
ATOM 3455 O O . SER B 1 92 ? -0.563 -42.625 -21.891 1 98.38 92 SER B O 1
ATOM 3457 N N . ALA B 1 93 ? -1.005 -40.656 -20.906 1 98.38 93 ALA B N 1
ATOM 3458 C CA . ALA B 1 93 ? 0.219 -40.688 -20.109 1 98.38 93 ALA B CA 1
ATOM 3459 C C . ALA B 1 93 ? 0.115 -41.719 -19 1 98.38 93 ALA B C 1
ATOM 3461 O O . ALA B 1 93 ? 1.131 -42.219 -18.5 1 98.38 93 ALA B O 1
ATOM 3462 N N . ALA B 1 94 ? -1.08 -42.031 -18.609 1 98.19 94 ALA B N 1
ATOM 3463 C CA . ALA B 1 94 ? -1.3 -42.969 -17.5 1 98.19 94 ALA B CA 1
ATOM 3464 C C . ALA B 1 94 ? -1.469 -44.375 -18.016 1 98.19 94 ALA B C 1
ATOM 3466 O O . ALA B 1 94 ? -1.637 -45.312 -17.219 1 98.19 94 ALA B O 1
ATOM 3467 N N . SER B 1 95 ? -1.406 -44.562 -19.266 1 97.25 95 SER B N 1
ATOM 3468 C CA . SER B 1 95 ? -1.653 -45.875 -19.875 1 97.25 95 SER B CA 1
ATOM 3469 C C . SER B 1 95 ? -0.696 -46.938 -19.328 1 97.25 95 SER B C 1
ATOM 3471 O O . SER B 1 95 ? 0.507 -46.688 -19.219 1 97.25 95 SER B O 1
ATOM 3473 N N . SER B 1 96 ? -1.183 -48.125 -19.125 1 95.31 96 SER B N 1
ATOM 3474 C CA . SER B 1 96 ? -0.39 -49.219 -18.609 1 95.31 96 SER B CA 1
ATOM 3475 C C . SER B 1 96 ? 0.541 -49.781 -19.688 1 95.31 96 SER B C 1
ATOM 3477 O O . SER B 1 96 ? 1.443 -50.562 -19.391 1 95.31 96 SER B O 1
ATOM 3479 N N . ASP B 1 97 ? 0.344 -49.281 -20.859 1 95.56 97 ASP B N 1
ATOM 3480 C CA . ASP B 1 97 ? 1.184 -49.75 -21.969 1 95.56 97 ASP B CA 1
ATOM 3481 C C . ASP B 1 97 ? 2.557 -49.094 -21.922 1 95.56 97 ASP B C 1
ATOM 3483 O O . ASP B 1 97 ? 3.492 -49.531 -22.578 1 95.56 97 ASP B O 1
ATOM 3487 N N . LEU B 1 98 ? 2.59 -48.031 -21.203 1 96.62 98 LEU B N 1
ATOM 3488 C CA . LEU B 1 98 ? 3.859 -47.312 -21.094 1 96.62 98 LEU B CA 1
ATOM 3489 C C . LEU B 1 98 ? 4.773 -48 -20.062 1 96.62 98 LEU B C 1
ATOM 3491 O O . LEU B 1 98 ? 4.297 -48.531 -19.078 1 96.62 98 LEU B O 1
ATOM 3495 N N . ALA B 1 99 ? 6.043 -47.906 -20.344 1 96.25 99 ALA B N 1
ATOM 3496 C CA . ALA B 1 99 ? 7.016 -48.438 -19.391 1 96.25 99 ALA B CA 1
ATOM 3497 C C . ALA B 1 99 ? 6.902 -47.75 -18.031 1 96.25 99 ALA B C 1
ATOM 3499 O O . ALA B 1 99 ? 7.105 -48.375 -17 1 96.25 99 ALA B O 1
ATOM 3500 N N . THR B 1 100 ? 6.652 -46.469 -18.094 1 96.56 100 THR B N 1
ATOM 3501 C CA . THR B 1 100 ? 6.488 -45.656 -16.891 1 96.56 100 THR B CA 1
ATOM 3502 C C . THR B 1 100 ? 5.211 -44.812 -16.984 1 96.56 100 THR B C 1
ATOM 3504 O O . THR B 1 100 ? 5.25 -43.656 -17.391 1 96.56 100 THR B O 1
ATOM 3507 N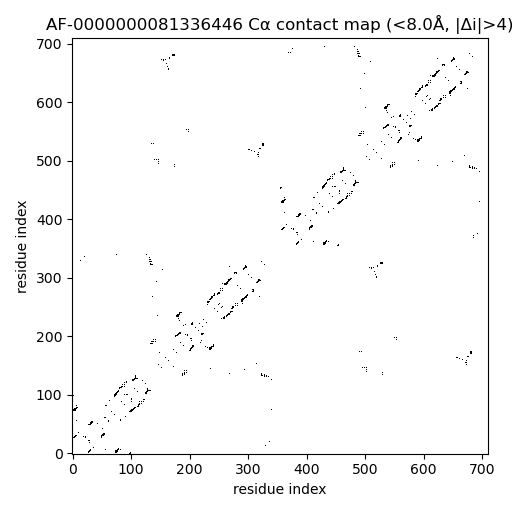 N . PRO B 1 101 ? 4.129 -45.375 -16.547 1 97.31 101 PRO B N 1
ATOM 3508 C CA . PRO B 1 101 ? 2.869 -44.656 -16.609 1 97.31 101 PRO B CA 1
ATOM 3509 C C . PRO B 1 101 ? 2.832 -43.469 -15.617 1 97.31 101 PRO B C 1
ATOM 3511 O O . PRO B 1 101 ? 3.404 -43.562 -14.531 1 97.31 101 PRO B O 1
ATOM 3514 N N . LEU B 1 102 ? 2.135 -42.469 -15.992 1 98.31 102 LEU B N 1
ATOM 3515 C CA . LEU B 1 102 ? 1.959 -41.281 -15.156 1 98.31 102 LEU B CA 1
ATOM 3516 C C . LEU B 1 102 ? 1.252 -41.625 -13.852 1 98.31 102 LEU B C 1
ATOM 3518 O O . LEU B 1 102 ? 0.217 -42.312 -13.867 1 98.31 102 LEU B O 1
ATOM 3522 N N . GLN B 1 103 ? 1.808 -41.156 -12.789 1 97.69 103 GLN B N 1
ATOM 3523 C CA . GLN B 1 103 ? 1.252 -41.469 -11.477 1 97.69 103 GLN B CA 1
ATOM 3524 C C . GLN B 1 103 ? 0.806 -40.219 -10.75 1 97.69 103 GLN B C 1
ATOM 3526 O O . GLN B 1 103 ? -0.078 -40.25 -9.891 1 97.69 103 GLN B O 1
ATOM 3531 N N . ALA B 1 104 ? 1.424 -39.094 -11.07 1 98.44 104 ALA B N 1
ATOM 3532 C CA . ALA B 1 104 ? 1.059 -37.844 -10.406 1 98.44 104 ALA B CA 1
ATOM 3533 C C . ALA B 1 104 ? 1.294 -36.656 -11.312 1 98.44 104 ALA B C 1
ATOM 3535 O O . ALA B 1 104 ? 2.154 -36.688 -12.195 1 98.44 104 ALA B O 1
ATOM 3536 N N . ILE B 1 105 ? 0.503 -35.625 -11.148 1 98.56 105 ILE B N 1
ATOM 3537 C CA . ILE B 1 105 ? 0.705 -34.312 -11.695 1 98.56 105 ILE B CA 1
ATOM 3538 C C . ILE B 1 105 ? 0.969 -33.312 -10.562 1 98.56 105 ILE B C 1
ATOM 3540 O O . ILE B 1 105 ? 0.176 -33.219 -9.617 1 98.56 105 ILE B O 1
ATOM 3544 N N . ALA B 1 106 ? 2.119 -32.688 -10.648 1 98.25 106 ALA B N 1
ATOM 3545 C CA . ALA B 1 106 ? 2.557 -31.797 -9.586 1 98.25 106 ALA B CA 1
ATOM 3546 C C . ALA B 1 106 ? 2.576 -30.344 -10.062 1 98.25 106 ALA B C 1
ATOM 3548 O O . ALA B 1 106 ? 3.445 -29.953 -10.844 1 98.25 106 ALA B O 1
ATOM 3549 N N . GLN B 1 107 ? 1.704 -29.578 -9.523 1 97.31 107 GLN B N 1
ATOM 3550 C CA . GLN B 1 107 ? 1.574 -28.156 -9.852 1 97.31 107 GLN B CA 1
ATOM 3551 C C . GLN B 1 107 ? 2.26 -27.297 -8.805 1 97.31 107 GLN B C 1
ATOM 3553 O O . GLN B 1 107 ? 1.796 -27.203 -7.664 1 97.31 107 GLN B O 1
ATOM 3558 N N . ALA B 1 108 ? 3.369 -26.656 -9.203 1 96.5 108 ALA B N 1
ATOM 3559 C CA . ALA B 1 108 ? 3.947 -25.641 -8.336 1 96.5 108 ALA B CA 1
ATOM 3560 C C . ALA B 1 108 ? 3.102 -24.359 -8.336 1 96.5 108 ALA B C 1
ATOM 3562 O O . ALA B 1 108 ? 3.418 -23.406 -9.047 1 96.5 108 ALA B O 1
ATOM 3563 N N . GLY B 1 109 ? 2.186 -24.234 -7.496 1 93.12 109 GLY B N 1
ATOM 3564 C CA . GLY B 1 109 ? 1.173 -23.188 -7.41 1 93.12 109 GLY B CA 1
ATOM 3565 C C . GLY B 1 109 ? -0.123 -23.672 -6.781 1 93.12 109 GLY B C 1
ATOM 3566 O O . GLY B 1 109 ? -0.3 -24.859 -6.547 1 93.12 109 GLY B O 1
ATOM 3567 N N . VAL B 1 110 ? -1.01 -22.797 -6.578 1 87.62 110 VAL B N 1
ATOM 3568 C CA . VAL B 1 110 ? -2.252 -23.094 -5.875 1 87.62 110 VAL B CA 1
ATOM 3569 C C . VAL B 1 110 ? -3.303 -23.578 -6.871 1 87.62 110 VAL B C 1
ATOM 3571 O O . VAL B 1 110 ? -4.031 -24.531 -6.594 1 87.62 110 VAL B O 1
ATOM 3574 N N . GLY B 1 111 ? -3.42 -22.953 -7.973 1 86.38 111 GLY B N 1
ATOM 3575 C CA . GLY B 1 111 ? -4.469 -23.219 -8.945 1 86.38 111 GLY B CA 1
ATOM 3576 C C . GLY B 1 111 ? -4.246 -24.484 -9.734 1 86.38 111 GLY B C 1
ATOM 3577 O O . GLY B 1 111 ? -3.133 -24.75 -10.195 1 86.38 111 GLY B O 1
ATOM 3578 N N . ILE B 1 112 ? -5.293 -25.312 -9.906 1 90.88 112 ILE B N 1
ATOM 3579 C CA . ILE B 1 112 ? -5.18 -26.578 -10.633 1 90.88 112 ILE B CA 1
ATOM 3580 C C . ILE B 1 112 ? -6.312 -26.688 -11.656 1 90.88 112 ILE B C 1
ATOM 3582 O O . ILE B 1 112 ? -6.711 -27.797 -12.031 1 90.88 112 ILE B O 1
ATOM 3586 N N . SER B 1 113 ? -6.801 -25.516 -12.055 1 84.56 113 SER B N 1
ATOM 3587 C CA . SER B 1 113 ? -7.949 -25.484 -12.953 1 84.56 113 SER B CA 1
ATOM 3588 C C . SER B 1 113 ? -7.586 -26.016 -14.344 1 84.56 113 SER B C 1
ATOM 3590 O O . SER B 1 113 ? -8.461 -26.438 -15.094 1 84.56 113 SER B O 1
ATOM 3592 N N . HIS B 1 114 ? -6.348 -26.031 -14.695 1 89.44 114 HIS B N 1
ATOM 3593 C CA . HIS B 1 114 ? -5.891 -26.453 -16.016 1 89.44 114 HIS B CA 1
ATOM 3594 C C . HIS B 1 114 ? -5.707 -27.969 -16.078 1 89.44 114 HIS B C 1
ATOM 3596 O O . HIS B 1 114 ? -5.395 -28.516 -17.125 1 89.44 114 HIS B O 1
ATOM 3602 N N . ILE B 1 115 ? -5.914 -28.688 -14.953 1 96.06 115 ILE B N 1
ATOM 3603 C CA . ILE B 1 115 ? -5.789 -30.125 -14.852 1 96.06 115 ILE B CA 1
ATOM 3604 C C . ILE B 1 115 ? -7.176 -30.766 -14.773 1 96.06 115 ILE B C 1
ATOM 3606 O O . ILE B 1 115 ? -8.016 -30.344 -13.969 1 96.06 115 ILE B O 1
ATOM 3610 N N . ASP B 1 116 ? -7.465 -31.703 -15.609 1 96.94 116 ASP B N 1
ATOM 3611 C CA . ASP B 1 116 ? -8.711 -32.469 -15.523 1 96.94 116 ASP B CA 1
ATOM 3612 C C . ASP B 1 116 ? -8.711 -33.375 -14.32 1 96.94 116 ASP B C 1
ATOM 3614 O O . ASP B 1 116 ? -8.305 -34.562 -14.422 1 96.94 116 ASP B O 1
ATOM 3618 N N . ARG B 1 117 ? -9.273 -32.938 -13.305 1 95.69 117 ARG B N 1
ATOM 3619 C CA . ARG B 1 117 ? -9.211 -33.656 -12.031 1 95.69 117 ARG B CA 1
ATOM 3620 C C . ARG B 1 117 ? -10.031 -34.938 -12.086 1 95.69 117 ARG B C 1
ATOM 3622 O O . ARG B 1 117 ? -9.695 -35.938 -11.438 1 95.69 117 ARG B O 1
ATOM 3629 N N . GLN B 1 118 ? -11.102 -34.906 -12.789 1 96.31 118 GLN B N 1
ATOM 3630 C CA . GLN B 1 118 ? -11.93 -36.094 -12.914 1 96.31 118 GLN B CA 1
ATOM 3631 C C . GLN B 1 118 ? -11.18 -37.219 -13.625 1 96.31 118 GLN B C 1
ATOM 3633 O O . GLN B 1 118 ? -11.195 -38.375 -13.172 1 96.31 118 GLN B O 1
ATOM 3638 N N . GLU B 1 119 ? -10.578 -36.875 -14.688 1 97.81 119 GLU B N 1
ATOM 3639 C CA . GLU B 1 119 ? -9.805 -37.875 -15.406 1 97.81 119 GLU B CA 1
ATOM 3640 C C . GLU B 1 119 ? -8.609 -38.344 -14.578 1 97.81 119 GLU B C 1
ATOM 3642 O O . GLU B 1 119 ? -8.242 -39.5 -14.633 1 97.81 119 GLU B O 1
ATOM 3647 N N . ALA B 1 120 ? -7.957 -37.406 -13.891 1 98.19 120 ALA B N 1
ATOM 3648 C CA . ALA B 1 120 ? -6.852 -37.781 -13.016 1 98.19 120 ALA B CA 1
ATOM 3649 C C . ALA B 1 120 ? -7.289 -38.844 -12.016 1 98.19 120 ALA B C 1
ATOM 3651 O O . ALA B 1 120 ? -6.617 -39.875 -11.852 1 98.19 120 ALA B O 1
ATOM 3652 N N . GLU B 1 121 ? -8.398 -38.656 -11.438 1 97.19 121 GLU B N 1
ATOM 3653 C CA . GLU B 1 121 ? -8.938 -39.594 -10.469 1 97.19 121 GLU B CA 1
ATOM 3654 C C . GLU B 1 121 ? -9.25 -40.938 -11.133 1 97.19 121 GLU B C 1
ATOM 3656 O O . GLU B 1 121 ? -8.883 -42 -10.602 1 97.19 121 GLU B O 1
ATOM 3661 N N . ARG B 1 122 ? -9.898 -40.875 -12.234 1 97.5 122 ARG B N 1
ATOM 3662 C CA . ARG B 1 122 ? -10.289 -42.094 -12.961 1 97.5 122 ARG B CA 1
ATOM 3663 C C . ARG B 1 122 ? -9.062 -42.906 -13.344 1 97.5 122 ARG B C 1
ATOM 3665 O O . ARG B 1 122 ? -9.102 -44.125 -13.32 1 97.5 122 ARG B O 1
ATOM 3672 N N . SER B 1 123 ? -8.016 -42.25 -13.703 1 97.69 123 SER B N 1
ATOM 3673 C CA . SER B 1 123 ? -6.805 -42.906 -14.195 1 97.69 123 SER B CA 1
ATOM 3674 C C . SER B 1 123 ? -5.859 -43.25 -13.055 1 97.69 123 SER B C 1
ATOM 3676 O O . SER B 1 123 ? -4.746 -43.719 -13.281 1 97.69 123 SER B O 1
ATOM 3678 N N . GLY B 1 124 ? -6.262 -42.875 -11.828 1 96.69 124 GLY B N 1
ATOM 3679 C CA . GLY B 1 124 ? -5.418 -43.156 -10.672 1 96.69 124 GLY B CA 1
ATOM 3680 C C . GLY B 1 124 ? -4.227 -42.219 -10.57 1 96.69 124 GLY B C 1
ATOM 3681 O O . GLY B 1 124 ? -3.184 -42.594 -10.031 1 96.69 124 GLY B O 1
ATOM 3682 N N . VAL B 1 125 ? -4.293 -41.062 -11.172 1 98.19 125 VAL B N 1
ATOM 3683 C CA . VAL B 1 125 ? -3.221 -40.094 -11.141 1 98.19 125 VAL B CA 1
ATOM 3684 C C . VAL B 1 125 ? -3.465 -39.094 -10.016 1 98.19 125 VAL B C 1
ATOM 3686 O O . VAL B 1 125 ? -4.508 -38.406 -9.969 1 98.19 125 VAL B O 1
ATOM 3689 N N . THR B 1 126 ? -2.514 -38.969 -9.094 1 98 126 THR B N 1
ATOM 3690 C CA . THR B 1 126 ? -2.613 -38.031 -7.973 1 98 126 THR B CA 1
ATOM 3691 C C . THR B 1 126 ? -2.252 -36.625 -8.406 1 98 126 THR B C 1
ATOM 3693 O O . THR B 1 126 ? -1.305 -36.438 -9.164 1 98 126 THR B O 1
ATOM 3696 N N . VAL B 1 127 ? -3.01 -35.656 -7.969 1 98.12 127 VAL B N 1
ATOM 3697 C CA . VAL B 1 127 ? -2.689 -34.25 -8.25 1 98.12 127 VAL B CA 1
ATOM 3698 C C . VAL B 1 127 ? -2.107 -33.594 -7 1 98.12 127 VAL B C 1
ATOM 3700 O O . VAL B 1 127 ? -2.736 -33.594 -5.938 1 98.12 127 VAL B O 1
ATOM 3703 N N . LEU B 1 128 ? -0.929 -33.125 -7.098 1 97.69 128 LEU B N 1
ATOM 3704 C CA . LEU B 1 128 ? -0.223 -32.406 -6.043 1 97.69 128 LEU B CA 1
ATOM 3705 C C . LEU B 1 128 ? -0.132 -30.906 -6.363 1 97.69 128 LEU B C 1
ATOM 3707 O O . LEU B 1 128 ? 0.043 -30.531 -7.523 1 97.69 128 LEU B O 1
ATOM 3711 N N . ASN B 1 129 ? -0.346 -30.062 -5.414 1 96.69 129 ASN B N 1
ATOM 3712 C CA . ASN B 1 129 ? -0.146 -28.625 -5.578 1 96.69 129 ASN B CA 1
ATOM 3713 C C . ASN B 1 129 ? 0.417 -27.984 -4.309 1 96.69 129 ASN B C 1
ATOM 3715 O O . ASN B 1 129 ? 0.835 -28.703 -3.389 1 96.69 129 ASN B O 1
ATOM 3719 N N . THR B 1 130 ? 0.64 -26.719 -4.332 1 96.25 130 THR B N 1
ATOM 3720 C CA . THR B 1 130 ? 1.327 -26.062 -3.229 1 96.25 130 THR B CA 1
ATOM 3721 C C . THR B 1 130 ? 0.47 -24.922 -2.656 1 96.25 130 THR B C 1
ATOM 3723 O O . THR B 1 130 ? 0.851 -23.766 -2.719 1 96.25 130 THR B O 1
ATOM 3726 N N . PRO B 1 131 ? -0.665 -25.266 -1.95 1 92.44 131 PRO B N 1
ATOM 3727 C CA . PRO B 1 131 ? -1.523 -24.25 -1.346 1 92.44 131 PRO B CA 1
ATOM 3728 C C . PRO B 1 131 ? -0.783 -23.375 -0.334 1 92.44 131 PRO B C 1
ATOM 3730 O O . PRO B 1 131 ? 0.021 -23.891 0.453 1 92.44 131 PRO B O 1
ATOM 3733 N N . GLY B 1 132 ? -0.967 -22.062 -0.386 1 94.12 132 GLY B N 1
ATOM 3734 C CA . GLY B 1 132 ? -0.415 -21.156 0.604 1 94.12 132 GLY B CA 1
ATOM 3735 C C . GLY B 1 132 ? 0.947 -20.609 0.219 1 94.12 132 GLY B C 1
ATOM 3736 O O . GLY B 1 132 ? 1.431 -19.641 0.822 1 94.12 132 GLY B O 1
ATOM 3737 N N . ALA B 1 133 ? 1.579 -21.219 -0.813 1 95.38 133 ALA B N 1
ATOM 3738 C CA . ALA B 1 133 ? 2.93 -20.812 -1.195 1 95.38 133 ALA B CA 1
ATOM 3739 C C . ALA B 1 133 ? 2.982 -19.328 -1.561 1 95.38 133 ALA B C 1
ATOM 3741 O O . ALA B 1 133 ? 4.008 -18.672 -1.371 1 95.38 133 ALA B O 1
ATOM 3742 N N . ASN B 1 134 ? 1.873 -18.812 -2.002 1 96.44 134 ASN B N 1
ATOM 3743 C CA . ASN B 1 134 ? 1.854 -17.422 -2.451 1 96.44 134 ASN B CA 1
ATOM 3744 C C . ASN B 1 134 ? 1.05 -16.531 -1.503 1 96.44 134 ASN B C 1
ATOM 3746 O O . ASN B 1 134 ? 0.712 -15.406 -1.843 1 96.44 134 ASN B O 1
ATOM 3750 N N . ALA B 1 135 ? 0.723 -17 -0.302 1 97.31 135 ALA B N 1
ATOM 3751 C CA . ALA B 1 135 ? -0.19 -16.312 0.608 1 97.31 135 ALA B CA 1
ATOM 3752 C C . ALA B 1 135 ? 0.373 -14.953 1.03 1 97.31 135 ALA B C 1
ATOM 3754 O O . ALA B 1 135 ? -0.343 -13.953 1.03 1 97.31 135 ALA B O 1
ATOM 3755 N N . THR B 1 136 ? 1.666 -14.922 1.338 1 97.5 136 THR B N 1
ATOM 3756 C CA . THR B 1 136 ? 2.291 -13.68 1.771 1 97.5 136 THR B CA 1
ATOM 3757 C C . THR B 1 136 ? 2.279 -12.648 0.648 1 97.5 136 THR B C 1
ATOM 3759 O O . THR B 1 136 ? 1.935 -11.484 0.87 1 97.5 136 THR B O 1
ATOM 3762 N N . ALA B 1 137 ? 2.629 -13.102 -0.539 1 97.75 137 ALA B N 1
ATOM 3763 C CA . ALA B 1 137 ? 2.656 -12.219 -1.701 1 97.75 137 ALA B CA 1
ATOM 3764 C C . ALA B 1 137 ? 1.286 -11.594 -1.946 1 97.75 137 ALA B C 1
ATOM 3766 O O . ALA B 1 137 ? 1.174 -10.375 -2.113 1 97.75 137 ALA B O 1
ATOM 3767 N N . VAL B 1 138 ? 0.278 -12.383 -1.927 1 98.06 138 VAL B N 1
ATOM 3768 C CA . VAL B 1 138 ? -1.074 -11.898 -2.195 1 98.06 138 VAL B CA 1
ATOM 3769 C C . VAL B 1 138 ? -1.52 -10.953 -1.083 1 98.06 138 VAL B C 1
ATOM 3771 O O . VAL B 1 138 ? -2.143 -9.922 -1.349 1 98.06 138 VAL B O 1
ATOM 3774 N N . ALA B 1 139 ? -1.212 -11.289 0.136 1 98.12 139 ALA B N 1
ATOM 3775 C CA . ALA B 1 139 ? -1.609 -10.469 1.276 1 98.12 139 ALA B CA 1
ATOM 3776 C C . ALA B 1 139 ? -1.013 -9.062 1.179 1 98.12 139 ALA B C 1
ATOM 3778 O O . ALA B 1 139 ? -1.699 -8.07 1.432 1 98.12 139 ALA B O 1
ATOM 3779 N N . GLU B 1 140 ? 0.248 -9 0.828 1 97.62 140 GLU B N 1
ATOM 3780 C CA . GLU B 1 140 ? 0.908 -7.707 0.656 1 97.62 140 GLU B CA 1
ATOM 3781 C C . GLU B 1 140 ? 0.24 -6.887 -0.445 1 97.62 140 GLU B C 1
ATOM 3783 O O . GLU B 1 140 ? 0.022 -5.684 -0.285 1 97.62 140 GLU B O 1
ATOM 3788 N N . TYR B 1 141 ? -0.073 -7.559 -1.52 1 98.12 141 TYR B N 1
ATOM 3789 C CA . TYR B 1 141 ? -0.782 -6.918 -2.623 1 98.12 141 TYR B CA 1
ATOM 3790 C C . TYR B 1 141 ? -2.111 -6.336 -2.154 1 98.12 141 TYR B C 1
ATOM 3792 O O . TYR B 1 141 ? -2.424 -5.18 -2.441 1 98.12 141 TYR B O 1
ATOM 3800 N N . VAL B 1 142 ? -2.861 -7.086 -1.395 1 98.56 142 VAL B N 1
ATOM 3801 C CA . VAL B 1 142 ? -4.203 -6.711 -0.962 1 98.56 142 VAL B CA 1
ATOM 3802 C C . VAL B 1 142 ? -4.133 -5.504 -0.032 1 98.56 142 VAL B C 1
ATOM 3804 O O . VAL B 1 142 ? -4.852 -4.523 -0.222 1 98.56 142 VAL B O 1
ATOM 3807 N N . VAL B 1 143 ? -3.254 -5.543 0.935 1 96.38 143 VAL B N 1
ATOM 3808 C CA . VAL B 1 143 ? -3.152 -4.461 1.908 1 96.38 143 VAL B CA 1
ATOM 3809 C C . VAL B 1 143 ? -2.674 -3.188 1.217 1 96.38 143 VAL B C 1
ATOM 3811 O O . VAL B 1 143 ? -3.174 -2.096 1.498 1 96.38 143 VAL B O 1
ATOM 3814 N N . ALA B 1 144 ? -1.726 -3.322 0.304 1 96.19 144 ALA B N 1
ATOM 3815 C CA . ALA B 1 144 ? -1.244 -2.164 -0.446 1 96.19 144 ALA B CA 1
ATOM 3816 C C . ALA B 1 144 ? -2.369 -1.529 -1.258 1 96.19 144 ALA B C 1
ATOM 3818 O O . ALA B 1 144 ? -2.512 -0.305 -1.28 1 96.19 144 ALA B O 1
ATOM 3819 N N . GLN B 1 145 ? -3.146 -2.375 -1.914 1 97.75 145 GLN B N 1
ATOM 3820 C CA . GLN B 1 145 ? -4.258 -1.882 -2.719 1 97.75 145 GLN B CA 1
ATOM 3821 C C . GLN B 1 145 ? -5.312 -1.205 -1.845 1 97.75 145 GLN B C 1
ATOM 3823 O O . GLN B 1 145 ? -5.887 -0.187 -2.234 1 97.75 145 GLN B O 1
ATOM 3828 N N . ALA B 1 146 ? -5.566 -1.753 -0.659 1 97.19 146 ALA B N 1
ATOM 3829 C CA . ALA B 1 146 ? -6.531 -1.164 0.266 1 97.19 146 ALA B CA 1
ATOM 3830 C C . ALA B 1 146 ? -6.16 0.277 0.603 1 97.19 146 ALA B C 1
ATOM 3832 O O . ALA B 1 146 ? -7.004 1.175 0.532 1 97.19 146 ALA B O 1
ATOM 3833 N N . VAL B 1 147 ? -4.902 0.498 0.889 1 95.69 147 VAL B N 1
ATOM 3834 C CA . VAL B 1 147 ? -4.457 1.841 1.244 1 95.69 147 VAL B CA 1
ATOM 3835 C C . VAL B 1 147 ? -4.441 2.727 0.001 1 95.69 147 VAL B C 1
ATOM 3837 O O . VAL B 1 147 ? -4.949 3.852 0.026 1 95.69 147 VAL B O 1
ATOM 3840 N N . TYR B 1 148 ? -3.887 2.225 -1.08 1 96.56 148 TYR B N 1
ATOM 3841 C CA . TYR B 1 148 ? -3.729 2.975 -2.32 1 96.56 148 TYR B CA 1
ATOM 3842 C C . TYR B 1 148 ? -5.07 3.49 -2.82 1 96.56 148 TYR B C 1
ATOM 3844 O O . TYR B 1 148 ? -5.195 4.664 -3.186 1 96.56 148 TYR B O 1
ATOM 3852 N N . LEU B 1 149 ? -6.07 2.654 -2.717 1 96.94 149 LEU B N 1
ATOM 3853 C CA . LEU B 1 149 ? -7.375 2.988 -3.268 1 96.94 149 LEU B CA 1
ATOM 3854 C C . LEU B 1 149 ? -8.203 3.793 -2.268 1 96.94 149 LEU B C 1
ATOM 3856 O O . LEU B 1 149 ? -8.938 4.703 -2.652 1 96.94 149 LEU B O 1
ATOM 3860 N N . SER B 1 150 ? -8.094 3.467 -0.965 1 96.19 150 SER B N 1
ATOM 3861 C CA . SER B 1 150 ? -8.875 4.172 0.044 1 96.19 150 SER B CA 1
ATOM 3862 C C . SER B 1 150 ? -8.453 5.637 0.146 1 96.19 150 SER B C 1
ATOM 3864 O O . SER B 1 150 ? -9.266 6.496 0.497 1 96.19 150 SER B O 1
ATOM 3866 N N . ARG B 1 151 ? -7.219 5.906 -0.28 1 96.25 151 ARG B N 1
ATOM 3867 C CA . ARG B 1 151 ? -6.68 7.258 -0.17 1 96.25 151 ARG B CA 1
ATOM 3868 C C . ARG B 1 151 ? -6.738 7.98 -1.512 1 96.25 151 ARG B C 1
ATOM 3870 O O . ARG B 1 151 ? -6.16 9.062 -1.667 1 96.25 151 ARG B O 1
ATOM 3877 N N . ASP B 1 152 ? -7.328 7.406 -2.494 1 96.06 152 ASP B N 1
ATOM 3878 C CA . ASP B 1 152 ? -7.555 7.996 -3.811 1 96.06 152 ASP B CA 1
ATOM 3879 C C . ASP B 1 152 ? -6.238 8.391 -4.473 1 96.06 152 ASP B C 1
ATOM 3881 O O . ASP B 1 152 ? -6.156 9.43 -5.133 1 96.06 152 ASP B O 1
ATOM 3885 N N . LEU B 1 153 ? -5.188 7.598 -4.285 1 96.12 153 LEU B N 1
ATOM 3886 C CA . LEU B 1 153 ? -3.85 7.977 -4.719 1 96.12 153 LEU B CA 1
ATOM 3887 C C . LEU B 1 153 ? -3.754 8 -6.238 1 96.12 153 LEU B C 1
ATOM 3889 O O . LEU B 1 153 ? -2.996 8.789 -6.809 1 96.12 153 LEU B O 1
ATOM 3893 N N . ASN B 1 154 ? -4.52 7.121 -6.922 1 93.56 154 ASN B N 1
ATOM 3894 C CA . ASN B 1 154 ? -4.547 7.148 -8.383 1 93.56 154 ASN B CA 1
ATOM 3895 C C . ASN B 1 154 ? -5.07 8.484 -8.906 1 93.56 154 ASN B C 1
ATOM 3897 O O . ASN B 1 154 ? -4.527 9.031 -9.867 1 93.56 154 ASN B O 1
ATOM 3901 N N . HIS B 1 155 ? -6.141 8.969 -8.32 1 94.38 155 HIS B N 1
ATOM 3902 C CA . HIS B 1 155 ? -6.711 10.258 -8.695 1 94.38 155 HIS B CA 1
ATOM 3903 C C . HIS B 1 155 ? -5.699 11.391 -8.5 1 94.38 155 HIS B C 1
ATOM 3905 O O . HIS B 1 155 ? -5.465 12.18 -9.422 1 94.38 155 HIS B O 1
ATOM 3911 N N . TYR B 1 156 ? -5.098 11.445 -7.336 1 97.12 156 TYR B N 1
ATOM 3912 C CA . TYR B 1 156 ? -4.156 12.516 -7.02 1 97.12 156 TYR B CA 1
ATOM 3913 C C . TYR B 1 156 ? -2.934 12.453 -7.93 1 97.12 156 TYR B C 1
ATOM 3915 O O . TYR B 1 156 ? -2.436 13.492 -8.375 1 97.12 156 TYR B O 1
ATOM 3923 N N . ASN B 1 157 ? -2.457 11.219 -8.164 1 96.88 157 ASN B N 1
ATOM 3924 C CA . ASN B 1 157 ? -1.334 11.047 -9.078 1 96.88 157 ASN B CA 1
ATOM 3925 C C . ASN B 1 157 ? -1.661 11.578 -10.469 1 96.88 157 ASN B C 1
ATOM 3927 O O . ASN B 1 157 ? -0.869 12.32 -11.062 1 96.88 157 ASN B O 1
ATOM 3931 N N . THR B 1 158 ? -2.844 11.219 -10.977 1 95.31 158 THR B N 1
ATOM 3932 C CA . THR B 1 158 ? -3.273 11.648 -12.305 1 95.31 158 THR B CA 1
ATOM 3933 C C . THR B 1 158 ? -3.355 13.172 -12.375 1 95.31 158 THR B C 1
ATOM 3935 O O . THR B 1 158 ? -2.83 13.781 -13.312 1 95.31 158 THR B O 1
ATOM 3938 N N . GLU B 1 159 ? -3.955 13.797 -11.391 1 97.06 159 GLU B N 1
ATOM 3939 C CA . GLU B 1 159 ? -4.105 15.25 -11.352 1 97.06 159 GLU B CA 1
ATOM 3940 C C . GLU B 1 159 ? -2.75 15.938 -11.273 1 97.06 159 GLU B C 1
ATOM 3942 O O . GLU B 1 159 ? -2.508 16.922 -11.977 1 97.06 159 GLU B O 1
ATOM 3947 N N . THR B 1 160 ? -1.874 15.414 -10.438 1 98 160 THR B N 1
ATOM 3948 C CA . THR B 1 160 ? -0.565 16.031 -10.258 1 98 160 THR B CA 1
ATOM 3949 C C . THR B 1 160 ? 0.265 15.93 -11.531 1 98 160 THR B C 1
ATOM 3951 O O . THR B 1 160 ? 0.919 16.891 -11.93 1 98 160 THR B O 1
ATOM 3954 N N . HIS B 1 161 ? 0.232 14.805 -12.219 1 97.25 161 HIS B N 1
ATOM 3955 C CA . HIS B 1 161 ? 0.939 14.648 -13.484 1 97.25 161 HIS B CA 1
ATOM 3956 C C . HIS B 1 161 ? 0.392 15.602 -14.547 1 97.25 161 HIS B C 1
ATOM 3958 O O . HIS B 1 161 ? 1.107 15.984 -15.477 1 97.25 161 HIS B O 1
ATOM 3964 N N . SER B 1 162 ? -0.826 15.977 -14.398 1 96.62 162 SER B N 1
ATOM 3965 C CA . SER B 1 162 ? -1.452 16.906 -15.344 1 96.62 162 SER B CA 1
ATOM 3966 C C . SER B 1 162 ? -1.178 18.344 -14.961 1 96.62 162 SER B C 1
ATOM 3968 O O . SER B 1 162 ? -1.729 19.266 -15.57 1 96.62 162 SER B O 1
ATOM 3970 N N . GLY B 1 163 ? -0.447 18.578 -13.875 1 96.25 163 GLY B N 1
ATOM 3971 C CA . GLY B 1 163 ? -0.071 19.906 -13.445 1 96.25 163 GLY B CA 1
ATOM 3972 C C . GLY B 1 163 ? -1.081 20.547 -12.508 1 96.25 163 GLY B C 1
ATOM 3973 O O . GLY B 1 163 ? -1.01 21.75 -12.227 1 96.25 163 GLY B O 1
ATOM 3974 N N . HIS B 1 164 ? -1.995 19.766 -12.047 1 96 164 HIS B N 1
ATOM 3975 C CA . HIS B 1 164 ? -3.049 20.281 -11.18 1 96 164 HIS B CA 1
ATOM 3976 C C . HIS B 1 164 ? -2.785 19.938 -9.719 1 96 164 HIS B C 1
ATOM 3978 O O . HIS B 1 164 ? -2.549 18.766 -9.391 1 96 164 HIS B O 1
ATOM 3984 N N . TRP B 1 165 ? -2.752 20.938 -8.93 1 96.06 165 TRP B N 1
ATOM 3985 C CA . TRP B 1 165 ? -2.689 20.719 -7.492 1 96.06 165 TRP B CA 1
ATOM 3986 C C . TRP B 1 165 ? -4.078 20.453 -6.922 1 96.06 165 TRP B C 1
ATOM 3988 O O . TRP B 1 165 ? -4.855 21.391 -6.703 1 96.06 165 TRP B O 1
ATOM 3998 N N . SER B 1 166 ? -4.332 19.234 -6.5 1 94.44 166 SER B N 1
ATOM 3999 C CA . SER B 1 166 ? -5.715 18.828 -6.246 1 94.44 166 SER B CA 1
ATOM 4000 C C . SER B 1 166 ? -5.957 18.594 -4.762 1 94.44 166 SER B C 1
ATOM 4002 O O . SER B 1 166 ? -7.008 18.062 -4.375 1 94.44 166 SER B O 1
ATOM 4004 N N . LYS B 1 167 ? -4.992 18.844 -3.932 1 91.94 167 LYS B N 1
ATOM 4005 C CA . LYS B 1 167 ? -5.25 18.734 -2.5 1 91.94 167 LYS B CA 1
ATOM 4006 C C . LYS B 1 167 ? -6.516 19.484 -2.105 1 91.94 167 LYS B C 1
ATOM 4008 O O . LYS B 1 167 ? -6.699 20.641 -2.496 1 91.94 167 LYS B O 1
ATOM 4013 N N . GLY B 1 168 ? -7.34 18.875 -1.384 1 88 168 GLY B N 1
ATOM 4014 C CA . GLY B 1 168 ? -8.562 19.531 -0.941 1 88 168 GLY B CA 1
ATOM 4015 C C . GLY B 1 168 ? -9.742 19.281 -1.87 1 88 168 GLY B C 1
ATOM 4016 O O . GLY B 1 168 ? -10.883 19.578 -1.526 1 88 168 GLY B O 1
ATOM 4017 N N . SER B 1 169 ? -9.453 18.688 -3.037 1 88.94 169 SER B N 1
ATOM 4018 C CA . SER B 1 169 ? -10.531 18.406 -3.986 1 88.94 169 SER B CA 1
ATOM 4019 C C . SER B 1 169 ? -11.43 17.281 -3.494 1 88.94 169 SER B C 1
ATOM 4021 O O . SER B 1 169 ? -12.586 17.172 -3.9 1 88.94 169 SER B O 1
ATOM 4023 N N . LEU B 1 170 ? -10.938 16.422 -2.654 1 90.06 170 LEU B N 1
ATOM 4024 C CA . LEU B 1 170 ? -11.68 15.328 -2.039 1 90.06 170 LEU B CA 1
ATOM 4025 C C . LEU B 1 170 ? -11.633 15.43 -0.519 1 90.06 170 LEU B C 1
ATOM 4027 O O . LEU B 1 170 ? -10.766 16.109 0.036 1 90.06 170 LEU B O 1
ATOM 4031 N N . ALA B 1 171 ? -12.602 14.805 0.121 1 89.5 171 ALA B N 1
ATOM 4032 C CA . ALA B 1 171 ? -12.547 14.695 1.577 1 89.5 171 ALA B CA 1
ATOM 4033 C C . ALA B 1 171 ? -11.289 13.953 2.025 1 89.5 171 ALA B C 1
ATOM 4035 O O . ALA B 1 171 ? -10.758 13.125 1.288 1 89.5 171 ALA B O 1
ATOM 4036 N N . PRO B 1 172 ? -10.758 14.305 3.166 1 91.88 172 PRO B N 1
ATOM 4037 C CA . PRO B 1 172 ? -9.602 13.562 3.666 1 91.88 172 PRO B CA 1
ATOM 4038 C C . PRO B 1 172 ? -9.852 12.055 3.713 1 91.88 172 PRO B C 1
ATOM 4040 O O . PRO B 1 172 ? -10.961 11.617 4.02 1 91.88 172 PRO B O 1
ATOM 4043 N N . GLY B 1 173 ? -8.859 11.352 3.398 1 92.69 173 GLY B N 1
ATOM 4044 C CA . GLY B 1 173 ? -8.969 9.898 3.438 1 92.69 173 GLY B CA 1
ATOM 4045 C C . GLY B 1 173 ? -9.109 9.352 4.844 1 92.69 173 GLY B C 1
ATOM 4046 O O . GLY B 1 173 ? -8.977 10.086 5.82 1 92.69 173 GLY B O 1
ATOM 4047 N N . LEU B 1 174 ? -9.406 8.07 4.98 1 94.62 174 LEU B N 1
ATOM 4048 C CA . LEU B 1 174 ? -9.492 7.375 6.262 1 94.62 174 LEU B CA 1
ATOM 4049 C C . LEU B 1 174 ? -8.211 6.594 6.539 1 94.62 174 LEU B C 1
ATOM 4051 O O . LEU B 1 174 ? -7.574 6.09 5.609 1 94.62 174 LEU B O 1
ATOM 4055 N N . GLU B 1 175 ? -7.789 6.539 7.758 1 96.56 175 GLU B N 1
ATOM 4056 C CA . GLU B 1 175 ? -6.715 5.633 8.156 1 96.56 175 GLU B CA 1
ATOM 4057 C C . GLU B 1 175 ? -7.195 4.184 8.172 1 96.56 175 GLU B C 1
ATOM 4059 O O . GLU B 1 175 ? -8.398 3.926 8.273 1 96.56 175 GLU B O 1
ATOM 4064 N N . LEU B 1 176 ? -6.301 3.246 8.133 1 96.31 176 LEU B N 1
ATOM 4065 C CA . LEU B 1 176 ? -6.625 1.824 8.078 1 96.31 176 LEU B CA 1
ATOM 4066 C C . LEU B 1 176 ? -7.426 1.407 9.312 1 96.31 176 LEU B C 1
ATOM 4068 O O . LEU B 1 176 ? -8.305 0.548 9.219 1 96.31 176 LEU B O 1
ATOM 4072 N N . SER B 1 177 ? -7.141 2.066 10.406 1 95.56 177 SER B N 1
ATOM 4073 C CA . SER B 1 177 ? -7.82 1.714 11.648 1 95.56 177 SER B CA 1
ATOM 4074 C C . SER B 1 177 ? -9.297 2.094 11.602 1 95.56 177 SER B C 1
ATOM 4076 O O . SER B 1 177 ? -10.086 1.652 12.438 1 95.56 177 SER B O 1
ATOM 4078 N N . GLU B 1 178 ? -9.68 2.912 10.68 1 95.94 178 GLU B N 1
ATOM 4079 C CA . GLU B 1 178 ? -11.062 3.35 10.539 1 95.94 178 GLU B CA 1
ATOM 4080 C C . GLU B 1 178 ? -11.812 2.492 9.516 1 95.94 178 GLU B C 1
ATOM 4082 O O . GLU B 1 178 ? -13.016 2.666 9.312 1 95.94 178 GLU B O 1
ATOM 4087 N N . LEU B 1 179 ? -11.117 1.615 8.875 1 96.62 179 LEU B N 1
ATOM 4088 C CA . LEU B 1 179 ? -11.695 0.79 7.82 1 96.62 179 LEU B CA 1
ATOM 4089 C C . LEU B 1 179 ? -11.953 -0.626 8.32 1 96.62 179 LEU B C 1
ATOM 4091 O O . LEU B 1 179 ? -11.156 -1.174 9.086 1 96.62 179 LEU B O 1
ATOM 4095 N N . THR B 1 180 ? -13.023 -1.216 7.902 1 97.81 180 THR B N 1
ATOM 4096 C CA . THR B 1 180 ? -13.32 -2.631 8.102 1 97.81 180 THR B CA 1
ATOM 4097 C C . THR B 1 180 ? -13.023 -3.426 6.828 1 97.81 180 THR B C 1
ATOM 4099 O O . THR B 1 180 ? -13.555 -3.111 5.762 1 97.81 180 THR B O 1
ATOM 4102 N N . LEU B 1 181 ? -12.156 -4.387 6.961 1 98.31 181 LEU B N 1
ATOM 4103 C CA . LEU B 1 181 ? -11.852 -5.301 5.867 1 98.31 181 LEU B CA 1
ATOM 4104 C C . LEU B 1 181 ? -12.703 -6.562 5.949 1 98.31 181 LEU B C 1
ATOM 4106 O O . LEU B 1 181 ? -12.68 -7.266 6.961 1 98.31 181 LEU B O 1
ATOM 4110 N N . GLY B 1 182 ? -13.492 -6.773 4.93 1 98.62 182 GLY B N 1
ATOM 4111 C CA . GLY B 1 182 ? -14.273 -7.996 4.824 1 98.62 182 GLY B CA 1
ATOM 4112 C C . GLY B 1 182 ? -13.625 -9.039 3.926 1 98.62 182 GLY B C 1
ATOM 4113 O O . GLY B 1 182 ? -13.422 -8.797 2.736 1 98.62 182 GLY B O 1
ATOM 4114 N N . LEU B 1 183 ? -13.336 -10.188 4.469 1 98.56 183 LEU B N 1
ATOM 4115 C CA . LEU B 1 183 ? -12.742 -11.289 3.725 1 98.56 183 LEU B CA 1
ATOM 4116 C C . LEU B 1 183 ? -13.805 -12.305 3.314 1 98.56 183 LEU B C 1
ATOM 4118 O O . LEU B 1 183 ? -14.562 -12.789 4.156 1 98.56 183 LEU B O 1
ATOM 4122 N N . VAL B 1 184 ? -13.883 -12.562 2.031 1 98.31 184 VAL B N 1
ATOM 4123 C CA . VAL B 1 184 ? -14.734 -13.633 1.512 1 98.31 184 VAL B CA 1
ATOM 4124 C C . VAL B 1 184 ? -13.883 -14.867 1.22 1 98.31 184 VAL B C 1
ATOM 4126 O O . VAL B 1 184 ? -13.188 -14.922 0.207 1 98.31 184 VAL B O 1
ATOM 4129 N N . GLY B 1 185 ? -14.031 -15.836 1.967 1 96.31 185 GLY B N 1
ATOM 4130 C CA . GLY B 1 185 ? -13.102 -16.953 2.033 1 96.31 185 GLY B CA 1
ATOM 4131 C C . GLY B 1 185 ? -12.164 -16.875 3.223 1 96.31 185 GLY B C 1
ATOM 4132 O O . GLY B 1 185 ? -11.797 -15.789 3.668 1 96.31 185 GLY B O 1
ATOM 4133 N N . THR B 1 186 ? -11.781 -18.062 3.75 1 94.69 186 THR B N 1
ATOM 4134 C CA . THR B 1 186 ? -11.023 -18.078 4.992 1 94.69 186 THR B CA 1
ATOM 4135 C C . THR B 1 186 ? -9.836 -19.031 4.891 1 94.69 186 THR B C 1
ATOM 4137 O O . THR B 1 186 ? -9.414 -19.609 5.891 1 94.69 186 THR B O 1
ATOM 4140 N N . GLY B 1 187 ? -9.375 -19.281 3.686 1 92.88 187 GLY B N 1
ATOM 4141 C CA . GLY B 1 187 ? -8.219 -20.141 3.467 1 92.88 187 GLY B CA 1
ATOM 4142 C C . GLY B 1 187 ? -6.906 -19.484 3.816 1 92.88 187 GLY B C 1
ATOM 4143 O O . GLY B 1 187 ? -6.883 -18.484 4.535 1 92.88 187 GLY B O 1
ATOM 4144 N N . ASN B 1 188 ? -5.789 -20.062 3.375 1 93.56 188 ASN B N 1
ATOM 4145 C CA . ASN B 1 188 ? -4.434 -19.625 3.711 1 93.56 188 ASN B CA 1
ATOM 4146 C C . ASN B 1 188 ? -4.215 -18.156 3.361 1 93.56 188 ASN B C 1
ATOM 4148 O O . ASN B 1 188 ? -3.678 -17.406 4.168 1 93.56 188 ASN B O 1
ATOM 4152 N N . ILE B 1 189 ? -4.629 -17.781 2.191 1 95.94 189 ILE B N 1
ATOM 4153 C CA . ILE B 1 189 ? -4.406 -16.406 1.722 1 95.94 189 ILE B CA 1
ATOM 4154 C C . ILE B 1 189 ? -5.207 -15.438 2.574 1 95.94 189 ILE B C 1
ATOM 4156 O O . ILE B 1 189 ? -4.676 -14.43 3.043 1 95.94 189 ILE B O 1
ATOM 4160 N N . ALA B 1 190 ? -6.484 -15.734 2.814 1 96.69 190 ALA B N 1
ATOM 4161 C CA . ALA B 1 190 ? -7.34 -14.875 3.629 1 96.69 190 ALA B CA 1
ATOM 4162 C C . ALA B 1 190 ? -6.762 -14.695 5.027 1 96.69 190 ALA B C 1
ATOM 4164 O O . ALA B 1 190 ? -6.797 -13.594 5.582 1 96.69 190 ALA B O 1
ATOM 4165 N N . GLN B 1 191 ? -6.266 -15.75 5.562 1 95.88 191 GLN B N 1
ATOM 4166 C CA . GLN B 1 191 ? -5.699 -15.695 6.906 1 95.88 191 GLN B CA 1
ATOM 4167 C C . GLN B 1 191 ? -4.461 -14.805 6.945 1 95.88 191 GLN B C 1
ATOM 4169 O O . GLN B 1 191 ? -4.266 -14.047 7.895 1 95.88 191 GLN B O 1
ATOM 4174 N N . GLU B 1 192 ? -3.621 -14.969 5.914 1 96.56 192 GLU B N 1
ATOM 4175 C CA . GLU B 1 192 ? -2.438 -14.117 5.852 1 96.56 192 GLU B CA 1
ATOM 4176 C C . GLU B 1 192 ? -2.822 -12.656 5.648 1 96.56 192 GLU B C 1
ATOM 4178 O O . GLU B 1 192 ? -2.207 -11.766 6.234 1 96.56 192 GLU B O 1
ATOM 4183 N N . VAL B 1 193 ? -3.857 -12.367 4.852 1 97.62 193 VAL B N 1
ATOM 4184 C CA . VAL B 1 193 ? -4.367 -11.008 4.676 1 97.62 193 VAL B CA 1
ATOM 4185 C C . VAL B 1 193 ? -4.852 -10.461 6.016 1 97.62 193 VAL B C 1
ATOM 4187 O O . VAL B 1 193 ? -4.531 -9.328 6.387 1 97.62 193 VAL B O 1
ATOM 4190 N N . ALA B 1 194 ? -5.598 -11.273 6.746 1 97.06 194 ALA B N 1
ATOM 4191 C CA . ALA B 1 194 ? -6.109 -10.875 8.055 1 97.06 194 ALA B CA 1
ATOM 4192 C C . ALA B 1 194 ? -4.973 -10.508 9 1 97.06 194 ALA B C 1
ATOM 4194 O O . ALA B 1 194 ? -5.035 -9.492 9.695 1 97.06 194 ALA B O 1
ATOM 4195 N N . ARG B 1 195 ? -3.982 -11.328 9.039 1 95.75 195 ARG B N 1
ATOM 4196 C CA . ARG B 1 195 ? -2.842 -11.102 9.914 1 95.75 195 ARG B CA 1
ATOM 4197 C C . ARG B 1 195 ? -2.176 -9.766 9.617 1 95.75 195 ARG B C 1
ATOM 4199 O O . ARG B 1 195 ? -1.938 -8.969 10.531 1 95.75 195 ARG B O 1
ATOM 4206 N N . LYS B 1 196 ? -1.878 -9.508 8.391 1 96.19 196 LYS B N 1
ATOM 4207 C CA . LYS B 1 196 ? -1.194 -8.273 8.016 1 96.19 196 LYS B CA 1
ATOM 4208 C C . LYS B 1 196 ? -2.1 -7.062 8.211 1 96.19 196 LYS B C 1
ATOM 4210 O O . LYS B 1 196 ? -1.642 -6.008 8.648 1 96.19 196 LYS B O 1
ATOM 4215 N N . ALA B 1 197 ? -3.359 -7.207 7.852 1 96.19 197 ALA B N 1
ATOM 4216 C CA . ALA B 1 197 ? -4.316 -6.121 8.062 1 96.19 197 ALA B CA 1
ATOM 4217 C C . ALA B 1 197 ? -4.426 -5.762 9.539 1 96.19 197 ALA B C 1
ATOM 4219 O O . ALA B 1 197 ? -4.422 -4.582 9.898 1 96.19 197 ALA B O 1
ATOM 4220 N N . HIS B 1 198 ? -4.477 -6.762 10.422 1 94.44 198 HIS B N 1
ATOM 4221 C CA . HIS B 1 198 ? -4.527 -6.547 11.867 1 94.44 198 HIS B CA 1
ATOM 4222 C C . HIS B 1 198 ? -3.277 -5.824 12.359 1 94.44 198 HIS B C 1
ATOM 4224 O O . HIS B 1 198 ? -3.363 -4.934 13.203 1 94.44 198 HIS B O 1
ATOM 4230 N N . ALA B 1 199 ? -2.188 -6.254 11.836 1 92.94 199 ALA B N 1
ATOM 4231 C CA . ALA B 1 199 ? -0.919 -5.648 12.234 1 92.94 199 ALA B CA 1
ATOM 4232 C C . ALA B 1 199 ? -0.887 -4.164 11.898 1 92.94 199 ALA B C 1
ATOM 4234 O O . ALA B 1 199 ? -0.219 -3.379 12.578 1 92.94 199 ALA B O 1
ATOM 4235 N N . LEU B 1 200 ? -1.66 -3.746 10.922 1 94.44 200 LEU B N 1
ATOM 4236 C CA . LEU B 1 200 ? -1.692 -2.35 10.492 1 94.44 200 LEU B CA 1
ATOM 4237 C C . LEU B 1 200 ? -2.85 -1.607 11.156 1 94.44 200 LEU B C 1
ATOM 4239 O O . LEU B 1 200 ? -3.049 -0.416 10.906 1 94.44 200 LEU B O 1
ATOM 4243 N N . GLY B 1 201 ? -3.668 -2.352 11.922 1 93.19 201 GLY B N 1
ATOM 4244 C CA . GLY B 1 201 ? -4.68 -1.71 12.75 1 93.19 201 GLY B CA 1
ATOM 4245 C C . GLY B 1 201 ? -6.074 -1.801 12.156 1 93.19 201 GLY B C 1
ATOM 4246 O O . GLY B 1 201 ? -7.008 -1.179 12.664 1 93.19 201 GLY B O 1
ATOM 4247 N N . MET B 1 202 ? -6.281 -2.59 11.156 1 95.25 202 MET B N 1
ATOM 4248 C CA . MET B 1 202 ? -7.594 -2.703 10.523 1 95.25 202 MET B CA 1
ATOM 4249 C C . MET B 1 202 ? -8.492 -3.65 11.312 1 95.25 202 MET B C 1
ATOM 4251 O O . MET B 1 202 ? -8.016 -4.637 11.883 1 95.25 202 MET B O 1
ATOM 4255 N N . LYS B 1 203 ? -9.773 -3.33 11.352 1 96 203 LYS B N 1
ATOM 4256 C CA . LYS B 1 203 ? -10.773 -4.32 11.742 1 96 203 LYS B CA 1
ATOM 4257 C C . LYS B 1 203 ? -11.023 -5.32 10.617 1 96 203 LYS B C 1
ATOM 4259 O O . LYS B 1 203 ? -11.109 -4.938 9.445 1 96 203 LYS B O 1
ATOM 4264 N N . VAL B 1 204 ? -11.094 -6.629 10.945 1 97.19 204 VAL B N 1
ATOM 4265 C CA . VAL B 1 204 ? -11.266 -7.648 9.914 1 97.19 204 VAL B CA 1
ATOM 4266 C C . VAL B 1 204 ? -12.477 -8.523 10.242 1 97.19 204 VAL B C 1
ATOM 4268 O O . VAL B 1 204 ? -12.602 -9.023 11.367 1 97.19 204 VAL B O 1
ATOM 4271 N N . ILE B 1 205 ? -13.375 -8.633 9.328 1 97.62 205 ILE B N 1
ATOM 4272 C CA . ILE B 1 205 ? -14.492 -9.562 9.406 1 97.62 205 ILE B CA 1
ATOM 4273 C C . ILE B 1 205 ? -14.406 -10.562 8.25 1 97.62 205 ILE B C 1
ATOM 4275 O O . ILE B 1 205 ? -13.766 -10.289 7.23 1 97.62 205 ILE B O 1
ATOM 4279 N N . ALA B 1 206 ? -14.992 -11.727 8.383 1 98 206 ALA B N 1
ATOM 4280 C CA . ALA B 1 206 ? -14.852 -12.75 7.352 1 98 206 ALA B CA 1
ATOM 4281 C C . ALA B 1 206 ? -16.109 -13.609 7.25 1 98 206 ALA B C 1
ATOM 4283 O O . ALA B 1 206 ? -16.859 -13.742 8.227 1 98 206 ALA B O 1
ATOM 4284 N N . THR B 1 207 ? -16.344 -14.078 6.098 1 97.31 207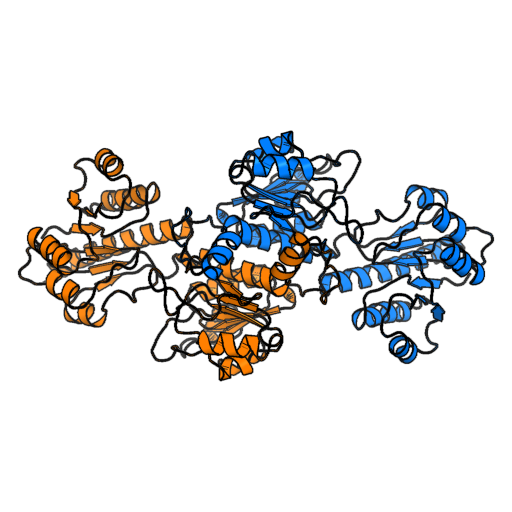 THR B N 1
ATOM 4285 C CA . THR B 1 207 ? -17.344 -15.102 5.84 1 97.31 207 THR B CA 1
ATOM 4286 C C . THR B 1 207 ? -16.766 -16.234 4.992 1 97.31 207 THR B C 1
ATOM 4288 O O . THR B 1 207 ? -15.82 -16.016 4.23 1 97.31 207 THR B O 1
ATOM 4291 N N . GLY B 1 208 ? -17.172 -17.406 5.16 1 92.5 208 GLY B N 1
ATOM 4292 C CA . GLY B 1 208 ? -16.656 -18.578 4.453 1 92.5 208 GLY B CA 1
ATOM 4293 C C . GLY B 1 208 ? -17.672 -19.703 4.344 1 92.5 208 GLY B C 1
ATOM 4294 O O . GLY B 1 208 ? -18.875 -19.469 4.441 1 92.5 208 GLY B O 1
ATOM 4295 N N . SER B 1 209 ? -17.188 -20.797 4.039 1 87.31 209 SER B N 1
ATOM 4296 C CA . SER B 1 209 ? -18.031 -21.969 3.879 1 87.31 209 SER B CA 1
ATOM 4297 C C . SER B 1 209 ? -18.609 -22.422 5.219 1 87.31 209 SER B C 1
ATOM 4299 O O . SER B 1 209 ? -18.359 -21.797 6.25 1 87.31 209 SER B O 1
ATOM 4301 N N . GLU B 1 210 ? -19.344 -23.484 5.164 1 84.56 210 GLU B N 1
ATOM 4302 C CA . GLU B 1 210 ? -19.984 -24.031 6.359 1 84.56 210 GLU B CA 1
ATOM 4303 C C . GLU B 1 210 ? -18.938 -24.484 7.379 1 84.56 210 GLU B C 1
ATOM 4305 O O . GLU B 1 210 ? -19.234 -24.578 8.57 1 84.56 210 GLU B O 1
ATOM 4310 N N . ARG B 1 211 ? -17.766 -24.672 6.93 1 86.25 211 ARG B N 1
ATOM 4311 C CA . ARG B 1 211 ? -16.688 -25.125 7.816 1 86.25 211 ARG B CA 1
ATOM 4312 C C . ARG B 1 211 ? -16.141 -23.984 8.656 1 86.25 211 ARG B C 1
ATOM 4314 O O . ARG B 1 211 ? -15.461 -24.203 9.656 1 86.25 211 ARG B O 1
ATOM 4321 N N . PHE B 1 212 ? -16.438 -22.844 8.234 1 89.88 212 PHE B N 1
ATOM 4322 C CA . PHE B 1 212 ? -15.992 -21.656 8.961 1 89.88 212 PHE B CA 1
ATOM 4323 C C . PHE B 1 212 ? -17 -21.281 10.039 1 89.88 212 PHE B C 1
ATOM 4325 O O . PHE B 1 212 ? -17.828 -20.391 9.836 1 89.88 212 PHE B O 1
ATOM 4332 N N . THR B 1 213 ? -16.844 -21.875 11.203 1 89.62 213 THR B N 1
ATOM 4333 C CA . THR B 1 213 ? -17.734 -21.672 12.336 1 89.62 213 THR B CA 1
ATOM 4334 C C . THR B 1 213 ? -17.203 -20.578 13.258 1 89.62 213 THR B C 1
ATOM 4336 O O . THR B 1 213 ? -16.094 -20.094 13.062 1 89.62 213 THR B O 1
ATOM 4339 N N . ASP B 1 214 ? -18.016 -20.188 14.211 1 90.38 214 ASP B N 1
ATOM 4340 C CA . ASP B 1 214 ? -17.578 -19.203 15.203 1 90.38 214 ASP B CA 1
ATOM 4341 C C . ASP B 1 214 ? -16.328 -19.672 15.938 1 90.38 214 ASP B C 1
ATOM 4343 O O . ASP B 1 214 ? -15.461 -18.875 16.266 1 90.38 214 ASP B O 1
ATOM 4347 N N . LYS B 1 215 ? -16.328 -20.906 16.156 1 90.44 215 LYS B N 1
ATOM 4348 C CA . LYS B 1 215 ? -15.172 -21.469 16.859 1 90.44 215 LYS B CA 1
ATOM 4349 C C . LYS B 1 215 ? -13.898 -21.328 16.031 1 90.44 215 LYS B C 1
ATOM 4351 O O . LYS B 1 215 ? -12.859 -20.906 16.547 1 90.44 215 LYS B O 1
ATOM 4356 N N . VAL B 1 216 ? -14.016 -21.656 14.734 1 89.12 216 VAL B N 1
ATOM 4357 C CA . VAL B 1 216 ? -12.875 -21.531 13.836 1 89.12 216 VAL B CA 1
ATOM 4358 C C . VAL B 1 216 ? -12.445 -20.078 13.727 1 89.12 216 VAL B C 1
ATOM 4360 O O . VAL B 1 216 ? -11.258 -19.766 13.781 1 89.12 216 VAL B O 1
ATOM 4363 N N . ALA B 1 217 ? -13.406 -19.203 13.617 1 90.25 217 ALA B N 1
ATOM 4364 C CA . ALA B 1 217 ? -13.133 -17.766 13.539 1 90.25 217 ALA B CA 1
ATOM 4365 C C . ALA B 1 217 ? -12.359 -17.281 14.773 1 90.25 217 ALA B C 1
ATOM 4367 O O . ALA B 1 217 ? -11.391 -16.547 14.648 1 90.25 217 ALA B O 1
ATOM 4368 N N . GLY B 1 218 ? -12.781 -17.672 15.914 1 87.81 218 GLY B N 1
ATOM 4369 C CA . GLY B 1 218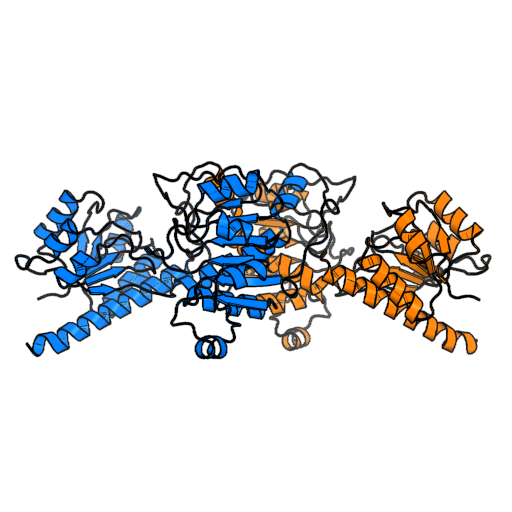 ? -12.109 -17.328 17.156 1 87.81 218 GLY B CA 1
ATOM 4370 C C . GLY B 1 218 ? -10.664 -17.766 17.188 1 87.81 218 GLY B C 1
ATOM 4371 O O . GLY B 1 218 ? -9.781 -17.016 17.625 1 87.81 218 GLY B O 1
ATOM 4372 N N . THR B 1 219 ? -10.422 -18.953 16.703 1 87.38 219 THR B N 1
ATOM 4373 C CA . THR B 1 219 ? -9.07 -19.5 16.703 1 87.38 219 THR B CA 1
ATOM 4374 C C . THR B 1 219 ? -8.172 -18.703 15.758 1 87.38 219 THR B C 1
ATOM 4376 O O . THR B 1 219 ? -6.965 -18.578 15.992 1 87.38 219 THR B O 1
ATOM 4379 N N . LEU B 1 220 ? -8.82 -18.141 14.789 1 85.69 220 LEU B N 1
ATOM 4380 C CA . LEU B 1 220 ? -8.055 -17.406 13.789 1 85.69 220 LEU B CA 1
ATOM 4381 C C . LEU B 1 220 ? -8.023 -15.906 14.117 1 85.69 220 LEU B C 1
ATOM 4383 O O . LEU B 1 220 ? -7.398 -15.125 13.406 1 85.69 220 LEU B O 1
ATOM 4387 N N . GLY B 1 221 ? -8.734 -15.531 15.227 1 84.31 221 GLY B N 1
ATOM 4388 C CA . GLY B 1 221 ? -8.805 -14.125 15.609 1 84.31 221 GLY B CA 1
ATOM 4389 C C . GLY B 1 221 ? -9.617 -13.289 14.648 1 84.31 221 GLY B C 1
ATOM 4390 O O . GLY B 1 221 ? -9.328 -12.102 14.445 1 84.31 221 GLY B O 1
ATOM 4391 N N . LEU B 1 222 ? -10.539 -13.898 13.922 1 88.81 222 LEU B N 1
ATOM 4392 C CA . LEU B 1 222 ? -11.398 -13.211 12.969 1 88.81 222 LEU B CA 1
ATOM 4393 C C . LEU B 1 222 ? -12.812 -13.07 13.516 1 88.81 222 LEU B C 1
ATOM 4395 O O . LEU B 1 222 ? -13.219 -13.82 14.406 1 88.81 222 LEU B O 1
ATOM 4399 N N . GLU B 1 223 ? -13.492 -12.078 13.109 1 93.81 223 GLU B N 1
ATOM 4400 C CA . GLU B 1 223 ? -14.906 -11.93 13.414 1 93.81 223 GLU B CA 1
ATOM 4401 C C . GLU B 1 223 ? -15.773 -12.484 12.281 1 93.81 223 GLU B C 1
ATOM 4403 O O . GLU B 1 223 ? -15.727 -11.984 11.156 1 93.81 223 GLU B O 1
ATOM 4408 N N . ARG B 1 224 ? -16.531 -13.445 12.594 1 96.5 224 ARG B N 1
ATOM 4409 C CA . ARG B 1 224 ? -17.312 -14.164 11.586 1 96.5 224 ARG B CA 1
ATOM 4410 C C . ARG B 1 224 ? -18.609 -13.43 11.273 1 96.5 224 ARG B C 1
ATOM 4412 O O . ARG B 1 224 ? -19.266 -12.914 12.18 1 96.5 224 ARG B O 1
ATOM 4419 N N . ARG B 1 225 ? -18.969 -13.32 10.039 1 96.69 225 ARG B N 1
ATOM 4420 C CA . ARG B 1 225 ? -20.297 -13 9.555 1 96.69 225 ARG B CA 1
ATOM 4421 C C . ARG B 1 225 ? -20.938 -14.203 8.875 1 96.69 225 ARG B C 1
ATOM 4423 O O . ARG B 1 225 ? -20.297 -14.875 8.062 1 96.69 225 ARG B O 1
ATOM 4430 N N . GLN B 1 226 ? -22.125 -14.461 9.125 1 94.25 226 GLN B N 1
ATOM 4431 C CA . GLN B 1 226 ? -22.781 -15.695 8.711 1 94.25 226 GLN B CA 1
ATOM 4432 C C . GLN B 1 226 ? -23.062 -15.688 7.215 1 94.25 226 GLN B C 1
ATOM 4434 O O . GLN B 1 226 ? -23.062 -16.75 6.574 1 94.25 226 GLN B O 1
ATOM 4439 N N . THR B 1 227 ? -23.391 -14.508 6.73 1 95.56 227 THR B N 1
ATOM 4440 C CA . THR B 1 227 ? -23.766 -14.445 5.32 1 95.56 227 THR B CA 1
ATOM 4441 C C . THR B 1 227 ? -22.922 -13.414 4.586 1 95.56 227 THR B C 1
ATOM 4443 O O . THR B 1 227 ? -22.375 -12.492 5.207 1 95.56 227 THR B O 1
ATOM 4446 N N . LEU B 1 228 ? -22.812 -13.578 3.318 1 97.19 228 LEU B N 1
ATOM 4447 C CA . LEU B 1 228 ? -22.125 -12.602 2.482 1 97.19 228 LEU B CA 1
ATOM 4448 C C . LEU B 1 228 ? -22.781 -11.227 2.598 1 97.19 228 LEU B C 1
ATOM 4450 O O . LEU B 1 228 ? -22.094 -10.211 2.684 1 97.19 228 LEU B O 1
ATOM 4454 N N . ALA B 1 229 ? -24.094 -11.18 2.619 1 97.5 229 ALA B N 1
ATOM 4455 C CA . ALA B 1 229 ? -24.844 -9.93 2.707 1 97.5 229 ALA B CA 1
ATOM 4456 C C . ALA B 1 229 ? -24.453 -9.148 3.955 1 97.5 229 ALA B C 1
ATOM 4458 O O . ALA B 1 229 ? -24.266 -7.93 3.893 1 97.5 229 ALA B O 1
ATOM 4459 N N . GLN B 1 230 ? -24.328 -9.844 5.062 1 97.62 230 GLN B N 1
ATOM 4460 C CA . GLN B 1 230 ? -23.922 -9.203 6.309 1 97.62 230 GLN B CA 1
ATOM 4461 C C . GLN B 1 230 ? -22.531 -8.578 6.184 1 97.62 230 GLN B C 1
ATOM 4463 O O . GLN B 1 230 ? -22.312 -7.453 6.645 1 97.62 230 GLN B O 1
ATOM 4468 N N . LEU B 1 231 ? -21.672 -9.297 5.605 1 98.44 231 LEU B N 1
ATOM 4469 C CA . LEU B 1 231 ? -20.297 -8.805 5.43 1 98.44 231 LEU B CA 1
ATOM 4470 C C . LEU B 1 231 ? -20.266 -7.586 4.52 1 98.44 231 LEU B C 1
ATOM 4472 O O . LEU B 1 231 ? -19.625 -6.586 4.836 1 98.44 231 LEU B O 1
ATOM 4476 N N . LEU B 1 232 ? -21 -7.629 3.41 1 98.69 232 LEU B N 1
ATOM 4477 C CA . LEU B 1 232 ? -20.969 -6.594 2.385 1 98.69 232 LEU B CA 1
ATOM 4478 C C . LEU B 1 232 ? -21.5 -5.273 2.926 1 98.69 232 LEU B C 1
ATOM 4480 O O . LEU B 1 232 ? -21 -4.203 2.574 1 98.69 232 LEU B O 1
ATOM 4484 N N . THR B 1 233 ? -22.453 -5.297 3.842 1 98.12 233 THR B N 1
ATOM 4485 C CA . THR B 1 233 ? -23.078 -4.09 4.371 1 98.12 233 THR B CA 1
ATOM 4486 C C . THR B 1 233 ? -22.156 -3.416 5.395 1 98.12 233 THR B C 1
ATOM 4488 O O . THR B 1 233 ? -22.312 -2.227 5.68 1 98.12 233 THR B O 1
ATOM 4491 N N . GLU B 1 234 ? -21.188 -4.129 5.883 1 97.94 234 GLU B N 1
ATOM 4492 C CA . GLU B 1 234 ? -20.359 -3.604 6.965 1 97.94 234 GLU B CA 1
ATOM 4493 C C . GLU B 1 234 ? -18.969 -3.23 6.469 1 97.94 234 GLU B C 1
ATOM 4495 O O . GLU B 1 234 ? -18.312 -2.365 7.047 1 97.94 234 GLU B O 1
ATOM 4500 N N . ALA B 1 235 ? -18.531 -3.881 5.465 1 98.62 235 ALA B N 1
ATOM 4501 C CA . ALA B 1 235 ? -17.125 -3.781 5.051 1 98.62 235 ALA B CA 1
ATOM 4502 C C . ALA B 1 235 ? -16.891 -2.523 4.223 1 98.62 235 ALA B C 1
ATOM 4504 O O . ALA B 1 235 ? -17.688 -2.201 3.33 1 98.62 235 ALA B O 1
ATOM 4505 N N . ASN B 1 236 ? -15.812 -1.752 4.543 1 98.38 236 ASN B N 1
ATOM 4506 C CA . ASN B 1 236 ? -15.328 -0.665 3.695 1 98.38 236 ASN B CA 1
ATOM 4507 C C . ASN B 1 236 ? -14.523 -1.191 2.514 1 98.38 236 ASN B C 1
ATOM 4509 O O . ASN B 1 236 ? -14.523 -0.588 1.439 1 98.38 236 ASN B O 1
ATOM 4513 N N . VAL B 1 237 ? -13.781 -2.275 2.75 1 98.69 237 VAL B N 1
ATOM 4514 C CA . VAL B 1 237 ? -12.992 -2.986 1.749 1 98.69 237 VAL B CA 1
ATOM 4515 C C . VAL B 1 237 ? -13.383 -4.465 1.739 1 98.69 237 VAL B C 1
ATOM 4517 O O . VAL B 1 237 ? -13.406 -5.113 2.789 1 98.69 237 VAL B O 1
ATOM 4520 N N . VAL B 1 238 ? -13.727 -4.984 0.601 1 98.88 238 VAL B N 1
ATOM 4521 C CA . VAL B 1 238 ? -14.055 -6.395 0.44 1 98.88 238 VAL B CA 1
ATOM 4522 C C . VAL B 1 238 ? -12.977 -7.09 -0.386 1 98.88 238 VAL B C 1
ATOM 4524 O O . VAL B 1 238 ? -12.625 -6.629 -1.478 1 98.88 238 VAL B O 1
ATOM 4527 N N . SER B 1 239 ? -12.398 -8.117 0.121 1 98.88 239 SER B N 1
ATOM 4528 C CA . SER B 1 239 ? -11.383 -8.898 -0.578 1 98.88 239 SER B CA 1
ATOM 4529 C C . SER B 1 239 ? -11.812 -10.352 -0.744 1 98.88 239 SER B C 1
ATOM 4531 O O . SER B 1 239 ? -12.211 -11 0.226 1 98.88 239 SER B O 1
ATOM 4533 N N . ILE B 1 240 ? -11.711 -10.875 -1.943 1 98.69 240 ILE B N 1
ATOM 4534 C CA . ILE B 1 240 ? -12.242 -12.188 -2.291 1 98.69 240 ILE B CA 1
ATOM 4535 C C . ILE B 1 240 ? -11.117 -13.211 -2.303 1 98.69 240 ILE B C 1
ATOM 4537 O O . ILE B 1 240 ? -10.094 -13.016 -2.967 1 98.69 240 ILE B O 1
ATOM 4541 N N . HIS B 1 241 ? -11.312 -14.344 -1.631 1 97.19 241 HIS B N 1
ATOM 4542 C CA . HIS B 1 241 ? -10.305 -15.391 -1.502 1 97.19 241 HIS B CA 1
ATOM 4543 C C . HIS B 1 241 ? -10.945 -16.766 -1.546 1 97.19 241 HIS B C 1
ATOM 4545 O O . HIS B 1 241 ? -10.539 -17.672 -0.804 1 97.19 241 HIS B O 1
ATOM 4551 N N . THR B 1 242 ? -11.922 -16.969 -2.357 1 95 242 THR B N 1
ATOM 4552 C CA . THR B 1 242 ? -12.586 -18.25 -2.529 1 95 242 THR B CA 1
ATOM 4553 C C . THR B 1 242 ? -12.18 -18.891 -3.85 1 95 242 THR B C 1
ATOM 4555 O O . THR B 1 242 ? -11.805 -18.203 -4.797 1 95 242 THR B O 1
ATOM 4558 N N . PRO B 1 243 ? -12.258 -20.25 -3.928 1 91.31 243 PRO B N 1
ATOM 4559 C CA . PRO B 1 243 ? -12.07 -20.875 -5.234 1 91.31 243 PRO B CA 1
ATOM 4560 C C . PRO B 1 243 ? -13.242 -20.641 -6.184 1 91.31 243 PRO B C 1
ATOM 4562 O O . PRO B 1 243 ? -14.312 -20.188 -5.754 1 91.31 243 PRO B O 1
ATOM 4565 N N . LEU B 1 244 ? -13.008 -20.75 -7.434 1 92.44 244 LEU B N 1
ATOM 4566 C CA . LEU B 1 244 ? -14.086 -20.719 -8.414 1 92.44 244 LEU B CA 1
ATOM 4567 C C . LEU B 1 244 ? -14.773 -22.078 -8.508 1 92.44 244 LEU B C 1
ATOM 4569 O O . LEU B 1 244 ? -14.141 -23.078 -8.859 1 92.44 244 LEU B O 1
ATOM 4573 N N . THR B 1 245 ? -15.906 -22.219 -8.07 1 90.94 245 THR B N 1
ATOM 4574 C CA . THR B 1 245 ? -16.766 -23.391 -8.133 1 90.94 245 THR B CA 1
ATOM 4575 C C . THR B 1 245 ? -18.125 -23.031 -8.711 1 90.94 245 THR B C 1
ATOM 4577 O O . THR B 1 245 ? -18.375 -21.875 -9.055 1 90.94 245 THR B O 1
ATOM 4580 N N . ALA B 1 246 ? -18.953 -24 -8.875 1 92.12 246 ALA B N 1
ATOM 4581 C CA . ALA B 1 246 ? -20.312 -23.719 -9.328 1 92.12 246 ALA B CA 1
ATOM 4582 C C . ALA B 1 246 ? -21.047 -22.797 -8.367 1 92.12 246 ALA B C 1
ATOM 4584 O O . ALA B 1 246 ? -21.891 -22 -8.789 1 92.12 246 ALA B O 1
ATOM 4585 N N . PHE B 1 247 ? -20.625 -22.828 -7.129 1 91.94 247 PHE B N 1
ATOM 4586 C CA . PHE B 1 247 ? -21.297 -22.047 -6.094 1 91.94 247 PHE B CA 1
ATOM 4587 C C . PHE B 1 247 ? -20.734 -20.641 -6.02 1 91.94 247 PHE B C 1
ATOM 4589 O O . PHE B 1 247 ? -21.391 -19.719 -5.52 1 91.94 247 PHE B O 1
ATOM 4596 N N . THR B 1 248 ? -19.547 -20.406 -6.512 1 95 248 THR B N 1
ATOM 4597 C CA . THR B 1 248 ? -18.922 -19.109 -6.348 1 95 248 THR B CA 1
ATOM 4598 C C . THR B 1 248 ? -18.859 -18.359 -7.68 1 95 248 THR B C 1
ATOM 4600 O O . THR B 1 248 ? -18.484 -17.188 -7.723 1 95 248 THR B O 1
ATOM 4603 N N . ARG B 1 249 ? -19.188 -19.078 -8.773 1 96.12 249 ARG B N 1
ATOM 4604 C CA . ARG B 1 249 ? -19.25 -18.422 -10.07 1 96.12 249 ARG B CA 1
ATOM 4605 C C . ARG B 1 249 ? -20.312 -17.312 -10.062 1 96.12 249 ARG B C 1
ATOM 4607 O O . ARG B 1 249 ? -21.469 -17.562 -9.734 1 96.12 249 ARG B O 1
ATOM 4614 N N . GLY B 1 250 ? -19.875 -16.125 -10.367 1 97.38 250 GLY B N 1
ATOM 4615 C CA . GLY B 1 250 ? -20.797 -15.008 -10.398 1 97.38 250 GLY B CA 1
ATOM 4616 C C . GLY B 1 250 ? -21.297 -14.602 -9.023 1 97.38 250 GLY B C 1
ATOM 4617 O O . GLY B 1 250 ? -22.344 -13.969 -8.906 1 97.38 250 GLY B O 1
ATOM 4618 N N . LEU B 1 251 ? -20.594 -15.031 -8.016 1 97.38 251 LEU B N 1
ATOM 4619 C CA . LEU B 1 251 ? -20.953 -14.703 -6.641 1 97.38 251 LEU B CA 1
ATOM 4620 C C . LEU B 1 251 ? -21.109 -13.195 -6.465 1 97.38 251 LEU B C 1
ATOM 4622 O O . LEU B 1 251 ? -21.953 -12.742 -5.688 1 97.38 251 LEU B O 1
ATOM 4626 N N . PHE B 1 252 ? -20.297 -12.43 -7.133 1 98.56 252 PHE B N 1
ATOM 4627 C CA . PHE B 1 252 ? -20.375 -10.969 -7.121 1 98.56 252 PHE B CA 1
ATOM 4628 C C . PHE B 1 252 ? -21 -10.445 -8.414 1 98.56 252 PHE B C 1
ATOM 4630 O O . PHE B 1 252 ? -20.297 -10.297 -9.422 1 98.56 252 PHE B O 1
ATOM 4637 N N . GLY B 1 253 ? -22.219 -10.242 -8.391 1 98 253 GLY B N 1
ATOM 4638 C CA . GLY B 1 253 ? -22.984 -9.578 -9.43 1 98 253 GLY B CA 1
ATOM 4639 C C . GLY B 1 253 ? -23.703 -8.336 -8.938 1 98 253 GLY B C 1
ATOM 4640 O O . GLY B 1 253 ? -23.328 -7.758 -7.918 1 98 253 GLY B O 1
ATOM 4641 N N . ALA B 1 254 ? -24.703 -7.926 -9.656 1 96.75 254 ALA B N 1
ATOM 4642 C CA . ALA B 1 254 ? -25.422 -6.68 -9.375 1 96.75 254 ALA B CA 1
ATOM 4643 C C . ALA B 1 254 ? -25.969 -6.672 -7.953 1 96.75 254 ALA B C 1
ATOM 4645 O O . ALA B 1 254 ? -25.922 -5.652 -7.266 1 96.75 254 ALA B O 1
ATOM 4646 N N . GLU B 1 255 ? -26.5 -7.809 -7.57 1 97.44 255 GLU B N 1
ATOM 4647 C CA . GLU B 1 255 ? -27.062 -7.895 -6.23 1 97.44 255 GLU B CA 1
ATOM 4648 C C . GLU B 1 255 ? -26 -7.676 -5.156 1 97.44 255 GLU B C 1
ATOM 4650 O O . GLU B 1 255 ? -26.203 -6.895 -4.227 1 97.44 255 GLU B O 1
ATOM 4655 N N . ALA B 1 256 ? -24.922 -8.367 -5.262 1 98.44 256 ALA B N 1
ATOM 4656 C CA . ALA B 1 256 ? -23.828 -8.195 -4.312 1 98.44 256 ALA B CA 1
ATOM 4657 C C . ALA B 1 256 ? -23.312 -6.766 -4.324 1 98.44 256 ALA B C 1
ATOM 4659 O O . ALA B 1 256 ? -23.062 -6.176 -3.268 1 98.44 256 ALA B O 1
ATOM 4660 N N . PHE B 1 257 ? -23.141 -6.172 -5.531 1 98.5 257 PHE B N 1
ATOM 4661 C CA . PHE B 1 257 ? -22.641 -4.809 -5.668 1 98.5 257 PHE B CA 1
ATOM 4662 C C . PHE B 1 257 ? -23.562 -3.822 -4.961 1 98.5 257 PHE B C 1
ATOM 4664 O O . PHE B 1 257 ? -23.094 -2.904 -4.281 1 98.5 257 PHE B O 1
ATOM 4671 N N . SER B 1 258 ? -24.828 -4.039 -5.082 1 97.94 258 SER B N 1
ATOM 4672 C CA . SER B 1 258 ? -25.812 -3.137 -4.48 1 97.94 258 SER B CA 1
ATOM 4673 C C . SER B 1 258 ? -25.781 -3.234 -2.959 1 97.94 258 SER B C 1
ATOM 4675 O O . SER B 1 258 ? -26.125 -2.273 -2.266 1 97.94 258 SER B O 1
ATOM 4677 N N . GLN B 1 259 ? -25.391 -4.375 -2.465 1 98.31 259 GLN B N 1
ATOM 4678 C CA . GLN B 1 259 ? -25.359 -4.605 -1.024 1 98.31 259 GLN B CA 1
ATOM 4679 C C . GLN B 1 259 ? -24.109 -4.004 -0.394 1 98.31 259 GLN B C 1
ATOM 4681 O O . GLN B 1 259 ? -24.062 -3.799 0.82 1 98.31 259 GLN B O 1
ATOM 4686 N N . MET B 1 260 ? -23.094 -3.768 -1.165 1 98.44 260 MET B N 1
ATOM 4687 C CA . MET B 1 260 ? -21.859 -3.188 -0.64 1 98.44 260 MET B CA 1
ATOM 4688 C C . MET B 1 260 ? -22.094 -1.766 -0.143 1 98.44 260 MET B C 1
ATOM 4690 O O . MET B 1 260 ? -22.938 -1.042 -0.692 1 98.44 260 MET B O 1
ATOM 4694 N N . ARG B 1 261 ? -21.391 -1.354 0.815 1 97.38 261 ARG B N 1
ATOM 4695 C CA . ARG B 1 261 ? -21.484 -0.002 1.357 1 97.38 261 ARG B CA 1
ATOM 4696 C C . ARG B 1 261 ? -21.125 1.038 0.301 1 97.38 261 ARG B C 1
ATOM 4698 O O . ARG B 1 261 ? -20.203 0.833 -0.488 1 97.38 261 ARG B O 1
ATOM 4705 N N . ARG B 1 262 ? -21.891 2.156 0.306 1 96.38 262 ARG B N 1
ATOM 4706 C CA . ARG B 1 262 ? -21.469 3.266 -0.544 1 96.38 262 ARG B CA 1
ATOM 4707 C C . ARG B 1 262 ? -20.031 3.697 -0.215 1 96.38 262 ARG B C 1
ATOM 4709 O O . ARG B 1 262 ? -19.672 3.82 0.957 1 96.38 262 ARG B O 1
ATOM 4716 N N . GLY B 1 263 ? -19.219 3.871 -1.24 1 96.69 263 GLY B N 1
ATOM 4717 C CA . GLY B 1 263 ? -17.828 4.297 -1.069 1 96.69 263 GLY B CA 1
ATOM 4718 C C . GLY B 1 263 ? -16.875 3.141 -0.829 1 96.69 263 GLY B C 1
ATOM 4719 O O . GLY B 1 263 ? -15.695 3.354 -0.566 1 96.69 263 GLY B O 1
ATOM 4720 N N . SER B 1 264 ? -17.344 1.899 -0.928 1 98 264 SER B N 1
ATOM 4721 C CA . SER B 1 264 ? -16.531 0.731 -0.604 1 98 264 SER B CA 1
ATOM 4722 C C . SER B 1 264 ? -15.602 0.37 -1.755 1 98 264 SER B C 1
ATOM 4724 O O . SER B 1 264 ? -15.727 0.912 -2.855 1 98 264 SER B O 1
ATOM 4726 N N . ILE B 1 265 ? -14.617 -0.504 -1.483 1 98.44 265 ILE B N 1
ATOM 4727 C CA . ILE B 1 265 ? -13.602 -0.986 -2.412 1 98.44 265 ILE B CA 1
ATOM 4728 C C . ILE B 1 265 ? -13.719 -2.5 -2.564 1 98.44 265 ILE B C 1
ATOM 4730 O O . ILE B 1 265 ? -13.938 -3.215 -1.583 1 98.44 265 ILE B O 1
ATOM 4734 N N . LEU B 1 266 ? -13.609 -2.973 -3.768 1 98.88 266 LEU B N 1
ATOM 4735 C CA . LEU B 1 266 ? -13.633 -4.402 -4.051 1 98.88 266 LEU B CA 1
ATOM 4736 C C . LEU B 1 266 ? -12.281 -4.867 -4.594 1 98.88 266 LEU B C 1
ATOM 4738 O O . LEU B 1 266 ? -11.75 -4.273 -5.535 1 98.88 266 LEU B O 1
ATOM 4742 N N . ILE B 1 267 ? -11.719 -5.887 -3.973 1 98.88 267 ILE B N 1
ATOM 4743 C CA . ILE B 1 267 ? -10.445 -6.461 -4.402 1 98.88 267 ILE B CA 1
ATOM 4744 C C . ILE B 1 267 ? -10.633 -7.941 -4.734 1 98.88 267 ILE B C 1
ATOM 4746 O O . ILE B 1 267 ? -11.117 -8.711 -3.908 1 98.88 267 ILE B O 1
ATOM 4750 N N . ASN B 1 268 ? -10.281 -8.305 -5.934 1 98.81 268 ASN B N 1
ATOM 4751 C CA . ASN B 1 268 ? -10.328 -9.711 -6.312 1 98.81 268 ASN B CA 1
ATOM 4752 C C . ASN B 1 268 ? -8.953 -10.219 -6.738 1 98.81 268 ASN B C 1
ATOM 4754 O O . ASN B 1 268 ? -8.445 -9.836 -7.797 1 98.81 268 ASN B O 1
ATOM 4758 N N . THR B 1 269 ? -8.375 -11.062 -5.945 1 97.88 269 THR B N 1
ATOM 4759 C CA . THR B 1 269 ? -7.117 -11.734 -6.258 1 97.88 269 THR B CA 1
ATOM 4760 C C . THR B 1 269 ? -7.32 -13.25 -6.352 1 97.88 269 THR B C 1
ATOM 4762 O O . THR B 1 269 ? -6.352 -14.008 -6.367 1 97.88 269 THR B O 1
ATOM 4765 N N . ALA B 1 270 ? -8.531 -13.68 -6.289 1 95.62 270 ALA B N 1
ATOM 4766 C CA . ALA B 1 270 ? -8.844 -15.102 -6.332 1 95.62 270 ALA B CA 1
ATOM 4767 C C . ALA B 1 270 ? -8.875 -15.617 -7.77 1 95.62 270 ALA B C 1
ATOM 4769 O O . ALA B 1 270 ? -7.836 -15.68 -8.43 1 95.62 270 ALA B O 1
ATOM 4770 N N . ARG B 1 271 ? -10.102 -15.805 -8.336 1 94.25 271 ARG B N 1
ATOM 4771 C CA . ARG B 1 271 ? -10.211 -16.328 -9.695 1 94.25 271 ARG B CA 1
ATOM 4772 C C . ARG B 1 271 ? -11.172 -15.477 -10.531 1 94.25 271 ARG B C 1
ATOM 4774 O O . ARG B 1 271 ? -12.117 -14.891 -9.992 1 94.25 271 ARG B O 1
ATOM 4781 N N . GLY B 1 272 ? -10.82 -15.383 -11.812 1 95.5 272 GLY B N 1
ATOM 4782 C CA . GLY B 1 272 ? -11.805 -14.828 -12.727 1 95.5 272 GLY B CA 1
ATOM 4783 C C . GLY B 1 272 ? -13.102 -15.609 -12.758 1 95.5 272 GLY B C 1
ATOM 4784 O O . GLY B 1 272 ? -13.094 -16.844 -12.688 1 95.5 272 GLY B O 1
ATOM 4785 N N . GLY B 1 273 ? -14.133 -14.953 -12.93 1 96.56 273 GLY B N 1
ATOM 4786 C CA . GLY B 1 273 ? -15.43 -15.609 -12.969 1 96.56 273 GLY B CA 1
ATOM 4787 C C . GLY B 1 273 ? -16.203 -15.469 -11.672 1 96.56 273 GLY B C 1
ATOM 4788 O O . GLY B 1 273 ? -17.438 -15.625 -11.656 1 96.56 273 GLY B O 1
ATOM 4789 N N . ILE B 1 274 ? -15.516 -15.219 -10.578 1 98 274 ILE B N 1
ATOM 4790 C CA . ILE B 1 274 ? -16.203 -14.984 -9.312 1 98 274 ILE B CA 1
ATOM 4791 C C . ILE B 1 274 ? -16.906 -13.633 -9.352 1 98 274 ILE B C 1
ATOM 4793 O O . ILE B 1 274 ? -18.062 -13.516 -8.93 1 98 274 ILE B O 1
ATOM 4797 N N . VAL B 1 275 ? -16.234 -12.641 -9.844 1 98.69 275 VAL B N 1
ATOM 4798 C CA . VAL B 1 275 ? -16.812 -11.328 -10.094 1 98.69 275 VAL B CA 1
ATOM 4799 C C . VAL B 1 275 ? -17.359 -11.266 -11.523 1 98.69 275 VAL B C 1
ATOM 4801 O O . VAL B 1 275 ? -16.656 -11.609 -12.477 1 98.69 275 VAL B O 1
ATOM 4804 N N . ASP B 1 276 ? -18.578 -10.938 -11.688 1 98.56 276 ASP B N 1
ATOM 4805 C CA . ASP B 1 276 ? -19.109 -10.633 -13.016 1 98.56 276 ASP B CA 1
ATOM 4806 C C . ASP B 1 276 ? -18.594 -9.281 -13.508 1 98.56 276 ASP B C 1
ATOM 4808 O O . ASP B 1 276 ? -19.156 -8.234 -13.172 1 98.56 276 ASP B O 1
ATOM 4812 N N . GLU B 1 277 ? -17.594 -9.32 -14.336 1 98.38 277 GLU B N 1
ATOM 4813 C CA . GLU B 1 277 ? -16.891 -8.109 -14.766 1 98.38 277 GLU B CA 1
ATOM 4814 C C . GLU B 1 277 ? -17.828 -7.184 -15.539 1 98.38 277 GLU B C 1
ATOM 4816 O O . GLU B 1 277 ? -17.719 -5.957 -15.422 1 98.38 277 GLU B O 1
ATOM 4821 N N . GLN B 1 278 ? -18.641 -7.77 -16.391 1 98.19 278 GLN B N 1
ATOM 4822 C CA . GLN B 1 278 ? -19.578 -6.961 -17.172 1 98.19 278 GLN B CA 1
ATOM 4823 C C . GLN B 1 278 ? -20.531 -6.199 -16.266 1 98.19 278 GLN B C 1
ATOM 4825 O O . GLN B 1 278 ? -20.734 -4.992 -16.422 1 98.19 278 GLN B O 1
ATOM 4830 N N . GLN B 1 279 ? -21.109 -6.883 -15.383 1 98.31 279 GLN B N 1
ATOM 4831 C CA . GLN B 1 279 ? -22.031 -6.246 -14.453 1 98.31 279 GLN B CA 1
ATOM 4832 C C . GLN B 1 279 ? -21.312 -5.227 -13.57 1 98.31 279 GLN B C 1
ATOM 4834 O O . GLN B 1 279 ? -21.875 -4.191 -13.219 1 98.31 279 GLN B O 1
ATOM 4839 N N . LEU B 1 280 ? -20.109 -5.539 -13.172 1 98.44 280 LEU B N 1
ATOM 4840 C CA . LEU B 1 280 ? -19.344 -4.609 -12.359 1 98.44 280 LEU B CA 1
ATOM 4841 C C . LEU B 1 280 ? -19.094 -3.303 -13.109 1 98.44 280 LEU B C 1
ATOM 4843 O O . LEU B 1 280 ? -19.297 -2.219 -12.555 1 98.44 280 LEU B O 1
ATOM 4847 N N . ALA B 1 281 ? -18.656 -3.426 -14.359 1 98.12 281 ALA B N 1
ATOM 4848 C CA . ALA B 1 281 ? -18.406 -2.242 -15.18 1 98.12 281 ALA B CA 1
ATOM 4849 C C . ALA B 1 281 ? -19.672 -1.389 -15.32 1 98.12 281 ALA B C 1
ATOM 4851 O O . ALA B 1 281 ? -19.625 -0.169 -15.141 1 98.12 281 ALA B O 1
ATOM 4852 N N . ILE B 1 282 ? -20.766 -2.062 -15.633 1 97.69 282 ILE B N 1
ATOM 4853 C CA . ILE B 1 282 ? -22.047 -1.375 -15.766 1 97.69 282 ILE B CA 1
ATOM 4854 C C . ILE B 1 282 ? -22.391 -0.671 -14.461 1 97.69 282 ILE B C 1
ATOM 4856 O O . ILE B 1 282 ? -22.766 0.505 -14.461 1 97.69 282 ILE B O 1
ATOM 4860 N N . PHE B 1 283 ? -22.266 -1.362 -13.383 1 97.69 283 PHE B N 1
ATOM 4861 C CA . PHE B 1 283 ? -22.609 -0.836 -12.07 1 97.69 283 PHE B CA 1
ATOM 4862 C C . PHE B 1 283 ? -21.766 0.382 -11.734 1 97.69 283 PHE B C 1
ATOM 4864 O O . PHE B 1 283 ? -22.281 1.406 -11.289 1 97.69 283 PHE B O 1
ATOM 4871 N N . MET B 1 284 ? -20.469 0.316 -11.93 1 96.94 284 MET B N 1
ATOM 4872 C CA . MET B 1 284 ? -19.547 1.401 -11.594 1 96.94 284 MET B CA 1
ATOM 4873 C C . MET B 1 284 ? -19.828 2.637 -12.438 1 96.94 284 MET B C 1
ATOM 4875 O O . MET B 1 284 ? -19.672 3.766 -11.969 1 96.94 284 MET B O 1
ATOM 4879 N N . ARG B 1 285 ? -20.203 2.457 -13.695 1 95.5 285 ARG B N 1
ATOM 4880 C CA . ARG B 1 285 ? -20.516 3.578 -14.57 1 95.5 285 ARG B CA 1
ATOM 4881 C C . ARG B 1 285 ? -21.844 4.227 -14.164 1 95.5 285 ARG B C 1
ATOM 4883 O O . ARG B 1 285 ? -21.969 5.449 -14.18 1 95.5 285 ARG B O 1
ATOM 4890 N N . ARG B 1 286 ? -22.766 3.346 -13.766 1 95.69 286 ARG B N 1
ATOM 4891 C CA . ARG B 1 286 ? -24.094 3.822 -13.414 1 95.69 286 ARG B CA 1
ATOM 4892 C C . ARG B 1 286 ? -24.094 4.484 -12.039 1 95.69 286 ARG B C 1
ATOM 4894 O O . ARG B 1 286 ? -24.812 5.469 -11.82 1 95.69 286 ARG B O 1
ATOM 4901 N N . PHE B 1 287 ? -23.266 3.928 -11.117 1 94.5 287 PHE B N 1
ATOM 4902 C CA . PHE B 1 287 ? -23.203 4.422 -9.75 1 94.5 287 PHE B CA 1
ATOM 4903 C C . PHE B 1 287 ? -21.781 4.734 -9.344 1 94.5 287 PHE B C 1
ATOM 4905 O O . PHE B 1 287 ? -21.234 4.098 -8.438 1 94.5 287 PHE B O 1
ATOM 4912 N N . PRO B 1 288 ? -21.078 5.738 -9.828 1 87.38 288 PRO B N 1
ATOM 4913 C CA . PRO B 1 288 ? -19.641 6.008 -9.664 1 87.38 288 PRO B CA 1
ATOM 4914 C C . PRO B 1 288 ? -19.234 6.16 -8.203 1 87.38 288 PRO B C 1
ATOM 4916 O O . PRO B 1 288 ? -18.094 5.867 -7.836 1 87.38 288 PRO B O 1
ATOM 4919 N N . GLU B 1 289 ? -20.062 6.422 -7.23 1 90.81 289 GLU B N 1
ATOM 4920 C CA . GLU B 1 289 ? -19.641 6.664 -5.852 1 90.81 289 GLU B CA 1
ATOM 4921 C C . GLU B 1 289 ? -20.016 5.496 -4.945 1 90.81 289 GLU B C 1
ATOM 4923 O O . GLU B 1 289 ? -19.625 5.461 -3.777 1 90.81 289 GLU B O 1
ATOM 4928 N N . HIS B 1 290 ? -20.641 4.543 -5.496 1 95.88 290 HIS B N 1
ATOM 4929 C CA . HIS B 1 290 ? -21.062 3.424 -4.668 1 95.88 290 HIS B CA 1
ATOM 4930 C C . HIS B 1 290 ? -19.922 2.453 -4.418 1 95.88 290 HIS B C 1
ATOM 4932 O O . HIS B 1 290 ? -19.453 2.303 -3.279 1 95.88 290 HIS B O 1
ATOM 4938 N N . ILE B 1 291 ? -19.406 1.847 -5.422 1 97.06 291 ILE B N 1
ATOM 4939 C CA . ILE B 1 291 ? -18.109 1.201 -5.375 1 97.06 291 ILE B CA 1
ATOM 4940 C C . ILE B 1 291 ? -17.031 2.176 -5.852 1 97.06 291 ILE B C 1
ATOM 4942 O O . ILE B 1 291 ? -16.875 2.402 -7.055 1 97.06 291 ILE B O 1
ATOM 4946 N N . LYS B 1 292 ? -16.344 2.754 -4.922 1 94.81 292 LYS B N 1
ATOM 4947 C CA . LYS B 1 292 ? -15.461 3.877 -5.219 1 94.81 292 LYS B CA 1
ATOM 4948 C C . LYS B 1 292 ? -14.273 3.432 -6.066 1 94.81 292 LYS B C 1
ATOM 4950 O O . LYS B 1 292 ? -13.75 4.207 -6.871 1 94.81 292 LYS B O 1
ATOM 4955 N N . ALA B 1 293 ? -13.828 2.199 -5.84 1 97.38 293 ALA B N 1
ATOM 4956 C CA . ALA B 1 293 ? -12.672 1.691 -6.574 1 97.38 293 ALA B CA 1
ATOM 4957 C C . ALA B 1 293 ? -12.617 0.167 -6.527 1 97.38 293 ALA B C 1
ATOM 4959 O O . ALA B 1 293 ? -13.258 -0.457 -5.676 1 97.38 293 ALA B O 1
ATOM 4960 N N . VAL B 1 294 ? -11.93 -0.42 -7.445 1 98.62 294 VAL B N 1
ATOM 4961 C CA . VAL B 1 294 ? -11.734 -1.865 -7.445 1 98.62 294 VAL B CA 1
ATOM 4962 C C . VAL B 1 294 ? -10.281 -2.188 -7.789 1 98.62 294 VAL B C 1
ATOM 4964 O O . VAL B 1 294 ? -9.609 -1.404 -8.461 1 98.62 294 VAL B O 1
ATOM 4967 N N . ALA B 1 295 ? -9.75 -3.277 -7.262 1 98.81 295 ALA B N 1
ATOM 4968 C CA . ALA B 1 295 ? -8.516 -3.924 -7.691 1 98.81 295 ALA B CA 1
ATOM 4969 C C . ALA B 1 295 ? -8.773 -5.352 -8.164 1 98.81 295 ALA B C 1
ATOM 4971 O O . ALA B 1 295 ? -9.164 -6.215 -7.375 1 98.81 295 ALA B O 1
ATOM 4972 N N . ILE B 1 296 ? -8.617 -5.555 -9.453 1 98.81 296 ILE B N 1
ATOM 4973 C CA . ILE B 1 296 ? -8.898 -6.848 -10.07 1 98.81 296 ILE B CA 1
ATOM 4974 C C . ILE B 1 296 ? -7.613 -7.438 -10.648 1 98.81 296 ILE B C 1
ATOM 4976 O O . ILE B 1 296 ? -6.992 -6.844 -11.531 1 98.81 296 ILE B O 1
ATOM 4980 N N . ASP B 1 297 ? -7.227 -8.594 -10.117 1 98.44 297 ASP B N 1
ATOM 4981 C CA . ASP B 1 297 ? -5.98 -9.227 -10.539 1 98.44 297 ASP B CA 1
ATOM 4982 C C . ASP B 1 297 ? -6.25 -10.469 -11.383 1 98.44 297 ASP B C 1
ATOM 4984 O O . ASP B 1 297 ? -5.336 -11.016 -11.992 1 98.44 297 ASP B O 1
ATOM 4988 N N . THR B 1 298 ? -7.449 -10.977 -11.352 1 97.06 298 THR B N 1
ATOM 4989 C CA . THR B 1 298 ? -7.824 -12.172 -12.102 1 97.06 298 THR B CA 1
ATOM 4990 C C . THR B 1 298 ? -9.07 -11.906 -12.945 1 97.06 298 THR B C 1
ATOM 4992 O O . THR B 1 298 ? -9.977 -11.188 -12.508 1 97.06 298 THR B O 1
ATOM 4995 N N . PHE B 1 299 ? -9.133 -12.461 -14.109 1 97.38 299 PHE B N 1
ATOM 4996 C CA . PHE B 1 299 ? -10.164 -12.172 -15.094 1 97.38 299 PHE B CA 1
ATOM 4997 C C . PHE B 1 299 ? -10.727 -13.461 -15.68 1 97.38 299 PHE B C 1
ATOM 4999 O O . PHE B 1 299 ? -10.062 -14.5 -15.664 1 97.38 299 PHE B O 1
ATOM 5006 N N . ALA B 1 300 ? -11.945 -13.367 -16.156 1 95.88 300 ALA B N 1
ATOM 5007 C CA . ALA B 1 300 ? -12.555 -14.523 -16.812 1 95.88 300 ALA B CA 1
ATOM 5008 C C . ALA B 1 300 ? -11.75 -14.945 -18.047 1 95.88 300 ALA B C 1
ATOM 5010 O O . ALA B 1 300 ? -11.602 -16.141 -18.312 1 95.88 300 ALA B O 1
ATOM 5011 N N . LEU B 1 301 ? -11.312 -13.984 -18.766 1 95.25 301 LEU B N 1
ATOM 5012 C CA . LEU B 1 301 ? -10.438 -14.203 -19.906 1 95.25 301 LEU B CA 1
ATOM 5013 C C . LEU B 1 301 ? -9.039 -13.648 -19.641 1 95.25 301 LEU B C 1
ATOM 5015 O O . LEU B 1 301 ? -8.883 -12.453 -19.375 1 95.25 301 LEU B O 1
ATOM 5019 N N . GLU B 1 302 ? -8.062 -14.5 -19.672 1 93.81 302 GLU B N 1
ATOM 5020 C CA . GLU B 1 302 ? -6.695 -14.094 -19.344 1 93.81 302 GLU B CA 1
ATOM 5021 C C . GLU B 1 302 ? -5.738 -14.43 -20.484 1 93.81 302 GLU B C 1
ATOM 5023 O O . GLU B 1 302 ? -6.113 -15.109 -21.438 1 93.81 302 GLU B O 1
ATOM 5028 N N . LYS B 1 303 ? -4.543 -13.945 -20.453 1 91.12 303 LYS B N 1
ATOM 5029 C CA . LYS B 1 303 ? -3.447 -14.203 -21.375 1 91.12 303 LYS B CA 1
ATOM 5030 C C . LYS B 1 303 ? -3.809 -13.766 -22.797 1 91.12 303 LYS B C 1
ATOM 5032 O O . LYS B 1 303 ? -4.246 -12.633 -23 1 91.12 303 LYS B O 1
ATOM 5037 N N . ASP B 1 304 ? -3.744 -14.664 -23.812 1 89.06 304 ASP B N 1
ATOM 5038 C CA . ASP B 1 304 ? -3.926 -14.297 -25.203 1 89.06 304 ASP B CA 1
ATOM 5039 C C . ASP B 1 304 ? -5.379 -13.93 -25.5 1 89.06 304 ASP B C 1
ATOM 5041 O O . ASP B 1 304 ? -5.676 -13.297 -26.516 1 89.06 304 ASP B O 1
ATOM 5045 N N . ARG B 1 305 ? -6.25 -14.234 -24.578 1 92.12 305 ARG B N 1
ATOM 5046 C CA . ARG B 1 305 ? -7.668 -13.969 -24.781 1 92.12 305 ARG B CA 1
ATOM 5047 C C . ARG B 1 305 ? -8.148 -12.828 -23.891 1 92.12 305 ARG B C 1
ATOM 5049 O O . ARG B 1 305 ? -9.352 -12.609 -23.734 1 92.12 305 ARG B O 1
ATOM 5056 N N . PHE B 1 306 ? -7.234 -12.109 -23.297 1 95.62 306 PHE B N 1
ATOM 5057 C CA . PHE B 1 306 ? -7.609 -11.117 -22.297 1 95.62 306 PHE B CA 1
ATOM 5058 C C . PHE B 1 306 ? -8.492 -10.031 -22.922 1 95.62 306 PHE B C 1
ATOM 5060 O O . PHE B 1 306 ? -8.148 -9.469 -23.969 1 95.62 306 PHE B O 1
ATOM 5067 N N . SER B 1 307 ? -9.57 -9.859 -22.266 1 96.25 307 SER B N 1
ATOM 5068 C CA . SER B 1 307 ? -10.523 -8.789 -22.531 1 96.25 307 SER B CA 1
ATOM 5069 C C . SER B 1 307 ? -11.406 -8.531 -21.312 1 96.25 307 SER B C 1
ATOM 5071 O O . SER B 1 307 ? -11.922 -9.477 -20.703 1 96.25 307 SER B O 1
ATOM 5073 N N . SER B 1 308 ? -11.461 -7.344 -20.953 1 97.69 308 SER B N 1
ATOM 5074 C CA . SER B 1 308 ? -12.305 -7.027 -19.797 1 97.69 308 SER B CA 1
ATOM 5075 C C . SER B 1 308 ? -13.016 -5.695 -20 1 97.69 308 SER B C 1
ATOM 5077 O O . SER B 1 308 ? -12.406 -4.711 -20.406 1 97.69 308 SER B O 1
ATOM 5079 N N . PRO B 1 309 ? -14.289 -5.668 -19.703 1 98.06 309 PRO B N 1
ATOM 5080 C CA . PRO B 1 309 ? -15.039 -4.41 -19.766 1 98.06 309 PRO B CA 1
ATOM 5081 C C . PRO B 1 309 ? -14.594 -3.398 -18.719 1 98.06 309 PRO B C 1
ATOM 5083 O O . PRO B 1 309 ? -15.047 -2.25 -18.719 1 98.06 309 PRO B O 1
ATOM 5086 N N . LEU B 1 310 ? -13.688 -3.73 -17.812 1 98 310 LEU B N 1
ATOM 5087 C CA . LEU B 1 310 ? -13.219 -2.85 -16.75 1 98 310 LEU B CA 1
ATOM 5088 C C . LEU B 1 310 ? -12.1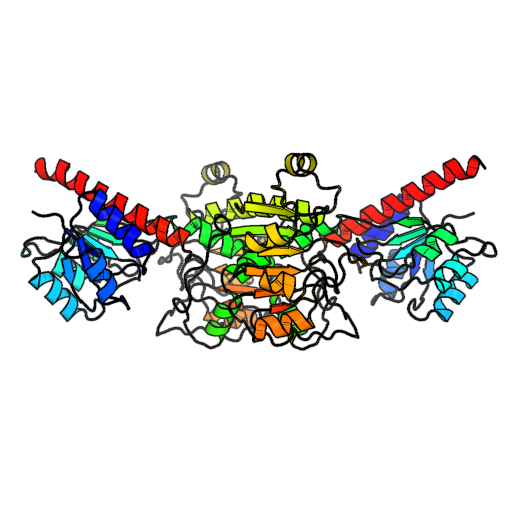17 -1.923 -17.25 1 98 310 LEU B C 1
ATOM 5090 O O . LEU B 1 310 ? -11.766 -0.949 -16.578 1 98 310 LEU B O 1
ATOM 5094 N N . THR B 1 311 ? -11.555 -2.281 -18.438 1 97.38 311 THR B N 1
ATOM 5095 C CA . THR B 1 311 ? -10.547 -1.402 -19.016 1 97.38 311 THR B CA 1
ATOM 5096 C C . THR B 1 311 ? -11.125 -0.015 -19.281 1 97.38 311 THR B C 1
ATOM 5098 O O . THR B 1 311 ? -12.273 0.114 -19.703 1 97.38 311 THR B O 1
ATOM 5101 N N . GLY B 1 312 ? -10.344 1.003 -18.969 1 94.38 312 GLY B N 1
ATOM 5102 C CA . GLY B 1 312 ? -10.773 2.369 -19.203 1 94.38 312 GLY B CA 1
ATOM 5103 C C . GLY B 1 312 ? -11.508 2.979 -18.031 1 94.38 312 GLY B C 1
ATOM 5104 O O . GLY B 1 312 ? -11.758 4.188 -18 1 94.38 312 GLY B O 1
ATOM 5105 N N . ILE B 1 313 ? -11.906 2.16 -17.078 1 94.81 313 ILE B N 1
ATOM 5106 C CA . ILE B 1 313 ? -12.539 2.688 -15.883 1 94.81 313 ILE B CA 1
ATOM 5107 C C . ILE B 1 313 ? -11.477 3.262 -14.945 1 94.81 313 ILE B C 1
ATOM 5109 O O . ILE B 1 313 ? -10.586 2.541 -14.492 1 94.81 313 ILE B O 1
ATOM 5113 N N . ALA B 1 314 ? -11.469 4.508 -14.617 1 89.44 314 ALA B N 1
ATOM 5114 C CA . ALA B 1 314 ? -10.406 5.266 -13.945 1 89.44 314 ALA B CA 1
ATOM 5115 C C . ALA B 1 314 ? -10.148 4.727 -12.547 1 89.44 314 ALA B C 1
ATOM 5117 O O . ALA B 1 314 ? -9 4.711 -12.086 1 89.44 314 ALA B O 1
ATOM 5118 N N . ASN B 1 315 ? -11.086 4.281 -11.789 1 93.69 315 ASN B N 1
ATOM 5119 C CA . ASN B 1 315 ? -10.891 3.85 -10.414 1 93.69 315 ASN B CA 1
ATOM 5120 C C . ASN B 1 315 ? -10.773 2.332 -10.305 1 93.69 315 ASN B C 1
ATOM 5122 O O . ASN B 1 315 ? -11.062 1.753 -9.258 1 93.69 315 ASN B O 1
ATOM 5126 N N . ALA B 1 316 ? -10.391 1.699 -11.414 1 97.25 316 ALA B N 1
ATOM 5127 C CA . ALA B 1 316 ? -10.102 0.267 -11.438 1 97.25 316 ALA B CA 1
ATOM 5128 C C . ALA B 1 316 ? -8.609 0.008 -11.594 1 97.25 316 ALA B C 1
ATOM 5130 O O . ALA B 1 316 ? -7.992 0.458 -12.562 1 97.25 316 ALA B O 1
ATOM 5131 N N . GLN B 1 317 ? -7.984 -0.553 -10.602 1 98.19 317 GLN B N 1
ATOM 5132 C CA . GLN B 1 317 ? -6.637 -1.095 -10.727 1 98.19 317 GLN B CA 1
ATOM 5133 C C . GLN B 1 317 ? -6.664 -2.51 -11.297 1 98.19 317 GLN B C 1
ATOM 5135 O O . GLN B 1 317 ? -7.219 -3.422 -10.68 1 98.19 317 GLN B O 1
ATOM 5140 N N . LEU B 1 318 ? -6.113 -2.66 -12.469 1 98.56 318 LEU B N 1
ATOM 5141 C CA . LEU B 1 318 ? -6.152 -3.928 -13.195 1 98.56 318 LEU B CA 1
ATOM 5142 C C . LEU B 1 318 ? -4.75 -4.488 -13.383 1 98.56 318 LEU B C 1
ATOM 5144 O O . LEU B 1 318 ? -3.885 -3.828 -13.961 1 98.56 318 LEU B O 1
ATOM 5148 N N . THR B 1 319 ? -4.484 -5.68 -12.844 1 98.31 319 THR B N 1
ATOM 5149 C CA . THR B 1 319 ? -3.186 -6.332 -12.977 1 98.31 319 THR B CA 1
ATOM 5150 C C . THR B 1 319 ? -3.346 -7.75 -13.508 1 98.31 319 THR B C 1
ATOM 5152 O O . THR B 1 319 ? -4.391 -8.375 -13.328 1 98.31 319 THR B O 1
ATOM 5155 N N . PRO B 1 320 ? -2.416 -8.25 -14.258 1 97.5 320 PRO B N 1
ATOM 5156 C CA . PRO B 1 320 ? -2.551 -9.516 -14.977 1 97.5 320 PRO B CA 1
ATOM 5157 C C . PRO B 1 320 ? -2.139 -10.727 -14.133 1 97.5 320 PRO B C 1
ATOM 5159 O O . PRO B 1 320 ? -1.217 -11.453 -14.5 1 97.5 320 PRO B O 1
ATOM 5162 N N . HIS B 1 321 ? -2.908 -10.953 -13.023 1 95.88 321 HIS B N 1
ATOM 5163 C CA . HIS B 1 321 ? -2.74 -12.148 -12.203 1 95.88 321 HIS B CA 1
ATOM 5164 C C . HIS B 1 321 ? -1.326 -12.234 -11.633 1 95.88 321 HIS B C 1
ATOM 5166 O O . HIS B 1 321 ? -0.662 -13.266 -11.766 1 95.88 321 HIS B O 1
ATOM 5172 N N . ILE B 1 322 ? -0.873 -11.148 -10.977 1 96.81 322 ILE B N 1
ATOM 5173 C CA . ILE B 1 322 ? 0.508 -11.07 -10.508 1 96.81 322 ILE B CA 1
ATOM 5174 C C . ILE B 1 322 ? 0.533 -10.945 -8.992 1 96.81 322 ILE B C 1
ATOM 5176 O O . ILE B 1 322 ? 1.604 -10.828 -8.391 1 96.81 322 ILE B O 1
ATOM 5180 N N . ALA B 1 323 ? -0.637 -10.898 -8.328 1 97.25 323 ALA B N 1
ATOM 5181 C CA . ALA B 1 323 ? -0.686 -10.688 -6.887 1 97.25 323 ALA B CA 1
ATOM 5182 C C . ALA B 1 323 ? 0.183 -11.711 -6.156 1 97.25 323 ALA B C 1
ATOM 5184 O O . ALA B 1 323 ? 0.85 -11.383 -5.172 1 97.25 323 ALA B O 1
ATOM 5185 N N . GLY B 1 324 ? 0.186 -12.922 -6.656 1 96.19 324 GLY B N 1
ATOM 5186 C CA . GLY B 1 324 ? 0.935 -13.992 -6.012 1 96.19 324 GLY B CA 1
ATOM 5187 C C . GLY B 1 324 ? 2.291 -14.234 -6.648 1 96.19 324 GLY B C 1
ATOM 5188 O O . GLY B 1 324 ? 2.967 -15.211 -6.32 1 96.19 324 GLY B O 1
ATOM 5189 N N . ASN B 1 325 ? 2.719 -13.391 -7.551 1 93.88 325 ASN B N 1
ATOM 5190 C CA . ASN B 1 325 ? 3.91 -13.633 -8.359 1 93.88 325 ASN B CA 1
ATOM 5191 C C . ASN B 1 325 ? 5.121 -12.883 -7.805 1 93.88 325 ASN B C 1
ATOM 5193 O O . ASN B 1 325 ? 5.578 -11.906 -8.398 1 93.88 325 ASN B O 1
ATOM 5197 N N . THR B 1 326 ? 5.742 -13.398 -6.754 1 96.12 326 THR B N 1
ATOM 5198 C CA . THR B 1 326 ? 6.992 -12.875 -6.203 1 96.12 326 THR B CA 1
ATOM 5199 C C . THR B 1 326 ? 8.078 -13.945 -6.238 1 96.12 326 THR B C 1
ATOM 5201 O O . THR B 1 326 ? 7.785 -15.141 -6.324 1 96.12 326 THR B O 1
ATOM 5204 N N . THR B 1 327 ? 9.312 -13.523 -6.207 1 95.44 327 THR B N 1
ATOM 5205 C CA . THR B 1 327 ? 10.445 -14.438 -6.203 1 95.44 327 THR B CA 1
ATOM 5206 C C . THR B 1 327 ? 10.352 -15.414 -5.035 1 95.44 327 THR B C 1
ATOM 5208 O O . THR B 1 327 ? 10.516 -16.625 -5.215 1 95.44 327 THR B O 1
ATOM 5211 N N . LYS B 1 328 ? 10.047 -14.969 -3.924 1 96.31 328 LYS B N 1
ATOM 5212 C CA . LYS B 1 328 ? 9.953 -15.812 -2.734 1 96.31 328 LYS B CA 1
ATOM 5213 C C . LYS B 1 328 ? 8.797 -16.797 -2.848 1 96.31 328 LYS B C 1
ATOM 5215 O O . LYS B 1 328 ? 8.914 -17.953 -2.436 1 96.31 328 LYS B O 1
ATOM 5220 N N . ALA B 1 329 ? 7.645 -16.297 -3.334 1 96.44 329 ALA B N 1
ATOM 5221 C CA . ALA B 1 329 ? 6.496 -17.188 -3.514 1 96.44 329 ALA B CA 1
ATOM 5222 C C . ALA B 1 329 ? 6.824 -18.312 -4.484 1 96.44 329 ALA B C 1
ATOM 5224 O O . ALA B 1 329 ? 6.477 -19.469 -4.242 1 96.44 329 ALA B O 1
ATOM 5225 N N . ILE B 1 330 ? 7.461 -17.984 -5.574 1 96.12 330 ILE B N 1
ATOM 5226 C CA . ILE B 1 330 ? 7.84 -18.969 -6.582 1 96.12 330 ILE B CA 1
ATOM 5227 C C . ILE B 1 330 ? 8.82 -19.969 -5.98 1 96.12 330 ILE B C 1
ATOM 5229 O O . ILE B 1 330 ? 8.664 -21.172 -6.156 1 96.12 330 ILE B O 1
ATOM 5233 N N . ARG B 1 331 ? 9.766 -19.484 -5.25 1 96.31 331 ARG B N 1
ATOM 5234 C CA . ARG B 1 331 ? 10.742 -20.344 -4.582 1 96.31 331 ARG B CA 1
ATOM 5235 C C . ARG B 1 331 ? 10.055 -21.281 -3.604 1 96.31 331 ARG B C 1
ATOM 5237 O O . ARG B 1 331 ? 10.375 -22.484 -3.562 1 96.31 331 ARG B O 1
ATOM 5244 N N . MET B 1 332 ? 9.188 -20.688 -2.885 1 96.25 332 MET B N 1
ATOM 5245 C CA . MET B 1 332 ? 8.461 -21.5 -1.899 1 96.25 332 MET B CA 1
ATOM 5246 C C . MET B 1 332 ? 7.656 -22.594 -2.58 1 96.25 332 MET B C 1
ATOM 5248 O O . MET B 1 332 ? 7.68 -23.75 -2.145 1 96.25 332 MET B O 1
ATOM 5252 N N . ALA B 1 333 ? 6.941 -22.266 -3.611 1 96.88 333 ALA B N 1
ATOM 5253 C CA . ALA B 1 333 ? 6.16 -23.25 -4.355 1 96.88 333 ALA B CA 1
ATOM 5254 C C . ALA B 1 333 ? 7.062 -24.359 -4.918 1 96.88 333 ALA B C 1
ATOM 5256 O O . ALA B 1 333 ? 6.719 -25.531 -4.863 1 96.88 333 ALA B O 1
ATOM 5257 N N . SER B 1 334 ? 8.18 -23.953 -5.406 1 96.81 334 SER B N 1
ATOM 5258 C CA . SER B 1 334 ? 9.133 -24.891 -5.984 1 96.81 334 SER B CA 1
ATOM 5259 C C . SER B 1 334 ? 9.648 -25.859 -4.93 1 96.81 334 SER B C 1
ATOM 5261 O O . SER B 1 334 ? 9.711 -27.062 -5.176 1 96.81 334 SER B O 1
ATOM 5263 N N . ARG B 1 335 ? 10.031 -25.344 -3.826 1 96.88 335 ARG B N 1
ATOM 5264 C CA . ARG B 1 335 ? 10.531 -26.188 -2.748 1 96.88 335 ARG B CA 1
ATOM 5265 C C . ARG B 1 335 ? 9.461 -27.172 -2.277 1 96.88 335 ARG B C 1
ATOM 5267 O O . ARG B 1 335 ? 9.727 -28.359 -2.139 1 96.88 335 ARG B O 1
ATOM 5274 N N . GLN B 1 336 ? 8.305 -26.656 -2.078 1 97.38 336 GLN B N 1
ATOM 5275 C CA . GLN B 1 336 ? 7.207 -27.453 -1.559 1 97.38 336 GLN B CA 1
ATOM 5276 C C . GLN B 1 336 ? 6.832 -28.578 -2.531 1 97.38 336 GLN B C 1
ATOM 5278 O O . GLN B 1 336 ? 6.578 -29.703 -2.115 1 97.38 336 GLN B O 1
ATOM 5283 N N . ILE B 1 337 ? 6.809 -28.188 -3.789 1 97.88 337 ILE B N 1
ATOM 5284 C CA . ILE B 1 337 ? 6.316 -29.172 -4.754 1 97.88 337 ILE B CA 1
ATOM 5285 C C . ILE B 1 337 ? 7.32 -30.312 -4.883 1 97.88 337 ILE B C 1
ATOM 5287 O O . ILE B 1 337 ? 6.934 -31.469 -5.051 1 97.88 337 ILE B O 1
ATOM 5291 N N . VAL B 1 338 ? 8.602 -30.078 -4.793 1 98.19 338 VAL B N 1
ATOM 5292 C CA . VAL B 1 338 ? 9.625 -31.109 -4.836 1 98.19 338 VAL B CA 1
ATOM 5293 C C . VAL B 1 338 ? 9.508 -32 -3.602 1 98.19 338 VAL B C 1
ATOM 5295 O O . VAL B 1 338 ? 9.617 -33.219 -3.701 1 98.19 338 VAL B O 1
ATOM 5298 N N . ASP B 1 339 ? 9.297 -31.391 -2.471 1 97.94 339 ASP B N 1
ATOM 5299 C CA . ASP B 1 339 ? 9.102 -32.156 -1.242 1 97.94 339 ASP B CA 1
ATOM 5300 C C . ASP B 1 339 ? 7.906 -33.094 -1.359 1 97.94 339 ASP B C 1
ATOM 5302 O O . ASP B 1 339 ? 7.969 -34.25 -0.913 1 97.94 339 ASP B O 1
ATOM 5306 N N . LYS B 1 340 ? 6.875 -32.594 -1.933 1 98.12 340 LYS B N 1
ATOM 5307 C CA . LYS B 1 340 ? 5.668 -33.406 -2.084 1 98.12 340 LYS B CA 1
ATOM 5308 C C . LYS B 1 340 ? 5.895 -34.562 -3.061 1 98.12 340 LYS B C 1
ATOM 5310 O O . LYS B 1 340 ? 5.406 -35.656 -2.842 1 98.12 340 LYS B O 1
ATOM 5315 N N . ILE B 1 341 ? 6.582 -34.281 -4.109 1 98.12 341 ILE B N 1
ATOM 5316 C CA . ILE B 1 341 ? 6.91 -35.344 -5.074 1 98.12 341 ILE B CA 1
ATOM 5317 C C . ILE B 1 341 ? 7.785 -36.406 -4.406 1 98.12 341 ILE B C 1
ATOM 5319 O O . ILE B 1 341 ? 7.574 -37.594 -4.602 1 98.12 341 ILE B O 1
ATOM 5323 N N . SER B 1 342 ? 8.719 -35.938 -3.629 1 97.38 342 SER B N 1
ATOM 5324 C CA . SER B 1 342 ? 9.594 -36.844 -2.9 1 97.38 342 SER B CA 1
ATOM 5325 C C . SER B 1 342 ? 8.797 -37.719 -1.939 1 97.38 342 SER B C 1
ATOM 5327 O O . SER B 1 342 ? 9.016 -38.938 -1.878 1 97.38 342 SER B O 1
ATOM 5329 N N . ALA B 1 343 ? 7.953 -37.125 -1.228 1 96.94 343 ALA B N 1
ATOM 5330 C CA . ALA B 1 343 ? 7.117 -37.875 -0.292 1 96.94 343 ALA B CA 1
ATOM 5331 C C . ALA B 1 343 ? 6.227 -38.875 -1.028 1 96.94 343 ALA B C 1
ATOM 5333 O O . ALA B 1 343 ? 6.016 -39.969 -0.553 1 96.94 343 ALA B O 1
ATOM 5334 N N . PHE B 1 344 ? 5.699 -38.406 -2.129 1 97 344 PHE B N 1
ATOM 5335 C CA . PHE B 1 344 ? 4.855 -39.281 -2.949 1 97 344 PHE B CA 1
ATOM 5336 C C . PHE B 1 344 ? 5.625 -40.5 -3.404 1 97 344 PHE B C 1
ATOM 5338 O O . PHE B 1 344 ? 5.117 -41.625 -3.322 1 97 344 PHE B O 1
ATOM 5345 N N . ARG B 1 345 ? 6.805 -40.312 -3.842 1 95.69 345 ARG B N 1
ATOM 5346 C CA . ARG B 1 345 ? 7.672 -41.406 -4.277 1 95.69 345 ARG B CA 1
ATOM 5347 C C . ARG B 1 345 ? 7.918 -42.375 -3.145 1 95.69 345 ARG B C 1
ATOM 5349 O O . ARG B 1 345 ? 7.793 -43.594 -3.334 1 95.69 345 ARG B O 1
ATOM 5356 N N . LEU B 1 346 ? 8.25 -41.812 -2.023 1 93.06 346 LEU B N 1
ATOM 5357 C CA . LEU B 1 346 ? 8.547 -42.656 -0.872 1 93.06 346 LEU B CA 1
ATOM 5358 C C . LEU B 1 346 ? 7.328 -43.469 -0.457 1 93.06 346 LEU B C 1
ATOM 5360 O O . LEU B 1 346 ? 7.457 -44.656 -0.081 1 93.06 346 LEU B O 1
ATOM 5364 N N . ASP B 1 347 ? 6.219 -42.875 -0.516 1 92.31 347 ASP B N 1
ATOM 5365 C CA . ASP B 1 347 ? 4.98 -43.562 -0.176 1 92.31 347 ASP B CA 1
ATOM 5366 C C . ASP B 1 347 ? 4.695 -44.688 -1.159 1 92.31 347 ASP B C 1
ATOM 5368 O O . ASP B 1 347 ? 4.211 -45.75 -0.767 1 92.31 347 ASP B O 1
ATOM 5372 N N . ARG B 1 348 ? 4.938 -44.5 -2.389 1 88.31 348 ARG B N 1
ATOM 5373 C CA . ARG B 1 348 ? 4.723 -45.5 -3.42 1 88.31 348 ARG B CA 1
ATOM 5374 C C . ARG B 1 348 ? 5.703 -46.656 -3.266 1 88.31 348 ARG B C 1
ATOM 5376 O O . ARG B 1 348 ? 5.367 -47.812 -3.566 1 88.31 348 ARG B O 1
ATOM 5383 N N . GLU B 1 349 ? 6.863 -46.312 -2.855 1 84.88 349 GLU B N 1
ATOM 5384 C CA . GLU B 1 349 ? 7.879 -47.344 -2.652 1 84.88 349 GLU B CA 1
ATOM 5385 C C . GLU B 1 349 ? 7.535 -48.219 -1.463 1 84.88 349 GLU B C 1
ATOM 5387 O O . GLU B 1 349 ? 7.766 -49.438 -1.5 1 84.88 349 GLU B O 1
ATOM 5392 N N . ILE B 1 350 ? 7.004 -47.625 -0.486 1 79 350 ILE B N 1
ATOM 5393 C CA . ILE B 1 350 ? 6.652 -48.375 0.714 1 79 350 ILE B CA 1
ATOM 5394 C C . ILE B 1 350 ? 5.398 -49.219 0.455 1 79 350 ILE B C 1
ATOM 5396 O O . ILE B 1 350 ? 5.336 -50.406 0.814 1 79 350 ILE B O 1
ATOM 5400 N N . HIS B 1 351 ? 4.445 -48.594 -0.089 1 73.12 351 HIS B N 1
ATOM 5401 C CA . HIS B 1 351 ? 3.176 -49.312 -0.276 1 73.12 351 HIS B CA 1
ATOM 5402 C C . HIS B 1 351 ? 3.189 -50.125 -1.55 1 73.12 351 HIS B C 1
ATOM 5404 O O . HIS B 1 351 ? 2.375 -51.062 -1.706 1 73.12 351 HIS B O 1
ATOM 5410 N N . GLY B 1 352 ? 3.85 -49.812 -2.588 1 57.59 352 GLY B N 1
ATOM 5411 C CA . GLY B 1 352 ? 3.992 -50.656 -3.746 1 57.59 352 GLY B CA 1
ATOM 5412 C C . GLY B 1 352 ? 4.652 -52 -3.422 1 57.59 352 GLY B C 1
ATOM 5413 O O . GLY B 1 352 ? 4.449 -53 -4.129 1 57.59 352 GLY B O 1
ATOM 5414 N N . PHE B 1 353 ? 5.574 -52.094 -2.455 1 48.38 353 PHE B N 1
ATOM 5415 C CA . PHE B 1 353 ? 6.105 -53.344 -1.964 1 48.38 353 PHE B CA 1
ATOM 5416 C C . PHE B 1 353 ? 5.016 -54.156 -1.275 1 48.38 353 PHE B C 1
ATOM 5418 O O . PHE B 1 353 ? 5.129 -55.406 -1.152 1 48.38 353 PHE B O 1
ATOM 5425 N N . GLU B 1 354 ? 4.059 -53.562 -0.773 1 41.19 354 GLU B N 1
ATOM 5426 C CA . GLU B 1 354 ? 3.061 -54.406 -0.108 1 41.19 354 GLU B CA 1
ATOM 5427 C C . GLU B 1 354 ? 2.092 -55.031 -1.116 1 41.19 354 GLU B C 1
ATOM 5429 O O . GLU B 1 354 ? 1.293 -55.875 -0.767 1 41.19 354 GLU B O 1
ATOM 5434 N N . GLN B 1 355 ? 2.102 -54.531 -2.391 1 37.06 355 GLN B N 1
ATOM 5435 C CA . GLN B 1 355 ? 1.293 -55.312 -3.301 1 37.06 355 GLN B CA 1
ATOM 5436 C C . GLN B 1 355 ? 2.133 -56.406 -3.967 1 37.06 355 GLN B C 1
ATOM 5438 O O . GLN B 1 355 ? 3.295 -56.188 -4.309 1 37.06 355 GLN B O 1
#

Nearest PDB structures (foldseek):
  8wpj-assembly1_B  TM=8.492E-01  e=3.141E-24  Anabaena sp. 90
  8wpo-assembly1_A  TM=8.425E-01  e=1.346E-23  Anabaena sp. 90
  8wps-assembly1_A  TM=8.397E-01  e=3.620E-23  Anabaena sp. 90
  3wr5-assembly1_B  TM=7.842E-01  e=3.305E-22  Thiobacillus sp. KNK65MA
  7qz1-assembly2_B-2  TM=7.235E-01  e=3.620E-23  Ancylobacter novellus DSM 506

Sequence (710 aa):
MAFVTLILDAPGPPLLFEEVDRFLEAGIAITLNVHYFIDKTHIKLHYGERIQYVDINCHDKPAFIAAVKHAGGYSVFKTRLNIPLDSEVIRSAASSDLATPLQAIAQAGVGISHIDRQEAERSGVTVLNTPGANATAVAEYVVAQAVYLSRDLNHYNTETHSGHWSKGSLAPGLELSELTLGLVGTGNIAQEVARKAHALGMKVIATGSERFTDKVAGTLGLERRQTLAQLLTEANVVSIHTPLTAFTRGLFGAEAFSQMRRGSILINTARGGIVDEQQLAIFMRRFPEHIKAVAIDTFALEKDRFSSPLTGIANAQLTPHIAGNTTKAIRMASRQIVDKISAFRLDREIHGFEQMAFVTLILDAPGPPLLFEEVDRFLEAGIAITLNVHYFIDKTHIKLHYGERIQYVDINCHDKPAFIAAVKHAGGYSVFKTRLNIPLDSEVIRSAASSDLATPLQAIAQAGVGISHIDRQEAERSGVTVLNTPGANATAVAEYVVAQAVYLSRDLNHYNTETHSGHWSKGSLAPGLELSELTLGLVGTGNIAQEVARKAHALGMKVIATGSERFTDKVAGTLGLERRQTLAQLLTEANVVSIHTPLTAFTRGLFGAEAFSQMRRGSILINTARGGIVDEQQLAIFMRRFPEHIKAVAIDTFALEKDRFSSPLTGIANAQLTPHIAGNTTKAIRMASRQIVDKISAFRLDREIHGFEQ

Solvent-accessible surface area (backbone atoms only — not comparable to full-atom values): 36097 Å² total; per-residue (Å²): 125,80,68,30,33,35,32,61,45,70,61,62,78,68,57,32,54,57,43,52,49,50,34,51,73,71,69,44,47,46,33,40,32,42,56,85,48,86,62,44,66,60,54,47,65,72,50,48,83,78,45,45,76,46,76,53,59,62,86,41,59,70,61,32,50,49,52,40,57,73,66,27,38,34,26,26,44,31,35,51,82,65,68,68,39,41,52,68,53,47,52,63,41,33,29,84,84,35,76,24,32,30,41,31,40,36,30,37,32,65,78,60,83,43,42,37,61,66,45,27,55,75,58,63,27,46,79,44,60,18,77,52,37,30,13,65,37,32,20,53,44,52,54,22,47,52,49,40,56,60,53,44,45,67,59,38,24,54,36,35,47,71,63,39,65,52,64,79,75,57,79,61,23,68,45,53,58,76,35,30,37,21,30,38,22,72,47,58,40,34,48,41,30,47,53,51,39,44,66,62,44,28,44,54,35,31,27,54,58,90,82,59,38,71,68,53,23,54,75,69,73,42,42,70,34,92,41,68,69,61,36,31,55,63,20,41,32,37,37,42,40,44,75,71,44,89,82,31,48,44,58,37,31,62,69,48,60,68,44,34,28,76,55,12,34,45,35,37,68,45,45,35,40,24,54,33,50,61,49,48,36,52,47,36,71,75,37,58,59,33,52,46,30,35,38,40,23,41,49,74,38,56,62,98,60,42,63,62,69,50,46,79,44,85,51,48,47,35,36,57,61,49,49,44,47,20,51,60,22,51,51,43,8,40,54,48,34,50,52,50,50,50,51,50,51,52,50,47,58,58,53,53,67,72,99,126,82,68,30,33,34,32,62,43,70,61,62,79,70,58,32,54,56,44,52,50,50,35,52,74,71,70,44,47,45,33,41,32,43,55,84,48,86,62,45,65,62,55,47,65,72,51,48,83,79,42,45,75,46,75,54,58,60,85,42,59,69,60,33,50,49,53,39,57,72,66,28,37,34,28,25,43,31,34,51,83,65,69,68,38,42,51,66,54,48,51,63,40,32,29,83,86,34,77,25,33,31,40,31,39,35,30,37,32,64,78,60,83,42,43,36,60,68,47,28,55,76,59,61,27,44,80,45,58,19,75,52,37,30,14,64,39,32,22,53,46,50,54,22,48,51,51,40,56,59,54,43,45,67,58,39,24,53,37,35,48,71,62,38,64,52,64,78,75,58,78,62,24,70,46,53,59,76,35,30,37,20,30,38,21,72,47,58,40,35,48,41,29,47,53,52,38,44,65,62,44,28,44,55,35,32,29,53,59,90,82,59,38,69,68,53,23,54,76,69,73,41,42,71,33,93,40,68,67,61,37,30,54,65,20,41,32,38,39,42,41,45,76,71,43,88,82,30,47,44,58,38,31,63,69,48,59,69,44,34,28,76,56,12,34,44,34,36,70,45,44,36,39,24,53,32,51,61,49,47,36,52,46,37,70,75,36,56,60,34,52,46,29,36,37,39,23,41,50,73,36,55,63,98,59,42,64,61,68,49,45,80,44,86,51,48,46,33,36,58,62,47,50,44,47,20,51,61,25,52,49,44,9,40,54,48,34,48,52,49,52,51,49,51,50,53,49,47,58,59,54,54,66,72,100

Foldseek 3Di:
DQAEEEEQDADDPPLVVVLVVLCVVLVHAYEYACQPPDCSPVVCVVCPVVHHYDHFDLLPPVRVLVVQQVVLAHQEYEYEPLRAAALVNQCSQQDPVGNHRHAEYFYLADDDPSHHVVSCVVSNYYYHFDPLLLLLLLLVVQVVLCVCLQQPVLVCVVQVVVVHRCVVVDDGGDQQLVFEEEEEADDNNNLSNVVVSVVRNHAYAYEYDPVCDPVNCVVSVHHYDDDLLVRQQRGQEYEYADADDPVQQCVAAPVSLVSHAFQHEYEYLHEARSHPQVRVLVCCVVRVRRHVAYEYQYHPAADPRDDGSCPPPSRYHYHRNCSSPDPSSSSSSSSVSSVVSSVVVVVCVVVVVVD/DQAEEEEQDADDPPLVVVLVVLCVVLVHAYEYACQPPDCSPVVCVVCPPVHHYDHFDLLPPVRVLVVQQVVLAHQEYEYEPLRAAELVNQCSQQDPVGNHRHAEYFYLADDDPSHHVVSCVVSNYYYHFDPLLLLLLLLVVQVVCCVCLQQPVLVCVVCVVVVHRCVVVDDGGDAQLVFEEEEEADDNNNLSNVVVSVVRNHQYAYEYDPVCDPVNCVVSVHHYDDDLLVRQQRGQEYEYADADDPVQQCVAAPVSLVSHAFQHEYEYLHEARSHPQVRVLVCCVVRVRRHVAYEYQYHPAADPRDDGSCPPPSRYHYHRNCSSPDPSSSSSSSSVSSVVSSVVVVVCVVVVVVD